Protein AF-0000000080759109 (afdb_homodimer)

Secondary structure (DSSP, 8-state):
--EEEEEE--SSTTSHHHHHHHHHHHHHHHTT-EEEEEEGGGSSP--S-----GGGSGGGTTS----STTHHHHHHHHH-SEEEEEEEEETTEE-HHHHHHHHHHHHTTB---SS-SB-------EEEEEE-SS-GGGTTTTTHHHHHHHHHHHHHHHT--EEEEEE-S----S-GGGS--TTS-HHHHHHHHHHHHHHHHHHHHHHHHTT-/--EEEEEE--SSTTSHHHHHHHHHHHHHHHTT-EEEEEEGGGSSP--S-----GGGSGGGTTS----STTHHHHHHHHH-SEEEEEEEEETTEE-HHHHHHHHHHHHTTB---SS-SB-------EEEEEE-SS-GGGTTTTTHHHHHHHHHHHHHHHT--EEEEEE-S----S-GGGS--TTS-HHHHHHHHHHHHHHHHHHHHHHHHTT-

pLDDT: mean 97.62, std 1.64, range [90.81, 99.0]

Organism: Acetivibrio thermocellus (strain ATCC 27405 / DSM 1237 / JCM 9322 / NBRC 103400 / NCIMB 10682 / NRRL B-4536 / VPI 7372) (NCBI:txid203119)

Nearest PDB structures (foldseek):
  4r81-assembly3_C-2  TM=7.697E-01  e=1.384E-09  Methanothermobacter marburgensis str. Marburg
  4r81-assembly3_B  TM=7.331E-01  e=8.398E-10  Methanothermobacter marburgensis str. Marburg
  4r81-assembly1_A  TM=6.938E-01  e=1.568E-09  Methanothermobacter marburgensis str. Marburg
  3eyw-assembly1_B  TM=6.352E-01  e=9.942E-05  Escherichia coli K-12
  3l9x-assembly1_B  TM=6.298E-01  e=1.977E-04  Escherichia coli K-12

Sequence (424 aa):
MKYIVAVNASPRSGWNTSQLVEAAAKGAKEAGATVDIIDLYKLEPFQGCISCFGCKLPRTFGRCVSKDGLSEVLDKIRKADGLILGSPNYLGNLTAGFRALYERLIFQSLTYNKERPNCNEHMIPVLLITTSNCDESIYDKIGYTSMLEGYKQMLERFVGPTKIMICGNTLQVDDYSKYNWTIFDPAQKKAHHEAVFPLKLKEAYELGARLVMKYIVAVNASPRSGWNTSQLVEAAAKGAKEAGATVDIIDLYKLEPFQGCISCFGCKLPRTFGRCVSKDGLSEVLDKIRKADGLILGSPNYLGNLTAGFRALYERLIFQSLTYNKERPNCNEHMIPVLLITTSNCDESIYDKIGYTSMLEGYKQMLERFVGPTKIMICGNTLQVDDYSKYNWTIFDPAQKKAHHEAVFPLKLKEAYELGARLV

Structure (mmCIF, N/CA/C/O backbone):
data_AF-0000000080759109-model_v1
#
loop_
_entity.id
_entity.type
_entity.pdbx_description
1 polymer 'NADPH-dependent FMN reductase'
#
loop_
_atom_site.group_PDB
_atom_site.id
_atom_site.type_symbol
_atom_site.label_atom_id
_atom_site.label_alt_id
_atom_site.label_comp_id
_atom_site.label_asym_id
_atom_site.label_entity_id
_atom_site.label_seq_id
_atom_site.pdbx_PDB_ins_code
_atom_site.Cartn_x
_atom_site.Cartn_y
_atom_site.Cartn_z
_atom_site.occupancy
_atom_site.B_iso_or_equiv
_atom_site.auth_seq_id
_atom_site.auth_comp_id
_atom_site.auth_asym_id
_atom_site.auth_atom_id
_atom_site.pdbx_PDB_model_num
ATOM 1 N N . MET A 1 1 ? 5.68 28.406 19.125 1 92.88 1 MET A N 1
ATOM 2 C CA . MET A 1 1 ? 6.637 27.594 18.359 1 92.88 1 MET A CA 1
ATOM 3 C C . MET A 1 1 ? 5.922 26.5 17.578 1 92.88 1 MET A C 1
ATOM 5 O O . MET A 1 1 ? 5.074 25.797 18.109 1 92.88 1 MET A O 1
ATOM 9 N N . LYS A 1 2 ? 6.211 26.391 16.281 1 97.81 2 LYS A N 1
ATOM 10 C CA . LYS A 1 2 ? 5.516 25.406 15.453 1 97.81 2 LYS A CA 1
ATOM 11 C C . LYS A 1 2 ? 5.973 23.984 15.789 1 97.81 2 LYS A C 1
ATOM 13 O O . LYS A 1 2 ? 7.129 23.781 16.156 1 97.81 2 LYS A O 1
ATOM 18 N N . TYR A 1 3 ? 5.094 23.062 15.719 1 98.81 3 TYR A N 1
ATOM 19 C CA . TYR A 1 3 ? 5.344 21.641 15.953 1 98.81 3 TYR A CA 1
ATOM 20 C C . TYR A 1 3 ? 5.23 20.844 14.656 1 98.81 3 TYR A C 1
ATOM 22 O O . TYR A 1 3 ? 4.16 20.797 14.039 1 98.81 3 TYR A O 1
ATOM 30 N N . ILE A 1 4 ? 6.359 20.25 14.258 1 98.88 4 ILE A N 1
ATOM 31 C CA . ILE A 1 4 ? 6.398 19.484 13.016 1 98.88 4 ILE A CA 1
ATOM 32 C C . ILE A 1 4 ? 6.586 18 13.336 1 98.88 4 ILE A C 1
ATOM 34 O O . ILE A 1 4 ? 7.391 17.641 14.195 1 98.88 4 ILE A O 1
ATOM 38 N N . VAL A 1 5 ? 5.84 17.172 12.703 1 98.94 5 VAL A N 1
ATOM 39 C CA . VAL A 1 5 ? 6.035 15.727 12.766 1 98.94 5 VAL A CA 1
ATOM 40 C C . VAL A 1 5 ? 6.652 15.227 11.461 1 98.94 5 VAL A C 1
ATOM 42 O O . VAL A 1 5 ? 6.168 15.555 10.375 1 98.94 5 VAL A O 1
ATOM 45 N N . ALA A 1 6 ? 7.766 14.562 11.539 1 98.94 6 ALA A N 1
ATOM 46 C CA . ALA A 1 6 ? 8.43 13.945 10.398 1 98.94 6 ALA A CA 1
ATOM 47 C C . ALA A 1 6 ? 8.398 12.422 10.508 1 98.94 6 ALA A C 1
ATOM 49 O O . ALA A 1 6 ? 8.906 11.852 11.477 1 98.94 6 ALA A O 1
ATOM 50 N N . VAL A 1 7 ? 7.801 11.812 9.531 1 98.94 7 VAL A N 1
ATOM 51 C CA . VAL A 1 7 ? 7.672 10.359 9.547 1 98.94 7 VAL A CA 1
ATOM 52 C C . VAL A 1 7 ? 8.516 9.75 8.43 1 98.94 7 VAL A C 1
ATOM 54 O O . VAL A 1 7 ? 8.281 10.023 7.25 1 98.94 7 VAL A O 1
ATOM 57 N N . ASN A 1 8 ? 9.469 8.977 8.773 1 98.88 8 ASN A N 1
ATOM 58 C CA . ASN A 1 8 ? 10.227 8.164 7.832 1 98.88 8 ASN A CA 1
ATOM 59 C C . ASN A 1 8 ? 9.602 6.781 7.645 1 98.88 8 ASN A C 1
ATOM 61 O O . ASN A 1 8 ? 9.641 5.949 8.547 1 98.88 8 ASN A O 1
ATOM 65 N N . ALA A 1 9 ? 9.062 6.578 6.461 1 98.69 9 ALA A N 1
ATOM 66 C CA . ALA A 1 9 ? 8.422 5.297 6.156 1 98.69 9 ALA A CA 1
ATOM 67 C C . ALA A 1 9 ? 9.336 4.43 5.293 1 98.69 9 ALA A C 1
ATOM 69 O O . ALA A 1 9 ? 8.859 3.643 4.473 1 98.69 9 ALA A O 1
ATOM 70 N N . SER A 1 10 ? 10.578 4.629 5.367 1 98.44 10 SER A N 1
ATOM 71 C CA . SER A 1 10 ? 11.586 3.729 4.824 1 98.44 10 SER A CA 1
ATOM 72 C C . SER A 1 10 ? 12.125 2.783 5.891 1 98.44 10 SER A C 1
ATOM 74 O O . SER A 1 10 ? 12.352 3.191 7.031 1 98.44 10 SER A O 1
ATOM 76 N N . PRO A 1 11 ? 12.344 1.535 5.496 1 97.69 11 PRO A N 1
ATOM 77 C CA . PRO A 1 11 ? 12.836 0.59 6.5 1 97.69 11 PRO A CA 1
ATOM 78 C C . PRO A 1 11 ? 14.336 0.736 6.758 1 97.69 11 PRO A C 1
ATOM 80 O O . PRO A 1 11 ? 14.844 0.229 7.762 1 97.69 11 PRO A O 1
ATOM 83 N N . ARG A 1 12 ? 15.086 1.319 5.848 1 96.56 12 ARG A N 1
ATOM 84 C CA . ARG A 1 12 ? 16.531 1.398 6 1 96.56 12 ARG A CA 1
ATOM 85 C C . ARG A 1 12 ? 16.953 2.719 6.641 1 96.56 12 ARG A C 1
ATOM 87 O O . ARG A 1 12 ? 16.922 3.766 5.988 1 96.56 12 ARG A O 1
ATOM 94 N N . SER A 1 13 ? 17.375 2.611 7.84 1 94.75 13 SER A N 1
ATOM 95 C CA . SER A 1 13 ? 17.828 3.791 8.562 1 94.75 13 SER A CA 1
ATOM 96 C C . SER A 1 13 ? 19.141 4.328 7.988 1 94.75 13 SER A C 1
ATOM 98 O O . SER A 1 13 ? 20.047 3.557 7.656 1 94.75 13 SER A O 1
ATOM 100 N N . GLY A 1 14 ? 19.141 5.609 7.789 1 96.88 14 GLY A N 1
ATOM 101 C CA . GLY A 1 14 ? 20.391 6.254 7.418 1 96.88 14 GLY A CA 1
ATOM 102 C C . GLY A 1 14 ? 20.641 6.258 5.922 1 96.88 14 GLY A C 1
ATOM 103 O O . GLY A 1 14 ? 21.656 6.781 5.457 1 96.88 14 GLY A O 1
ATOM 104 N N . TRP A 1 15 ? 19.766 5.723 5.203 1 97.62 15 TRP A N 1
ATOM 105 C CA . TRP A 1 15 ? 19.922 5.68 3.756 1 97.62 15 TRP A CA 1
ATOM 106 C C . TRP A 1 15 ? 19.125 6.797 3.088 1 97.62 15 TRP A C 1
ATOM 108 O O . TRP A 1 15 ? 18.828 7.816 3.715 1 97.62 15 TRP A O 1
ATOM 118 N N . ASN A 1 16 ? 18.828 6.715 1.821 1 98.62 16 ASN A N 1
ATOM 119 C CA . ASN A 1 16 ? 18.391 7.82 0.981 1 98.62 16 ASN A CA 1
ATOM 120 C C . ASN A 1 16 ? 17.188 8.547 1.593 1 98.62 16 ASN A C 1
ATOM 122 O O . ASN A 1 16 ? 17.281 9.734 1.918 1 98.62 16 ASN A O 1
ATOM 126 N N . THR A 1 17 ? 16.094 7.852 1.819 1 98.88 17 THR A N 1
ATOM 127 C CA . THR A 1 17 ? 14.859 8.461 2.301 1 98.88 17 THR A CA 1
ATOM 128 C C . THR A 1 17 ? 15.039 9.008 3.711 1 98.88 17 THR A C 1
ATOM 130 O O . THR A 1 17 ? 14.641 10.141 4 1 98.88 17 THR A O 1
ATOM 133 N N . SER A 1 18 ? 15.664 8.219 4.531 1 98.81 18 SER A N 1
ATOM 134 C CA . SER A 1 18 ? 15.93 8.625 5.906 1 98.81 18 SER A CA 1
ATOM 135 C C . SER A 1 18 ? 16.703 9.938 5.953 1 98.81 18 SER A C 1
ATOM 137 O O . SER A 1 18 ? 16.344 10.852 6.688 1 98.81 18 SER A O 1
ATOM 139 N N . GLN A 1 19 ? 17.719 10.047 5.16 1 98.94 19 GLN A N 1
ATOM 140 C CA . GLN A 1 19 ? 18.562 11.234 5.16 1 98.94 19 GLN A CA 1
ATOM 141 C C . GLN A 1 19 ? 17.781 12.453 4.668 1 98.94 19 GLN A C 1
ATOM 143 O O . GLN A 1 19 ? 17.953 13.562 5.191 1 98.94 19 GLN A O 1
ATOM 148 N N . LEU A 1 20 ? 16.969 12.242 3.697 1 98.94 20 LEU A N 1
ATOM 149 C CA . LEU A 1 20 ? 16.188 13.359 3.17 1 98.94 20 LEU A CA 1
ATOM 150 C C . LEU A 1 20 ? 15.156 13.836 4.191 1 98.94 20 LEU A C 1
ATOM 152 O O . LEU A 1 20 ? 14.961 15.039 4.367 1 98.94 20 LEU A O 1
ATOM 156 N N . VAL A 1 21 ? 14.492 12.914 4.875 1 98.94 21 VAL A N 1
ATOM 157 C CA . VAL A 1 21 ? 13.539 13.266 5.922 1 98.94 21 VAL A CA 1
ATOM 158 C C . VAL A 1 21 ? 14.25 14.008 7.047 1 98.94 21 VAL A C 1
ATOM 160 O O . VAL A 1 21 ? 13.758 15.031 7.539 1 98.94 21 VAL A O 1
ATOM 163 N N . GLU A 1 22 ? 15.406 13.531 7.391 1 98.94 22 GLU A N 1
ATOM 164 C CA . GLU A 1 22 ? 16.188 14.164 8.438 1 98.94 22 GLU A CA 1
ATOM 165 C C . GLU A 1 22 ? 16.625 15.57 8.023 1 98.94 22 GLU A C 1
ATOM 167 O O . GLU A 1 22 ? 16.625 16.5 8.844 1 98.94 22 GLU A O 1
ATOM 172 N N . ALA A 1 23 ? 17.031 15.727 6.766 1 98.94 23 ALA A N 1
ATOM 173 C CA . ALA A 1 23 ? 17.422 17.047 6.27 1 98.94 23 ALA A CA 1
ATOM 174 C C . ALA A 1 23 ? 16.25 18.031 6.34 1 98.94 23 ALA A C 1
ATOM 176 O O . ALA A 1 23 ? 16.422 19.172 6.773 1 98.94 23 ALA A O 1
ATOM 177 N N . ALA A 1 24 ? 15.086 17.578 5.922 1 99 24 ALA A N 1
ATOM 178 C CA . ALA A 1 24 ? 13.898 18.438 6.004 1 99 24 ALA A CA 1
ATOM 179 C C . ALA A 1 24 ? 13.578 18.797 7.453 1 99 24 ALA A C 1
ATOM 181 O O . ALA A 1 24 ? 13.273 19.953 7.758 1 99 24 ALA A O 1
ATOM 182 N N . ALA A 1 25 ? 13.664 17.75 8.32 1 98.94 25 ALA A N 1
ATOM 183 C CA . ALA A 1 25 ? 13.43 17.984 9.742 1 98.94 25 ALA A CA 1
ATOM 184 C C . ALA A 1 25 ? 14.414 19 10.305 1 98.94 25 ALA A C 1
ATOM 186 O O . ALA A 1 25 ? 14.031 19.875 11.086 1 98.94 25 ALA A O 1
ATOM 187 N N . LYS A 1 26 ? 15.648 18.859 9.93 1 98.94 26 LYS A N 1
ATOM 188 C CA . LYS A 1 26 ? 16.672 19.797 10.367 1 98.94 26 LYS A CA 1
ATOM 189 C C . LYS A 1 26 ? 16.359 21.219 9.906 1 98.94 26 LYS A C 1
ATOM 191 O O . LYS A 1 26 ? 16.5 22.172 10.672 1 98.94 26 LYS A O 1
ATOM 196 N N . GLY A 1 27 ? 15.984 21.359 8.633 1 98.94 27 GLY A N 1
ATOM 197 C CA . GLY A 1 27 ? 15.57 22.656 8.133 1 98.94 27 GLY A CA 1
ATOM 198 C C . GLY A 1 27 ? 14.453 23.281 8.953 1 98.94 27 GLY A C 1
ATOM 199 O O . GLY A 1 27 ? 14.523 24.453 9.305 1 98.94 27 GLY A O 1
ATOM 200 N N . ALA A 1 28 ? 13.453 22.5 9.297 1 98.94 28 ALA A N 1
ATOM 201 C CA . ALA A 1 28 ? 12.336 22.984 10.109 1 98.94 28 ALA A CA 1
ATOM 202 C C . ALA A 1 28 ? 12.812 23.391 11.5 1 98.94 28 ALA A C 1
ATOM 204 O O . ALA A 1 28 ? 12.414 24.438 12.023 1 98.94 28 ALA A O 1
ATOM 205 N N . LYS A 1 29 ? 13.656 22.547 12.062 1 98.75 29 LYS A N 1
ATOM 206 C CA . LYS A 1 29 ? 14.18 22.812 13.398 1 98.75 29 LYS A CA 1
ATOM 207 C C . LYS A 1 29 ? 14.945 24.141 13.422 1 98.75 29 LYS A C 1
ATOM 209 O O . LYS A 1 29 ? 14.734 24.969 14.312 1 98.75 29 LYS A O 1
ATOM 214 N N . GLU A 1 30 ? 15.766 24.297 12.531 1 98.69 30 GLU A N 1
ATOM 215 C CA . GLU A 1 30 ? 16.625 25.484 12.516 1 98.69 30 GLU A CA 1
ATOM 216 C C . GLU A 1 30 ? 15.82 26.734 12.141 1 98.69 30 GLU A C 1
ATOM 218 O O . GLU A 1 30 ? 16.266 27.859 12.383 1 98.69 30 GLU A O 1
ATOM 223 N N . ALA A 1 31 ? 14.719 26.531 11.547 1 98.69 31 ALA A N 1
ATOM 224 C CA . ALA A 1 31 ? 13.812 27.641 11.266 1 98.69 31 ALA A CA 1
ATOM 225 C C . ALA A 1 31 ? 12.977 27.984 12.492 1 98.69 31 ALA A C 1
ATOM 227 O O . ALA A 1 31 ? 12.18 28.938 12.461 1 98.69 31 ALA A O 1
ATOM 228 N N . GLY A 1 32 ? 13.055 27.156 13.57 1 98.5 32 GLY A N 1
ATOM 229 C CA . GLY A 1 32 ? 12.445 27.547 14.828 1 98.5 32 GLY A CA 1
ATOM 230 C C . GLY A 1 32 ? 11.383 26.578 15.312 1 98.5 32 GLY A C 1
ATOM 231 O O . GLY A 1 32 ? 10.711 26.844 16.312 1 98.5 32 GLY A O 1
ATOM 232 N N . ALA A 1 33 ? 11.18 25.453 14.656 1 98.81 33 ALA A N 1
ATOM 233 C CA . ALA A 1 33 ? 10.141 24.5 15.039 1 98.81 33 ALA A CA 1
ATOM 234 C C . ALA A 1 33 ? 10.703 23.438 15.977 1 98.81 33 ALA A C 1
ATOM 236 O O . ALA A 1 33 ? 11.914 23.188 15.992 1 98.81 33 ALA A O 1
ATOM 237 N N . THR A 1 34 ? 9.852 22.859 16.797 1 98.69 34 THR A N 1
ATOM 238 C CA . THR A 1 34 ? 10.125 21.547 17.375 1 98.69 34 THR A CA 1
ATOM 239 C C . THR A 1 34 ? 9.734 20.438 16.391 1 98.69 34 THR A C 1
ATOM 241 O O . THR A 1 34 ? 8.711 20.547 15.703 1 98.69 34 THR A O 1
ATOM 244 N N . VAL A 1 35 ? 10.57 19.469 16.344 1 98.81 35 VAL A N 1
ATOM 245 C CA . VAL A 1 35 ? 10.312 18.406 15.375 1 98.81 35 VAL A CA 1
ATOM 246 C C . VAL A 1 35 ? 10.367 17.047 16.062 1 98.81 35 VAL A C 1
ATOM 248 O O . VAL A 1 35 ? 11.32 16.75 16.781 1 98.81 35 VAL A O 1
ATOM 251 N N . ASP A 1 36 ? 9.367 16.234 15.938 1 98.75 36 ASP A N 1
ATOM 252 C CA . ASP A 1 36 ? 9.398 14.805 16.281 1 98.75 36 ASP A CA 1
ATOM 253 C C . ASP A 1 36 ? 9.648 13.953 15.031 1 98.75 36 ASP A C 1
ATOM 255 O O . ASP A 1 36 ? 8.859 13.984 14.086 1 98.75 36 ASP A O 1
ATOM 259 N N . ILE A 1 37 ? 10.742 13.305 15.039 1 98.69 37 ILE A N 1
ATOM 260 C CA . ILE A 1 37 ? 11.055 12.391 13.945 1 98.69 37 ILE A CA 1
ATOM 261 C C . ILE A 1 37 ? 10.664 10.969 14.328 1 98.69 37 ILE A C 1
ATOM 263 O O . ILE A 1 37 ? 11.086 10.461 15.367 1 98.69 37 ILE A O 1
ATOM 267 N N . ILE A 1 38 ? 9.898 10.359 13.547 1 98.69 38 ILE A N 1
ATOM 268 C CA . ILE A 1 38 ? 9.367 9.031 13.82 1 98.69 38 ILE A CA 1
ATOM 269 C C . ILE A 1 38 ? 9.805 8.062 12.719 1 98.69 38 ILE A C 1
ATOM 271 O O . ILE A 1 38 ? 9.609 8.344 11.531 1 98.69 38 ILE A O 1
ATOM 275 N N . ASP A 1 39 ? 10.406 7 13.094 1 98.12 39 ASP A N 1
ATOM 276 C CA . ASP A 1 39 ? 10.703 5.898 12.18 1 98.12 39 ASP A CA 1
ATOM 277 C C . ASP A 1 39 ? 9.609 4.832 12.242 1 98.12 39 ASP A C 1
ATOM 279 O O . ASP A 1 39 ? 9.539 4.066 13.203 1 98.12 39 ASP A O 1
ATOM 283 N N . LEU A 1 40 ? 8.883 4.719 11.211 1 97.44 40 LEU A N 1
ATOM 284 C CA . LEU A 1 40 ? 7.703 3.863 11.211 1 97.44 40 LEU A CA 1
ATOM 285 C C . LEU A 1 40 ? 8.086 2.412 11.484 1 97.44 40 LEU A C 1
ATOM 287 O O . LEU A 1 40 ? 7.387 1.71 12.219 1 97.44 40 LEU A O 1
ATOM 291 N N . TYR A 1 41 ? 9.18 1.997 10.906 1 95.69 41 TYR A N 1
ATOM 292 C CA . TYR A 1 41 ? 9.555 0.587 10.945 1 95.69 41 TYR A CA 1
ATOM 293 C C . TYR A 1 41 ? 10.211 0.233 12.273 1 95.69 41 TYR A C 1
ATOM 295 O O . TYR A 1 41 ? 10.555 -0.927 12.516 1 95.69 41 TYR A O 1
ATOM 303 N N . LYS A 1 42 ? 10.305 1.209 13.188 1 96.38 42 LYS A N 1
ATOM 304 C CA . LYS A 1 42 ? 10.828 0.952 14.523 1 96.38 42 LYS A CA 1
ATOM 305 C C . LYS A 1 42 ? 9.703 0.969 15.562 1 96.38 42 LYS A C 1
ATOM 307 O O . LYS A 1 42 ? 9.945 0.717 16.75 1 96.38 42 LYS A O 1
ATOM 312 N N . LEU A 1 43 ? 8.57 1.172 15.109 1 97.56 43 LEU A N 1
ATOM 313 C CA . LEU A 1 43 ? 7.418 1.213 16 1 97.56 43 LEU A CA 1
ATOM 314 C C . LEU A 1 43 ? 6.996 -0.194 16.406 1 97.56 43 LEU A C 1
ATOM 316 O O . LEU A 1 43 ? 7.391 -1.175 15.773 1 97.56 43 LEU A O 1
ATOM 320 N N . GLU A 1 44 ? 6.219 -0.194 17.469 1 96.94 44 GLU A N 1
ATOM 321 C CA . GLU A 1 44 ? 5.449 -1.406 17.719 1 96.94 44 GLU A CA 1
ATOM 322 C C . GLU A 1 44 ? 4.613 -1.796 16.5 1 96.94 44 GLU A C 1
ATOM 324 O O . GLU A 1 44 ? 4.312 -0.952 15.648 1 96.94 44 GLU A O 1
ATOM 329 N N . PRO A 1 45 ? 4.285 -3.033 16.406 1 97 45 PRO A N 1
ATOM 330 C CA . PRO A 1 45 ? 3.529 -3.514 15.25 1 97 45 PRO A CA 1
ATOM 331 C C . PRO A 1 45 ? 2.244 -2.725 15.016 1 97 45 PRO A C 1
ATOM 333 O O . PRO A 1 45 ? 1.567 -2.338 15.969 1 97 45 PRO A O 1
ATOM 336 N N . PHE A 1 46 ? 1.952 -2.518 13.773 1 97.88 46 PHE A N 1
ATOM 337 C CA . PHE A 1 46 ? 0.757 -1.783 13.383 1 97.88 46 PHE A CA 1
ATOM 338 C C . PHE A 1 46 ? 0.194 -2.324 12.07 1 97.88 46 PHE A C 1
ATOM 340 O O . PHE A 1 46 ? 0.877 -3.059 11.352 1 97.88 46 PHE A O 1
ATOM 347 N N . GLN A 1 47 ? -1.042 -2.01 11.766 1 96.94 47 GLN A N 1
ATOM 348 C CA . GLN A 1 47 ? -1.707 -2.342 10.516 1 96.94 47 GLN A CA 1
ATOM 349 C C . GLN A 1 47 ? -2.402 -1.121 9.914 1 96.94 47 GLN A C 1
ATOM 351 O O . GLN A 1 47 ? -2.527 -0.089 10.578 1 96.94 47 GLN A O 1
ATOM 356 N N . GLY A 1 48 ? -2.754 -1.204 8.633 1 98.19 48 GLY A N 1
ATOM 357 C CA . GLY A 1 48 ? -3.59 -0.171 8.039 1 98.19 48 GLY A CA 1
ATOM 358 C C . GLY A 1 48 ? -5 -0.153 8.602 1 98.19 48 GLY A C 1
ATOM 359 O O . GLY A 1 48 ? -5.27 -0.755 9.641 1 98.19 48 GLY A O 1
ATOM 360 N N . CYS A 1 49 ? -5.809 0.527 7.965 1 98.62 49 CYS A N 1
ATOM 361 C CA . CYS A 1 49 ? -7.203 0.625 8.375 1 98.62 49 CYS A CA 1
ATOM 362 C C . CYS A 1 49 ? -7.863 -0.75 8.406 1 98.62 49 CYS A C 1
ATOM 364 O O . CYS A 1 49 ? -7.66 -1.559 7.5 1 98.62 49 CYS A O 1
ATOM 366 N N . ILE A 1 50 ? -8.695 -0.946 9.43 1 98.06 50 ILE A N 1
ATOM 367 C CA . ILE A 1 50 ? -9.328 -2.254 9.562 1 98.06 50 ILE A CA 1
ATOM 368 C C . ILE A 1 50 ? -10.82 -2.137 9.266 1 98.06 50 ILE A C 1
ATOM 370 O O . ILE A 1 50 ? -11.594 -3.053 9.555 1 98.06 50 ILE A O 1
ATOM 374 N N . SER A 1 51 ? -11.211 -0.978 8.758 1 97.62 51 SER A N 1
ATOM 375 C CA . SER A 1 51 ? -12.578 -0.742 8.289 1 97.62 51 SER A CA 1
ATOM 376 C C . SER A 1 51 ? -13.594 -1.069 9.367 1 97.62 51 SER A C 1
ATOM 378 O O . SER A 1 51 ? -14.625 -1.684 9.094 1 97.62 51 SER A O 1
ATOM 380 N N . CYS A 1 52 ? -13.336 -0.665 10.648 1 96.88 52 CYS A N 1
ATOM 381 C CA . CYS A 1 52 ? -14.266 -0.895 11.742 1 96.88 52 CYS A CA 1
ATOM 382 C C . CYS A 1 52 ? -15.297 0.225 11.828 1 96.88 52 CYS A C 1
ATOM 384 O O . CYS A 1 52 ? -16.312 0.093 12.516 1 96.88 52 CYS A O 1
ATOM 386 N N . PHE A 1 53 ? -14.984 1.354 11.227 1 97.5 53 PHE A N 1
ATOM 387 C CA . PHE A 1 53 ? -15.836 2.531 11.102 1 97.5 53 PHE A CA 1
ATOM 388 C C . PHE A 1 53 ? -16.047 3.195 12.461 1 97.5 53 PHE A C 1
ATOM 390 O O . PHE A 1 53 ? -16.969 3.984 12.633 1 97.5 53 PHE A O 1
ATOM 397 N N . GLY A 1 54 ? -15.148 2.82 13.422 1 97.25 54 GLY A N 1
ATOM 398 C CA . GLY A 1 54 ? -15.195 3.506 14.703 1 97.25 54 GLY A CA 1
ATOM 399 C C . GLY A 1 54 ? -15.039 5.012 14.586 1 97.25 54 GLY A C 1
ATOM 400 O O . GLY A 1 54 ? -15.688 5.77 15.312 1 97.25 54 GLY A O 1
ATOM 401 N N . CYS A 1 55 ? -14.281 5.488 13.617 1 97.94 55 CYS A N 1
ATOM 402 C CA . CYS A 1 55 ? -13.977 6.902 13.43 1 97.94 55 CYS A CA 1
ATOM 403 C C . CYS A 1 55 ? -15.156 7.637 12.82 1 97.94 55 CYS A C 1
ATOM 405 O O . CYS A 1 55 ? -15.109 8.852 12.617 1 97.94 55 CYS A O 1
ATOM 407 N N . LYS A 1 56 ? -16.234 6.855 12.508 1 97.56 56 LYS A N 1
ATOM 408 C CA . LYS A 1 56 ? -17.422 7.438 11.898 1 97.56 56 LYS A CA 1
ATOM 409 C C . LYS A 1 56 ? -18.531 7.629 12.93 1 97.56 56 LYS A C 1
ATOM 411 O O . LYS A 1 56 ? -19.562 8.25 12.633 1 97.56 56 LYS A O 1
ATOM 416 N N . LEU A 1 57 ? -18.359 7.09 14.086 1 95.81 57 LEU A N 1
ATOM 417 C CA . LEU A 1 57 ? -19.375 7.156 15.125 1 95.81 57 LEU A CA 1
ATOM 418 C C . LEU A 1 57 ? -19.281 8.461 15.898 1 95.81 57 LEU A C 1
ATOM 420 O O . LEU A 1 57 ? -18.188 9.039 16.016 1 95.81 57 LEU A O 1
ATOM 424 N N . PRO A 1 58 ? -20.391 8.906 16.469 1 94.19 58 PRO A N 1
ATOM 425 C CA . PRO A 1 58 ? -20.438 10.219 17.125 1 94.19 58 PRO A CA 1
ATOM 426 C C . PRO A 1 58 ? -19.375 10.367 18.219 1 94.19 58 PRO A C 1
ATOM 428 O O . PRO A 1 58 ? -18.672 11.383 18.281 1 94.19 58 PRO A O 1
ATOM 431 N N . ARG A 1 59 ? -19.125 9.391 19.094 1 95.25 59 ARG A N 1
ATOM 432 C CA . ARG A 1 59 ? -18.266 9.492 20.25 1 95.25 59 ARG A CA 1
ATOM 433 C C . ARG A 1 59 ? -16.797 9.586 19.844 1 95.25 59 ARG A C 1
ATOM 435 O O . ARG A 1 59 ? -15.992 10.219 20.531 1 95.25 59 ARG A O 1
ATOM 442 N N . THR A 1 60 ? -16.406 9.039 18.672 1 96.75 60 THR A N 1
ATOM 443 C CA . THR A 1 60 ? -15.023 8.953 18.25 1 96.75 60 THR A CA 1
ATOM 444 C C . THR A 1 60 ? -14.852 9.547 16.844 1 96.75 60 THR A C 1
ATOM 446 O O . THR A 1 60 ? -13.906 9.211 16.141 1 96.75 60 THR A O 1
ATOM 449 N N . PHE A 1 61 ? -15.797 10.383 16.562 1 96.75 61 PHE A N 1
ATOM 450 C CA . PHE A 1 61 ? -15.875 10.938 15.211 1 96.75 61 PHE A CA 1
ATOM 451 C C . PHE A 1 61 ? -14.57 11.641 14.852 1 96.75 61 PHE A C 1
ATOM 453 O O . PHE A 1 61 ? -14.086 12.492 15.594 1 96.75 61 PHE A O 1
ATOM 460 N N . GLY A 1 62 ? -13.977 11.18 13.75 1 97.25 62 GLY A N 1
ATOM 461 C CA . GLY A 1 62 ? -12.773 11.812 13.227 1 97.25 62 GLY A CA 1
ATOM 462 C C . GLY A 1 62 ? -11.5 11.289 13.859 1 97.25 62 GLY A C 1
ATOM 463 O O . GLY A 1 62 ? -10.414 11.812 13.602 1 97.25 62 GLY A O 1
ATOM 464 N N . ARG A 1 63 ? -11.664 10.234 14.68 1 97.56 63 ARG A N 1
ATOM 465 C CA . ARG A 1 63 ? -10.492 9.672 15.352 1 97.56 63 ARG A CA 1
ATOM 466 C C . ARG A 1 63 ? -10.445 8.156 15.203 1 97.56 63 ARG A C 1
ATOM 468 O O . ARG A 1 63 ? -11.414 7.465 15.516 1 97.56 63 ARG A O 1
ATOM 475 N N . CYS A 1 64 ? -9.352 7.703 14.727 1 98.38 64 CYS A N 1
ATOM 476 C CA . CYS A 1 64 ? -9.18 6.258 14.641 1 98.38 64 CYS A CA 1
ATOM 477 C C . CYS A 1 64 ? -9.227 5.613 16.016 1 98.38 64 CYS A C 1
ATOM 479 O O . CYS A 1 64 ? -8.586 6.098 16.953 1 98.38 64 CYS A O 1
ATOM 481 N N . VAL A 1 65 ? -9.914 4.461 16.141 1 98.06 65 VAL A N 1
ATOM 482 C CA . VAL A 1 65 ? -10.117 3.855 17.453 1 98.06 65 VAL A CA 1
ATOM 483 C C . VAL A 1 65 ? -9.172 2.672 17.625 1 98.06 65 VAL A C 1
ATOM 485 O O . VAL A 1 65 ? -9.086 2.092 18.703 1 98.06 65 VAL A O 1
ATOM 488 N N . SER A 1 66 ? -8.516 2.299 16.516 1 97 66 SER A N 1
ATOM 489 C CA . SER A 1 66 ? -7.547 1.208 16.609 1 97 66 SER A CA 1
ATOM 490 C C . SER A 1 66 ? -6.355 1.602 17.469 1 97 66 SER A C 1
ATOM 492 O O . SE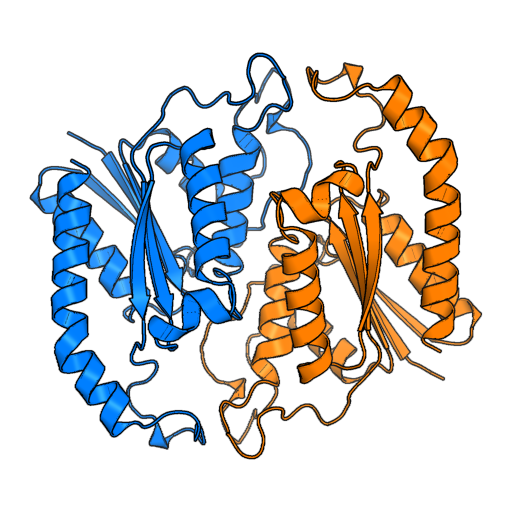R A 1 66 ? -5.855 2.723 17.375 1 97 66 SER A O 1
ATOM 494 N N . LYS A 1 67 ? -5.926 0.657 18.297 1 97.31 67 LYS A N 1
ATOM 495 C CA . LYS A 1 67 ? -4.77 0.905 19.156 1 97.31 67 LYS A CA 1
ATOM 496 C C . LYS A 1 67 ? -3.588 0.024 18.75 1 97.31 67 LYS A C 1
ATOM 498 O O . LYS A 1 67 ? -3.66 -1.202 18.844 1 97.31 67 LYS A O 1
ATOM 503 N N . ASP A 1 68 ? -2.531 0.593 18.328 1 97.69 68 ASP A N 1
ATOM 504 C CA . ASP A 1 68 ? -1.285 -0.084 17.984 1 97.69 68 ASP A CA 1
ATOM 505 C C . ASP A 1 68 ? -0.15 0.919 17.797 1 97.69 68 ASP A C 1
ATOM 507 O O . ASP A 1 68 ? -0.177 2.01 18.359 1 97.69 68 ASP A O 1
ATOM 511 N N . GLY A 1 69 ? 0.851 0.575 17.062 1 97.62 69 GLY A N 1
ATOM 512 C CA . GLY A 1 69 ? 2.047 1.394 16.938 1 97.62 69 GLY A CA 1
ATOM 513 C C . GLY A 1 69 ? 1.792 2.719 16.25 1 97.62 69 GLY A C 1
ATOM 514 O O . GLY A 1 69 ? 2.602 3.643 16.344 1 97.62 69 GLY A O 1
ATOM 515 N N . LEU A 1 70 ? 0.653 2.891 15.547 1 98.44 70 LEU A N 1
ATOM 516 C CA . LEU A 1 70 ? 0.376 4.109 14.789 1 98.44 70 LEU A CA 1
ATOM 517 C C . LEU A 1 70 ? -0.408 5.105 15.641 1 98.44 70 LEU A C 1
ATOM 519 O O . LEU A 1 70 ? -0.53 6.277 15.273 1 98.44 70 LEU A O 1
ATOM 523 N N . SER A 1 71 ? -0.975 4.629 16.781 1 98 71 SER A N 1
ATOM 524 C CA . SER A 1 71 ? -1.883 5.453 17.562 1 98 71 SER A CA 1
ATOM 525 C C . SER A 1 71 ? -1.211 6.754 18 1 98 71 SER A C 1
ATOM 527 O O . SER A 1 71 ? -1.749 7.84 17.766 1 98 71 SER A O 1
ATOM 529 N N . GLU A 1 72 ? -0.044 6.574 18.516 1 97.94 72 GLU A N 1
ATOM 530 C CA . GLU A 1 72 ? 0.666 7.762 18.984 1 97.94 72 GLU A CA 1
ATOM 531 C C . GLU A 1 72 ? 1.085 8.656 17.828 1 97.94 72 GLU A C 1
ATOM 533 O O . GLU A 1 72 ? 1.124 9.875 17.953 1 97.94 72 GLU A O 1
ATOM 538 N N . VAL A 1 73 ? 1.424 8.086 16.703 1 98.81 73 VAL A N 1
ATOM 539 C CA . VAL A 1 73 ? 1.822 8.844 15.523 1 98.81 73 VAL A CA 1
ATOM 540 C C . VAL A 1 73 ? 0.666 9.727 15.062 1 98.81 73 VAL A C 1
ATOM 542 O O . VAL A 1 73 ? 0.851 10.914 14.812 1 98.81 73 VAL A O 1
ATOM 545 N N . LEU A 1 74 ? -0.532 9.141 15.016 1 98.69 74 LEU A N 1
ATOM 546 C CA . LEU A 1 74 ? -1.717 9.883 14.594 1 98.69 74 LEU A CA 1
ATOM 547 C C . LEU A 1 74 ? -2.021 11.016 15.578 1 98.69 74 LEU A C 1
ATOM 549 O O . LEU A 1 74 ? -2.414 12.109 15.164 1 98.69 74 LEU A O 1
ATOM 553 N N . ASP A 1 75 ? -1.824 10.734 16.859 1 98.12 75 ASP A N 1
ATOM 554 C CA . ASP A 1 75 ? -2.033 11.758 17.875 1 98.12 75 ASP A CA 1
ATOM 555 C C . ASP A 1 75 ? -1.066 12.93 17.688 1 98.12 75 ASP A C 1
ATOM 557 O O . ASP A 1 75 ? -1.463 14.086 17.797 1 98.12 75 ASP A O 1
ATOM 561 N N . LYS A 1 76 ? 0.171 12.609 17.422 1 98.69 76 LYS A N 1
ATOM 562 C CA . LYS A 1 76 ? 1.173 13.648 17.188 1 98.69 76 LYS A CA 1
ATOM 563 C C . LYS A 1 76 ? 0.833 14.469 15.953 1 98.69 76 LYS A C 1
ATOM 565 O O . LYS A 1 76 ? 0.91 15.703 15.977 1 98.69 76 LYS A O 1
ATOM 570 N N . ILE A 1 77 ? 0.415 13.852 14.906 1 98.75 77 ILE A N 1
ATOM 571 C CA . ILE A 1 77 ? 0.08 14.547 13.664 1 98.75 77 ILE A CA 1
ATOM 572 C C . ILE A 1 77 ? -1.104 15.477 13.898 1 98.75 77 ILE A C 1
ATOM 574 O O . ILE A 1 77 ? -1.139 16.594 13.375 1 98.75 77 ILE A O 1
ATOM 578 N N . ARG A 1 78 ? -2.037 15 14.688 1 97.81 78 ARG A N 1
ATOM 579 C CA . ARG A 1 78 ? -3.23 15.789 14.961 1 97.81 78 ARG A CA 1
ATOM 580 C C . ARG A 1 78 ? -2.867 17.125 15.617 1 97.81 78 ARG A C 1
ATOM 582 O O . ARG A 1 78 ? -3.566 18.125 15.438 1 97.81 78 ARG A O 1
ATOM 589 N N . LYS A 1 79 ? -1.746 17.141 16.312 1 97.88 79 LYS A N 1
ATOM 590 C CA . LYS A 1 79 ? -1.339 18.328 17.047 1 97.88 79 LYS A CA 1
ATOM 591 C C . LYS A 1 79 ? -0.296 19.125 16.281 1 97.88 79 LYS A C 1
ATOM 593 O O . LYS A 1 79 ? 0.122 20.203 16.719 1 97.88 79 LYS A O 1
ATOM 598 N N . ALA A 1 80 ? 0.104 18.672 15.195 1 98.81 80 ALA A N 1
ATOM 599 C CA . ALA A 1 80 ? 1.24 19.25 14.484 1 98.81 80 ALA A CA 1
ATOM 600 C C . ALA A 1 80 ? 0.82 20.484 13.695 1 98.81 80 ALA A C 1
ATOM 602 O O . ALA A 1 80 ? -0.36 20.656 13.375 1 98.81 80 ALA A O 1
ATOM 603 N N . ASP A 1 81 ? 1.788 21.281 13.398 1 98.88 81 ASP A N 1
ATOM 604 C CA . ASP A 1 81 ? 1.602 22.453 12.531 1 98.88 81 ASP A CA 1
ATOM 605 C C . ASP A 1 81 ? 2.133 22.188 11.125 1 98.88 81 ASP A C 1
ATOM 607 O O . ASP A 1 81 ? 1.983 23.016 10.234 1 98.88 81 ASP A O 1
ATOM 611 N N . GLY A 1 82 ? 2.773 21.094 10.867 1 98.88 82 GLY A N 1
ATOM 612 C CA . GLY A 1 82 ? 3.299 20.609 9.594 1 98.88 82 GLY A CA 1
ATOM 613 C C . GLY A 1 82 ? 3.666 19.141 9.625 1 98.88 82 GLY A C 1
ATOM 614 O O . GLY A 1 82 ? 3.902 18.562 10.695 1 98.88 82 GLY A O 1
ATOM 615 N N . LEU A 1 83 ? 3.682 18.531 8.508 1 98.94 83 LEU A N 1
ATOM 616 C CA . LEU A 1 83 ? 3.902 17.094 8.398 1 98.94 83 LEU A CA 1
ATOM 617 C C . LEU A 1 83 ? 4.891 16.781 7.277 1 98.94 83 LEU A C 1
ATOM 619 O O . LEU A 1 83 ? 4.742 17.281 6.156 1 98.94 83 LEU A O 1
ATOM 623 N N . ILE A 1 84 ? 5.934 16.109 7.582 1 99 84 ILE A N 1
ATOM 624 C CA . ILE A 1 84 ? 6.871 15.555 6.613 1 99 84 ILE A CA 1
ATOM 625 C C . ILE A 1 84 ? 6.695 14.047 6.535 1 99 84 ILE A C 1
ATOM 627 O O . ILE A 1 84 ? 6.734 13.352 7.559 1 99 84 ILE A O 1
ATOM 631 N N . LEU A 1 85 ? 6.438 13.562 5.391 1 98.94 85 LEU A N 1
ATOM 632 C CA . LEU A 1 85 ? 6.324 12.133 5.121 1 98.94 85 LEU A CA 1
ATOM 633 C C . LEU A 1 85 ? 7.383 11.68 4.121 1 98.94 85 LEU A C 1
ATOM 635 O O . LEU A 1 85 ? 7.57 12.32 3.08 1 98.94 85 LEU A O 1
ATOM 639 N N . GLY A 1 86 ? 8.094 10.656 4.438 1 98.94 86 GLY A N 1
ATOM 640 C CA . GLY A 1 86 ? 9.086 10.109 3.525 1 98.94 86 GLY A CA 1
ATOM 641 C C . GLY A 1 86 ? 8.891 8.633 3.238 1 98.94 86 GLY A C 1
ATOM 642 O O . GLY A 1 86 ? 8.703 7.836 4.16 1 98.94 86 GLY A O 1
ATOM 643 N N . SER A 1 87 ? 8.93 8.266 2.014 1 98.94 87 SER A N 1
ATOM 644 C CA . SER A 1 87 ? 8.836 6.859 1.627 1 98.94 87 SER A CA 1
ATOM 645 C C . SER A 1 87 ? 9.617 6.582 0.347 1 98.94 87 SER A C 1
ATOM 647 O O . SER A 1 87 ? 9.586 7.383 -0.59 1 98.94 87 SER A O 1
ATOM 649 N N . PRO A 1 88 ? 10.312 5.445 0.29 1 98.69 88 PRO A N 1
ATOM 650 C CA . PRO A 1 88 ? 10.812 5.004 -1.016 1 98.69 88 PRO A CA 1
ATOM 651 C C . PRO A 1 88 ? 9.711 4.422 -1.898 1 98.69 88 PRO A C 1
ATOM 653 O O . PRO A 1 88 ? 8.594 4.176 -1.424 1 98.69 88 PRO A O 1
ATOM 656 N N . ASN A 1 89 ? 10.047 4.32 -3.148 1 98 89 ASN A N 1
ATOM 657 C CA . ASN A 1 89 ? 9.203 3.627 -4.117 1 98 89 ASN A CA 1
ATOM 658 C C . ASN A 1 89 ? 9.422 2.117 -4.066 1 98 89 ASN A C 1
ATOM 660 O O . ASN A 1 89 ? 10.547 1.642 -4.23 1 98 89 ASN A O 1
ATOM 664 N N . TYR A 1 90 ? 8.383 1.354 -3.791 1 98.25 90 TYR A N 1
ATOM 665 C CA . TYR A 1 90 ? 8.367 -0.102 -3.869 1 98.25 90 TYR A CA 1
ATOM 666 C C . TYR A 1 90 ? 7.371 -0.583 -4.918 1 98.25 90 TYR A C 1
ATOM 668 O O . TYR A 1 90 ? 6.16 -0.529 -4.699 1 98.25 90 TYR A O 1
ATOM 676 N N . LEU A 1 91 ? 7.949 -1.02 -6.078 1 97.56 91 LEU A N 1
ATOM 677 C CA . LEU A 1 91 ? 7.148 -1.584 -7.16 1 97.56 91 LEU A CA 1
ATOM 678 C C . LEU A 1 91 ? 6.113 -0.579 -7.652 1 97.56 91 LEU A C 1
ATOM 680 O O . LEU A 1 91 ? 4.93 -0.907 -7.766 1 97.56 91 LEU A O 1
ATOM 684 N N . GLY A 1 92 ? 6.543 0.631 -7.75 1 96.25 92 GLY A N 1
ATOM 685 C CA . GLY A 1 92 ? 5.719 1.654 -8.375 1 96.25 92 GLY A CA 1
ATOM 686 C C . GLY A 1 92 ? 4.789 2.352 -7.402 1 96.25 92 GLY A C 1
ATOM 687 O O . GLY A 1 92 ? 3.873 3.062 -7.812 1 96.25 92 GLY A O 1
ATOM 688 N N . ASN A 1 93 ? 4.977 2.113 -6.172 1 97.75 93 ASN A N 1
ATOM 689 C CA . ASN A 1 93 ? 4.16 2.734 -5.137 1 97.75 93 ASN A CA 1
ATOM 690 C C . ASN A 1 93 ? 4.973 3.006 -3.871 1 97.75 93 ASN A C 1
ATOM 692 O O . ASN A 1 93 ? 6.164 2.697 -3.816 1 97.75 93 ASN A O 1
ATOM 696 N N . LEU A 1 94 ? 4.387 3.678 -2.898 1 98.56 94 LEU A N 1
ATOM 697 C CA . LEU A 1 94 ? 5.031 3.889 -1.607 1 98.56 94 LEU A CA 1
ATOM 698 C C . LEU A 1 94 ? 4.922 2.645 -0.733 1 98.56 94 LEU A C 1
ATOM 700 O O . LEU A 1 94 ? 4.176 1.719 -1.057 1 98.56 94 LEU A O 1
ATOM 704 N N . THR A 1 95 ? 5.676 2.557 0.31 1 98.75 95 THR A N 1
ATOM 705 C CA . THR A 1 95 ? 5.84 1.318 1.062 1 98.75 95 THR A CA 1
ATOM 706 C C . THR A 1 95 ? 4.531 0.929 1.75 1 98.75 95 THR A C 1
ATOM 708 O O . THR A 1 95 ? 3.686 1.784 2.014 1 98.75 95 THR A O 1
ATOM 711 N N . ALA A 1 96 ? 4.445 -0.351 2.039 1 98.62 96 ALA A N 1
ATOM 712 C CA . ALA A 1 96 ? 3.285 -0.848 2.773 1 98.62 96 ALA A CA 1
ATOM 713 C C . ALA A 1 96 ? 3.129 -0.12 4.105 1 98.62 96 ALA A C 1
ATOM 715 O O . ALA A 1 96 ? 2.008 0.141 4.551 1 98.62 96 ALA A O 1
ATOM 716 N N . GLY A 1 97 ? 4.246 0.144 4.742 1 98.5 97 GLY A N 1
ATOM 717 C CA . GLY A 1 97 ? 4.184 0.89 5.992 1 98.5 97 GLY A CA 1
ATOM 718 C C . GLY A 1 97 ? 3.613 2.285 5.824 1 98.5 97 GLY A C 1
ATOM 719 O O . GLY A 1 97 ? 2.762 2.711 6.609 1 98.5 97 GLY A O 1
ATOM 720 N N . PHE A 1 98 ? 4.094 2.996 4.785 1 98.88 98 PHE A N 1
ATOM 721 C CA . PHE A 1 98 ? 3.516 4.297 4.465 1 98.88 98 PHE A CA 1
ATOM 722 C C . PHE A 1 98 ? 2.012 4.18 4.25 1 98.88 98 PHE A C 1
ATOM 724 O O . PHE A 1 98 ? 1.241 4.992 4.77 1 98.88 98 PHE A O 1
ATOM 731 N N . ARG A 1 99 ? 1.61 3.174 3.504 1 98.81 99 ARG A N 1
ATOM 732 C CA . ARG A 1 99 ? 0.202 3.01 3.156 1 98.81 99 ARG A CA 1
ATOM 733 C C . ARG A 1 99 ? -0.647 2.785 4.402 1 98.81 99 ARG A C 1
ATOM 735 O O . ARG A 1 99 ? -1.782 3.262 4.48 1 98.81 99 ARG A O 1
ATOM 742 N N . ALA A 1 100 ? -0.105 2.016 5.312 1 98.81 100 ALA A N 1
ATOM 743 C CA . ALA A 1 100 ? -0.84 1.777 6.555 1 98.81 100 ALA A CA 1
ATOM 744 C C . ALA A 1 100 ? -1.125 3.088 7.281 1 98.81 100 ALA A C 1
ATOM 746 O O . ALA A 1 100 ? -2.262 3.348 7.684 1 98.81 100 ALA A O 1
ATOM 747 N N . LEU A 1 101 ? -0.118 3.943 7.43 1 98.88 101 LEU A N 1
ATOM 748 C CA . LEU A 1 101 ? -0.286 5.25 8.055 1 98.88 101 LEU A CA 1
ATOM 749 C C . LEU A 1 101 ? -1.255 6.117 7.262 1 98.88 101 LEU A C 1
ATOM 751 O O . LEU A 1 101 ? -2.158 6.73 7.832 1 98.88 101 LEU A O 1
ATOM 755 N N . TYR A 1 102 ? -1.039 6.098 5.957 1 98.94 102 TYR A N 1
ATOM 756 C CA . TYR A 1 102 ? -1.816 6.902 5.02 1 98.94 102 TYR A CA 1
ATOM 757 C C . TYR A 1 102 ? -3.299 6.555 5.102 1 98.94 102 TYR A C 1
ATOM 759 O O . TYR A 1 102 ? -4.148 7.445 5.172 1 98.94 102 TYR A O 1
ATOM 767 N N . GLU A 1 103 ? -3.627 5.297 5.109 1 98.88 103 GLU A N 1
ATOM 768 C CA . GLU A 1 103 ? -5.012 4.852 5.223 1 98.88 103 GLU A CA 1
ATOM 769 C C . GLU A 1 103 ? -5.664 5.391 6.492 1 98.88 103 GLU A C 1
ATOM 771 O O . GLU A 1 103 ? -6.742 5.984 6.438 1 98.88 103 GLU A O 1
ATOM 776 N N . ARG A 1 104 ? -4.957 5.207 7.574 1 98.75 104 ARG A N 1
ATOM 777 C CA . ARG A 1 104 ? -5.539 5.594 8.852 1 98.75 104 ARG A CA 1
ATOM 778 C C . ARG A 1 104 ? -5.609 7.109 8.992 1 98.75 104 ARG A C 1
ATOM 780 O O . ARG A 1 104 ? -6.535 7.641 9.609 1 98.75 104 ARG A O 1
ATOM 787 N N . LEU A 1 105 ? -4.641 7.781 8.43 1 98.81 105 LEU A N 1
ATOM 788 C CA . LEU A 1 105 ? -4.598 9.242 8.453 1 98.81 105 LEU A CA 1
ATOM 789 C C . LEU A 1 105 ? -5.77 9.828 7.672 1 98.81 105 LEU A C 1
ATOM 791 O O . LEU A 1 105 ? -6.414 10.773 8.133 1 98.81 105 LEU A O 1
ATOM 795 N N . ILE A 1 106 ? -6.078 9.266 6.52 1 98.88 106 ILE A N 1
ATOM 796 C CA . ILE A 1 106 ? -7.082 9.836 5.629 1 98.88 106 ILE A CA 1
ATOM 797 C C . ILE A 1 106 ? -8.469 9.367 6.051 1 98.88 106 ILE A C 1
ATOM 799 O O . ILE A 1 106 ? -9.398 10.172 6.168 1 98.88 106 ILE A O 1
ATOM 803 N N . PHE A 1 107 ? -8.656 8.102 6.371 1 98.69 107 PHE A N 1
ATOM 804 C CA . PHE A 1 107 ? -9.977 7.555 6.633 1 98.69 107 PHE A CA 1
ATOM 805 C C . PHE A 1 107 ? -10.594 8.188 7.879 1 98.69 107 PHE A C 1
ATOM 807 O O . PHE A 1 107 ? -11.805 8.375 7.953 1 98.69 107 PHE A O 1
ATOM 814 N N . GLN A 1 108 ? -9.758 8.523 8.867 1 98.44 108 GLN A N 1
ATOM 815 C CA . GLN A 1 108 ? -10.359 9.062 10.086 1 98.44 108 GLN A CA 1
ATOM 816 C C . GLN A 1 108 ? -11.008 10.422 9.82 1 98.44 108 GLN A C 1
ATOM 818 O O . GLN A 1 108 ? -11.953 10.805 10.508 1 98.44 108 GLN A O 1
ATOM 823 N N . SER A 1 109 ? -10.531 11.109 8.742 1 98.44 109 SER A N 1
ATOM 824 C CA . SER A 1 109 ? -11.07 12.43 8.438 1 98.44 109 SER A CA 1
ATOM 825 C C . SER A 1 109 ? -12.125 12.359 7.34 1 98.44 109 SER A C 1
ATOM 827 O O . SER A 1 109 ? -12.953 13.266 7.207 1 98.44 109 SER A O 1
ATOM 829 N N . LEU A 1 110 ? -12.094 11.344 6.453 1 98.5 110 LEU A N 1
ATOM 830 C CA . LEU A 1 110 ? -13.062 11.133 5.387 1 98.5 110 LEU A CA 1
ATOM 831 C C . LEU A 1 110 ? -14.422 10.742 5.953 1 98.5 110 LEU A C 1
ATOM 833 O O . LEU A 1 110 ? -14.547 9.719 6.633 1 98.5 110 LEU A O 1
ATOM 837 N N . THR A 1 111 ? -15.586 11.438 5.777 1 97.69 111 THR A N 1
ATOM 838 C CA . THR A 1 111 ? -16.828 11.281 6.531 1 97.69 111 THR A CA 1
ATOM 839 C C . THR A 1 111 ? -17.875 10.562 5.688 1 97.69 111 THR A C 1
ATOM 841 O O . THR A 1 111 ? -18.891 10.109 6.215 1 97.69 111 THR A O 1
ATOM 844 N N . TYR A 1 112 ? -17.781 10.5 4.379 1 96.69 112 TYR A N 1
ATOM 845 C CA . TYR A 1 112 ? -18.781 10.023 3.428 1 96.69 112 TYR A CA 1
ATOM 846 C C . TYR A 1 112 ? -20.062 10.859 3.51 1 96.69 112 TYR A C 1
ATOM 848 O O . TYR A 1 112 ? -21.156 10.352 3.26 1 96.69 112 TYR A O 1
ATOM 856 N N . ASN A 1 113 ? -19.984 12.023 4.066 1 96.69 113 ASN A N 1
ATOM 857 C CA . ASN A 1 113 ? -21.016 13.039 4.086 1 96.69 113 ASN A CA 1
ATOM 858 C C . ASN A 1 113 ? -20.828 14.055 2.963 1 96.69 113 ASN A C 1
ATOM 860 O O . ASN A 1 113 ? -19.766 14.648 2.83 1 96.69 113 ASN A O 1
ATOM 864 N N . LYS A 1 114 ? -21.812 14.242 2.172 1 95.81 114 LYS A N 1
ATOM 865 C CA . LYS A 1 114 ? -21.719 15.102 0.998 1 95.81 114 LYS A CA 1
ATOM 866 C C . LYS A 1 114 ? -21.453 16.547 1.397 1 95.81 114 LYS A C 1
ATOM 868 O O . LYS A 1 114 ? -20.688 17.25 0.731 1 95.81 114 LYS A O 1
ATOM 873 N N . GLU A 1 115 ? -22.047 17 2.473 1 95.56 115 GLU A N 1
ATOM 874 C CA . GLU A 1 115 ? -21.953 18.391 2.904 1 95.56 115 GLU A CA 1
ATOM 875 C C . GLU A 1 115 ? -20.656 18.656 3.668 1 95.56 115 GLU A C 1
ATOM 877 O O . GLU A 1 115 ? -20.156 19.781 3.672 1 95.56 115 GLU A O 1
ATOM 882 N N . ARG A 1 116 ? -20.203 17.656 4.344 1 95.69 116 ARG A N 1
ATOM 883 C CA . ARG A 1 116 ? -18.969 17.75 5.125 1 95.69 116 ARG A CA 1
ATOM 884 C C . ARG A 1 116 ? -18.062 16.547 4.863 1 95.69 116 ARG A C 1
ATOM 886 O O . ARG A 1 116 ? -17.922 15.664 5.723 1 95.69 116 ARG A O 1
ATOM 893 N N . PRO A 1 117 ? -17.453 16.516 3.703 1 97.62 117 PRO A N 1
ATOM 894 C CA . PRO A 1 117 ? -16.688 15.336 3.303 1 97.62 117 PRO A CA 1
ATOM 895 C C . PRO A 1 117 ? -15.414 15.156 4.125 1 97.62 117 PRO A C 1
ATOM 897 O O . PRO A 1 117 ? -14.844 14.062 4.148 1 97.62 117 PRO A O 1
ATOM 900 N N . ASN A 1 118 ? -14.938 16.203 4.777 1 98.5 118 ASN A N 1
ATOM 901 C CA . ASN A 1 118 ? -13.734 16.219 5.602 1 98.5 118 ASN A CA 1
ATOM 902 C C . ASN A 1 118 ? -14.008 16.781 6.992 1 98.5 118 ASN A C 1
ATOM 904 O O . ASN A 1 118 ? -14.492 17.906 7.125 1 98.5 118 ASN A O 1
ATOM 908 N N . CYS A 1 119 ? -13.641 16.016 8 1 98 119 CYS A N 1
ATOM 909 C CA . CYS A 1 119 ? -13.922 16.516 9.344 1 98 119 CYS A CA 1
ATOM 910 C C . CYS A 1 119 ? -12.648 17.047 10 1 98 119 CYS A C 1
ATOM 912 O O . CYS A 1 119 ? -12.672 17.469 11.156 1 98 119 CYS A O 1
ATOM 914 N N . ASN A 1 120 ? -11.516 16.969 9.281 1 98 120 ASN A N 1
ATOM 915 C CA . ASN A 1 120 ? -10.281 17.578 9.773 1 98 120 ASN A CA 1
ATOM 916 C C . ASN A 1 120 ? -10.344 19.094 9.711 1 98 120 ASN A C 1
ATOM 918 O O . ASN A 1 120 ? -10.305 19.688 8.625 1 98 120 ASN A O 1
ATOM 922 N N . GLU A 1 121 ? -10.43 19.719 10.82 1 95.75 121 GLU A N 1
ATOM 923 C CA . GLU A 1 121 ? -10.523 21.172 10.867 1 95.75 121 GLU A CA 1
ATOM 924 C C . GLU A 1 121 ? -9.141 21.812 11.008 1 95.75 121 GLU A C 1
ATOM 926 O O . GLU A 1 121 ? -9 23.031 10.938 1 95.75 121 GLU A O 1
ATOM 931 N N . HIS A 1 122 ? -8.18 21.047 11.25 1 96.88 122 HIS A N 1
ATOM 932 C CA . HIS A 1 122 ? -6.797 21.469 11.414 1 96.88 122 HIS A CA 1
ATOM 933 C C . HIS A 1 122 ? -5.941 21.031 10.234 1 96.88 122 HIS A C 1
ATOM 935 O O . HIS A 1 122 ? -5.195 20.062 10.328 1 96.88 122 HIS A O 1
ATOM 941 N N . MET A 1 123 ? -6.078 21.891 9.109 1 98.25 123 MET A N 1
ATOM 942 C CA . MET A 1 123 ? -5.34 21.562 7.895 1 98.25 123 MET A CA 1
ATOM 943 C C . MET A 1 123 ? -3.926 22.125 7.945 1 98.25 123 MET A C 1
ATOM 945 O O . MET A 1 123 ? -3.734 23.312 8.211 1 98.25 123 MET A O 1
ATOM 949 N N . ILE A 1 124 ? -2.932 21.266 7.746 1 98.81 124 ILE A N 1
ATOM 950 C CA . ILE A 1 124 ? -1.54 21.672 7.926 1 98.81 124 ILE A CA 1
ATOM 951 C C . ILE A 1 124 ? -0.75 21.375 6.652 1 98.81 124 ILE A C 1
ATOM 953 O O . ILE A 1 124 ? -1.113 20.484 5.883 1 98.81 124 ILE A O 1
ATOM 957 N N . PRO A 1 125 ? 0.371 22.125 6.367 1 98.88 125 PRO A N 1
ATOM 958 C CA . PRO A 1 125 ? 1.207 21.812 5.203 1 98.88 125 PRO A CA 1
ATOM 959 C C . PRO A 1 125 ? 1.876 20.438 5.309 1 98.88 125 PRO A C 1
ATOM 961 O O . PRO A 1 125 ? 2.27 20.016 6.402 1 98.88 125 PRO A O 1
ATOM 964 N N . VAL A 1 126 ? 1.972 19.797 4.184 1 98.94 126 VAL A N 1
ATOM 965 C CA . VAL A 1 126 ? 2.57 18.469 4.098 1 98.94 126 VAL A CA 1
ATOM 966 C C . VAL A 1 126 ? 3.701 18.484 3.07 1 98.94 126 VAL A C 1
ATOM 968 O O . VAL A 1 126 ? 3.551 19.031 1.978 1 98.94 126 VAL A O 1
ATOM 971 N N . LEU A 1 127 ? 4.816 18 3.432 1 98.94 127 LEU A N 1
ATOM 972 C CA . LEU A 1 127 ? 5.902 17.672 2.51 1 98.94 127 LEU A CA 1
ATOM 973 C C . LEU A 1 127 ? 6.043 16.156 2.344 1 98.94 127 LEU A C 1
ATOM 975 O O . LEU A 1 127 ? 6.336 15.453 3.307 1 98.94 127 LEU A O 1
ATOM 979 N N . LEU A 1 128 ? 5.738 15.672 1.18 1 98.94 128 LEU A N 1
ATOM 980 C CA . LEU A 1 128 ? 5.91 14.266 0.843 1 98.94 128 LEU A CA 1
ATOM 981 C C . LEU A 1 128 ? 7.207 14.039 0.072 1 98.94 128 LEU A C 1
ATOM 983 O O . LEU A 1 128 ? 7.363 14.539 -1.046 1 98.94 128 LEU A O 1
ATOM 987 N N . ILE A 1 129 ? 8.109 13.305 0.66 1 98.94 129 ILE A N 1
ATOM 988 C CA . ILE A 1 129 ? 9.414 13.008 0.083 1 98.94 129 ILE A CA 1
ATOM 989 C C . ILE A 1 129 ? 9.445 11.562 -0.402 1 98.94 129 ILE A C 1
ATOM 991 O O . ILE A 1 129 ? 9.148 10.633 0.36 1 98.94 129 ILE A O 1
ATOM 995 N N . THR A 1 130 ? 9.805 11.367 -1.653 1 98.75 130 THR A N 1
ATOM 996 C CA . THR A 1 130 ? 9.906 10 -2.164 1 98.75 130 THR A CA 1
ATOM 997 C C . THR A 1 130 ? 11.242 9.789 -2.865 1 98.75 130 THR A C 1
ATOM 999 O O . THR A 1 130 ? 11.789 10.711 -3.479 1 98.75 130 THR A O 1
ATOM 1002 N N . THR A 1 131 ? 11.805 8.594 -2.715 1 98.62 131 THR A N 1
ATOM 1003 C CA . THR A 1 131 ? 13.047 8.195 -3.361 1 98.62 131 THR A CA 1
ATOM 1004 C C . THR A 1 131 ? 12.828 6.977 -4.254 1 98.62 131 THR A C 1
ATOM 1006 O O . THR A 1 131 ? 11.906 6.191 -4.023 1 98.62 131 THR A O 1
ATOM 1009 N N . SER A 1 132 ? 13.633 6.867 -5.246 1 97.81 132 SER A N 1
ATOM 1010 C CA . SER A 1 132 ? 13.547 5.754 -6.188 1 97.81 132 SER A CA 1
ATOM 1011 C C . SER A 1 132 ? 14.898 5.492 -6.852 1 97.81 132 SER A C 1
ATOM 1013 O O . SER A 1 132 ? 15.656 6.43 -7.117 1 97.81 132 SER A O 1
ATOM 1015 N N . ASN A 1 133 ? 15.172 4.219 -7.16 1 96.25 133 ASN A N 1
ATOM 1016 C CA . ASN A 1 133 ? 16.375 3.902 -7.918 1 96.25 133 ASN A CA 1
ATOM 1017 C C . ASN A 1 133 ? 16.219 4.227 -9.398 1 96.25 133 ASN A C 1
ATOM 1019 O O . ASN A 1 133 ? 17.188 4.258 -10.148 1 96.25 133 ASN A O 1
ATOM 1023 N N . CYS A 1 134 ? 15.016 4.418 -9.812 1 94.56 134 CYS A N 1
ATOM 1024 C CA . CYS A 1 134 ? 14.711 4.688 -11.211 1 94.56 134 CYS A CA 1
ATOM 1025 C C . CYS A 1 134 ? 14.938 6.156 -11.547 1 94.56 134 CYS A C 1
ATOM 1027 O O . CYS A 1 134 ? 14.719 7.031 -10.703 1 94.56 134 CYS A O 1
ATOM 1029 N N . ASP A 1 135 ? 15.297 6.391 -12.727 1 93.81 135 ASP A N 1
ATOM 1030 C CA . ASP A 1 135 ? 15.445 7.754 -13.227 1 93.81 135 ASP A CA 1
ATOM 1031 C C . ASP A 1 135 ? 14.094 8.445 -13.367 1 93.81 135 ASP A C 1
ATOM 1033 O O . ASP A 1 135 ? 13.125 7.84 -13.836 1 93.81 135 ASP A O 1
ATOM 10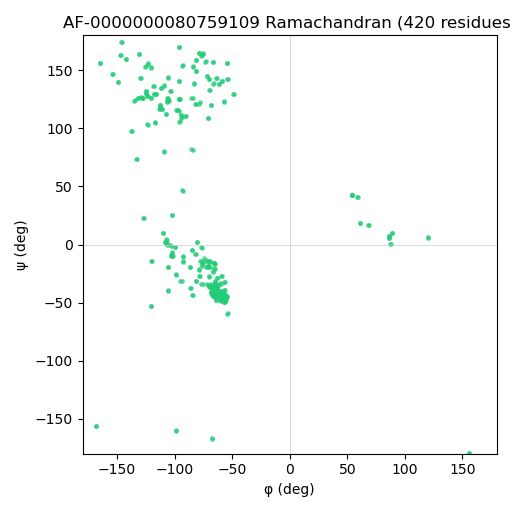37 N N . GLU A 1 136 ? 14.055 9.703 -13.055 1 93 136 GLU A N 1
ATOM 1038 C CA . GLU A 1 136 ? 12.805 10.453 -13.055 1 93 136 GLU A CA 1
ATOM 1039 C C . GLU A 1 136 ? 12.227 10.57 -14.461 1 93 136 GLU A C 1
ATOM 1041 O O . GLU A 1 136 ? 11.023 10.789 -14.633 1 93 136 GLU A O 1
ATOM 1046 N N . SER A 1 137 ? 13.047 10.391 -15.477 1 93 137 SER A N 1
ATOM 1047 C CA . SER A 1 137 ? 12.641 10.562 -16.875 1 93 137 SER A CA 1
ATOM 1048 C C . SER A 1 137 ? 11.594 9.531 -17.266 1 93 137 SER A C 1
ATOM 1050 O O . SER A 1 137 ? 10.867 9.727 -18.25 1 93 137 SER A O 1
ATOM 1052 N N . ILE A 1 138 ? 11.43 8.422 -16.484 1 93.94 138 ILE A N 1
ATOM 1053 C CA . ILE A 1 138 ? 10.516 7.375 -16.906 1 93.94 138 ILE A CA 1
ATOM 1054 C C . ILE A 1 138 ? 9.273 7.375 -16.016 1 93.94 138 ILE A C 1
ATOM 1056 O O . ILE A 1 138 ? 8.375 6.547 -16.188 1 93.94 138 ILE A O 1
ATOM 1060 N N . TYR A 1 139 ? 9.164 8.266 -15.094 1 95.44 139 TYR A N 1
ATOM 1061 C CA . TYR A 1 139 ? 8.109 8.273 -14.078 1 95.44 139 TYR A CA 1
ATOM 1062 C C . TYR A 1 139 ? 6.734 8.344 -14.727 1 95.44 139 TYR A C 1
ATOM 1064 O O . TYR A 1 139 ? 5.809 7.637 -14.32 1 95.44 139 TYR A O 1
ATOM 1072 N N . ASP A 1 140 ? 6.664 9.266 -15.781 1 93.94 140 ASP A N 1
ATOM 1073 C CA . ASP A 1 140 ? 5.379 9.414 -16.453 1 93.94 140 ASP A CA 1
ATOM 1074 C C . ASP A 1 140 ? 4.996 8.141 -17.203 1 93.94 140 ASP A C 1
ATOM 1076 O O . ASP A 1 140 ? 3.854 7.684 -17.125 1 93.94 140 ASP A O 1
ATOM 1080 N N . LYS A 1 141 ? 6.055 7.551 -17.859 1 91.75 141 LYS A N 1
ATOM 1081 C CA . LYS A 1 141 ? 5.828 6.371 -18.688 1 91.75 141 LYS A CA 1
ATOM 1082 C C . LYS A 1 141 ? 5.332 5.199 -17.844 1 91.75 141 LYS A C 1
ATOM 1084 O O . LYS A 1 141 ? 4.496 4.41 -18.297 1 91.75 141 LYS A O 1
ATOM 1089 N N . ILE A 1 142 ? 5.711 5.168 -16.609 1 91.06 142 ILE A N 1
ATOM 1090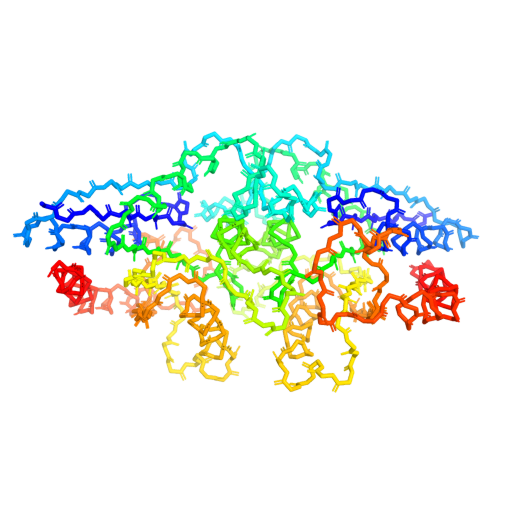 C CA . ILE A 1 142 ? 5.391 3.982 -15.812 1 91.06 142 ILE A CA 1
ATOM 1091 C C . ILE A 1 142 ? 4.27 4.305 -14.828 1 91.06 142 ILE A C 1
ATOM 1093 O O . ILE A 1 142 ? 3.951 3.496 -13.961 1 91.06 142 ILE A O 1
ATOM 1097 N N . GLY A 1 143 ? 3.725 5.5 -14.891 1 91.94 143 GLY A N 1
ATOM 1098 C CA . GLY A 1 143 ? 2.551 5.852 -14.102 1 91.94 143 GLY A CA 1
ATOM 1099 C C . GLY A 1 143 ? 2.891 6.348 -12.711 1 91.94 143 GLY A C 1
ATOM 1100 O O . GLY A 1 143 ? 1.996 6.594 -11.898 1 91.94 143 GLY A O 1
ATOM 1101 N N . TYR A 1 144 ? 4.145 6.508 -12.438 1 93.88 144 TYR A N 1
ATOM 1102 C CA . TYR A 1 144 ? 4.574 6.895 -11.094 1 93.88 144 TYR A CA 1
ATOM 1103 C C . TYR A 1 144 ? 4.156 8.32 -10.781 1 93.88 144 TYR A C 1
ATOM 1105 O O . TYR A 1 144 ? 3.713 8.609 -9.664 1 93.88 144 TYR A O 1
ATOM 1113 N N . THR A 1 145 ? 4.262 9.234 -11.742 1 94.75 145 THR A N 1
ATOM 1114 C CA . THR A 1 145 ? 3.857 10.625 -11.539 1 94.75 145 THR A CA 1
ATOM 1115 C C . THR A 1 145 ? 2.379 10.703 -11.18 1 94.75 145 THR A C 1
ATOM 1117 O O . THR A 1 145 ? 2.004 11.414 -10.242 1 94.75 145 THR A O 1
ATOM 1120 N N . SER A 1 146 ? 1.579 9.961 -11.891 1 94.44 146 SER A N 1
ATOM 1121 C CA . SER A 1 146 ? 0.145 9.945 -11.625 1 94.44 146 SER A CA 1
ATOM 1122 C C . SER A 1 146 ? -0.156 9.391 -10.234 1 94.44 146 SER A C 1
ATOM 1124 O O . SER A 1 146 ? -1.031 9.906 -9.531 1 94.44 146 SER A O 1
ATOM 1126 N N . MET A 1 147 ? 0.546 8.375 -9.898 1 95.25 147 MET A N 1
ATOM 1127 C CA . MET A 1 147 ? 0.384 7.785 -8.578 1 95.25 147 MET A CA 1
ATOM 1128 C C . MET A 1 147 ? 0.687 8.812 -7.484 1 95.25 147 MET A C 1
ATOM 1130 O O . MET A 1 147 ? -0.11 8.992 -6.562 1 95.25 147 MET A O 1
ATOM 1134 N N . LEU A 1 148 ? 1.766 9.562 -7.617 1 97.25 148 LEU A N 1
ATOM 1135 C CA . LEU A 1 148 ? 2.152 10.562 -6.633 1 97.25 148 LEU A CA 1
ATOM 1136 C C . LEU A 1 148 ? 1.144 11.703 -6.598 1 97.25 148 LEU A C 1
ATOM 1138 O O . LEU A 1 148 ? 0.832 12.234 -5.527 1 97.25 148 LEU A O 1
ATOM 1142 N N . GLU A 1 149 ? 0.653 12.016 -7.758 1 96.75 149 GLU A N 1
ATOM 1143 C CA . GLU A 1 149 ? -0.375 13.055 -7.812 1 96.75 149 GLU A CA 1
ATOM 1144 C C . GLU A 1 149 ? -1.636 12.617 -7.07 1 96.75 149 GLU A C 1
ATOM 1146 O O . GLU A 1 149 ? -2.301 13.438 -6.434 1 96.75 149 GLU A O 1
ATOM 1151 N N . GLY A 1 150 ? -1.996 11.375 -7.168 1 96.94 150 GLY A N 1
ATOM 1152 C CA . GLY A 1 150 ? -3.113 10.852 -6.398 1 96.94 150 GLY A CA 1
ATOM 1153 C C . GLY A 1 150 ? -2.932 11 -4.902 1 96.94 150 GLY A C 1
ATOM 1154 O O . GLY A 1 150 ? -3.855 11.422 -4.199 1 96.94 150 GLY A O 1
ATOM 1155 N N . TYR A 1 151 ? -1.73 10.648 -4.461 1 98.31 151 TYR A N 1
ATOM 1156 C CA . TYR A 1 151 ? -1.425 10.852 -3.049 1 98.31 151 TYR A CA 1
ATOM 1157 C C . TYR A 1 151 ? -1.544 12.328 -2.67 1 98.31 151 TYR A C 1
ATOM 1159 O O . TYR A 1 151 ? -2.125 12.664 -1.637 1 98.31 151 TYR A O 1
ATOM 1167 N N . LYS A 1 152 ? -0.968 13.188 -3.52 1 98.69 152 LYS A N 1
ATOM 1168 C CA . LYS A 1 152 ? -1.014 14.625 -3.256 1 98.69 152 LYS A CA 1
ATOM 1169 C C . LYS A 1 152 ? -2.453 15.117 -3.148 1 98.69 152 LYS A C 1
ATOM 1171 O O . LYS A 1 152 ? -2.793 15.859 -2.223 1 98.69 152 LYS A O 1
ATOM 1176 N N . GLN A 1 153 ? -3.27 14.711 -4.031 1 98.06 153 GLN A N 1
ATOM 1177 C CA . GLN A 1 153 ? -4.656 15.164 -4.047 1 98.06 153 GLN A CA 1
ATOM 1178 C C . GLN A 1 153 ? -5.383 14.742 -2.773 1 98.06 153 GLN A C 1
ATOM 1180 O O . GLN A 1 153 ? -6.105 15.539 -2.168 1 98.06 153 GLN A O 1
ATOM 1185 N N . MET A 1 154 ? -5.219 13.547 -2.371 1 98.25 154 MET A N 1
ATOM 1186 C CA . MET A 1 154 ? -5.883 13.047 -1.169 1 98.25 154 MET A CA 1
ATOM 1187 C C . MET A 1 154 ? -5.352 13.75 0.076 1 98.25 154 MET A C 1
ATOM 1189 O O . MET A 1 154 ? -6.129 14.172 0.932 1 98.25 154 MET A O 1
ATOM 1193 N N . LEU A 1 155 ? -4.023 13.906 0.127 1 98.88 155 LEU A N 1
ATOM 1194 C CA . LEU A 1 155 ? -3.43 14.602 1.264 1 98.88 155 LEU A CA 1
ATOM 1195 C C . LEU A 1 155 ? -3.896 16.047 1.321 1 98.88 155 LEU A C 1
ATOM 1197 O O . LEU A 1 155 ? -4.191 16.578 2.4 1 98.88 155 LEU A O 1
ATOM 1201 N N . GLU A 1 156 ? -3.992 16.688 0.155 1 98.81 156 GLU A N 1
ATOM 1202 C CA . GLU A 1 156 ? -4.457 18.062 0.106 1 98.81 156 GLU A CA 1
ATOM 1203 C C . GLU A 1 156 ? -5.902 18.188 0.583 1 98.81 156 GLU A C 1
ATOM 1205 O O . GLU A 1 156 ? -6.273 19.156 1.238 1 98.81 156 GLU A O 1
ATOM 1210 N N . ARG A 1 157 ? -6.648 17.234 0.313 1 98.31 157 ARG A N 1
ATOM 1211 C CA . ARG A 1 157 ? -8.07 17.25 0.636 1 98.31 157 ARG A CA 1
ATOM 1212 C C . ARG A 1 157 ? -8.305 16.984 2.121 1 98.31 157 ARG A C 1
ATOM 1214 O O . ARG A 1 157 ? -9.195 17.578 2.729 1 98.31 157 ARG A O 1
ATOM 1221 N N . PHE A 1 158 ? -7.441 16.141 2.729 1 98.75 158 PHE A N 1
ATOM 1222 C CA . PHE A 1 158 ? -7.836 15.656 4.043 1 98.75 158 PHE A CA 1
ATOM 1223 C C . PHE A 1 158 ? -6.816 16.062 5.102 1 98.75 158 PHE A C 1
ATOM 1225 O O . PHE A 1 158 ? -7.098 15.977 6.301 1 98.75 158 PHE A O 1
ATOM 1232 N N . VAL A 1 159 ? -5.617 16.516 4.715 1 98.75 159 VAL A N 1
ATOM 1233 C CA . VAL A 1 159 ? -4.586 16.891 5.676 1 98.75 159 VAL A CA 1
ATOM 1234 C C . VAL A 1 159 ? -4.215 18.359 5.488 1 98.75 159 VAL A C 1
ATOM 1236 O O . VAL A 1 159 ? -4.184 19.125 6.453 1 98.75 159 VAL A O 1
ATOM 1239 N N . GLY A 1 160 ? -3.869 18.75 4.254 1 98.69 160 GLY A N 1
ATOM 1240 C CA . GLY A 1 160 ? -3.588 20.141 3.936 1 98.69 160 GLY A CA 1
ATOM 1241 C C . GLY A 1 160 ? -2.684 20.312 2.729 1 98.69 160 GLY A C 1
ATOM 1242 O O . GLY A 1 160 ? -2.348 19.328 2.061 1 98.69 160 GLY A O 1
ATOM 1243 N N . PRO A 1 161 ? -2.332 21.578 2.336 1 98.75 161 PRO A N 1
ATOM 1244 C CA . PRO A 1 161 ? -1.51 21.812 1.148 1 98.75 161 PRO A CA 1
ATOM 1245 C C . PRO A 1 161 ? -0.26 20.938 1.104 1 98.75 161 PRO A C 1
ATOM 1247 O O . PRO A 1 161 ? 0.482 20.875 2.086 1 98.75 161 PRO A O 1
ATOM 1250 N N . THR A 1 162 ? -0.04 20.266 -0.005 1 98.88 162 THR A N 1
ATOM 1251 C CA . THR A 1 162 ? 0.971 19.219 -0.077 1 98.88 162 THR A CA 1
ATOM 1252 C C . THR A 1 162 ? 1.974 19.516 -1.19 1 98.88 162 THR A C 1
ATOM 1254 O O . THR A 1 162 ? 1.584 19.828 -2.316 1 98.88 162 THR A O 1
ATOM 1257 N N . LYS A 1 163 ? 3.195 19.484 -0.838 1 98.81 163 LYS A N 1
ATOM 1258 C CA . LYS A 1 163 ? 4.297 19.531 -1.794 1 98.81 163 LYS A CA 1
ATOM 1259 C C . LYS A 1 163 ? 5.008 18.188 -1.89 1 98.81 163 LYS A C 1
ATOM 1261 O O . LYS A 1 163 ? 5.242 17.531 -0.873 1 98.81 163 LYS A O 1
ATOM 1266 N N . ILE A 1 164 ? 5.312 17.766 -3.107 1 98.75 164 ILE A N 1
ATOM 1267 C CA . ILE A 1 164 ? 6.039 16.531 -3.336 1 98.75 164 ILE A CA 1
ATOM 1268 C C . ILE A 1 164 ? 7.496 16.844 -3.676 1 98.75 164 ILE A C 1
ATOM 1270 O O . ILE A 1 164 ? 7.777 17.75 -4.457 1 98.75 164 ILE A O 1
ATOM 1274 N N . MET A 1 165 ? 8.359 16.188 -3.053 1 98.62 165 MET A N 1
ATOM 1275 C CA . MET A 1 165 ? 9.781 16.188 -3.404 1 98.62 165 MET A CA 1
ATOM 1276 C C . MET A 1 165 ? 10.234 14.797 -3.834 1 98.62 165 MET A C 1
ATOM 1278 O O . MET A 1 165 ? 10.016 13.82 -3.113 1 98.62 165 MET A O 1
ATOM 1282 N N . ILE A 1 166 ? 10.875 14.734 -4.953 1 98.06 166 ILE A N 1
ATOM 1283 C CA . ILE A 1 166 ? 11.297 13.453 -5.504 1 98.06 166 ILE A CA 1
ATOM 1284 C C . ILE A 1 166 ? 12.82 13.422 -5.609 1 98.06 166 ILE A C 1
ATOM 1286 O O . ILE A 1 166 ? 13.453 14.414 -5.984 1 98.06 166 ILE A O 1
ATOM 1290 N N . CYS A 1 167 ? 13.391 12.352 -5.227 1 98.25 167 CYS A N 1
ATOM 1291 C CA . CYS A 1 167 ? 14.789 12.031 -5.48 1 98.25 167 CYS A CA 1
ATOM 1292 C C . CYS A 1 167 ? 14.922 10.711 -6.219 1 98.25 167 CYS A C 1
ATOM 1294 O O . CYS A 1 167 ? 14.789 9.641 -5.613 1 98.25 167 CYS A O 1
ATOM 1296 N N . GLY A 1 168 ? 15.18 10.766 -7.52 1 97.94 168 GLY A N 1
ATOM 1297 C CA . GLY A 1 168 ? 15.328 9.586 -8.352 1 97.94 168 GLY A CA 1
ATOM 1298 C C . GLY A 1 168 ? 16.766 9.164 -8.539 1 97.94 168 GLY A C 1
ATOM 1299 O O . GLY A 1 168 ? 17.688 9.852 -8.102 1 97.94 168 GLY A O 1
ATOM 1300 N N . ASN A 1 169 ? 16.938 7.969 -9.117 1 97.88 169 ASN A N 1
ATOM 1301 C CA . ASN A 1 169 ? 18.234 7.395 -9.469 1 97.88 169 ASN A CA 1
ATOM 1302 C C . ASN A 1 169 ? 19.172 7.352 -8.266 1 97.88 169 ASN A C 1
ATOM 1304 O O . ASN A 1 169 ? 20.328 7.73 -8.375 1 97.88 169 ASN A O 1
ATOM 1308 N N . THR A 1 170 ? 18.625 6.961 -7.164 1 98.19 170 THR A N 1
ATOM 1309 C CA . THR A 1 170 ? 19.375 6.941 -5.914 1 98.19 170 THR A CA 1
ATOM 1310 C C . THR A 1 170 ? 20.375 5.785 -5.906 1 98.19 170 THR A C 1
ATOM 1312 O O . THR A 1 170 ? 20.266 4.852 -6.703 1 98.19 170 THR A O 1
ATOM 1315 N N . LEU A 1 171 ? 21.391 5.934 -5.102 1 97.75 171 LEU A N 1
ATOM 1316 C CA . LEU A 1 171 ? 22.312 4.855 -4.785 1 97.75 171 LEU A CA 1
ATOM 1317 C C . LEU A 1 171 ? 21.703 3.896 -3.768 1 97.75 171 LEU A C 1
ATOM 1319 O O . LEU A 1 171 ? 21.375 4.301 -2.65 1 97.75 171 LEU A O 1
ATOM 1323 N N . GLN A 1 172 ? 21.594 2.617 -4.102 1 96 172 GLN A N 1
ATOM 1324 C CA . GLN A 1 172 ? 20.828 1.688 -3.285 1 96 172 GLN A CA 1
ATOM 1325 C C . GLN A 1 172 ? 21.719 0.946 -2.297 1 96 172 GLN A C 1
ATOM 1327 O O . GLN A 1 172 ? 21.266 0.521 -1.233 1 96 172 GLN A O 1
ATOM 1332 N N . VAL A 1 173 ? 22.938 0.728 -2.693 1 96.62 173 VAL A N 1
ATOM 1333 C CA . VAL A 1 173 ? 23.875 -0 -1.856 1 96.62 173 VAL A CA 1
ATOM 1334 C C . VAL A 1 173 ? 25.266 0.621 -1.99 1 96.62 173 VAL A C 1
ATOM 1336 O O . VAL A 1 173 ? 25.547 1.343 -2.951 1 96.62 173 VAL A O 1
ATOM 1339 N N . ASP A 1 174 ? 26.078 0.362 -1.026 1 94.56 174 ASP A N 1
ATOM 1340 C CA . ASP A 1 174 ? 27.438 0.907 -1.041 1 94.56 174 ASP A CA 1
ATOM 1341 C C . ASP A 1 174 ? 28.344 0.112 -1.981 1 94.56 174 ASP A C 1
ATOM 1343 O O . ASP A 1 174 ? 29.328 0.64 -2.496 1 94.56 174 ASP A O 1
ATOM 1347 N N . ASP A 1 175 ? 28 -1.179 -2.166 1 95.75 175 ASP A N 1
ATOM 1348 C CA . ASP A 1 175 ? 28.812 -2.08 -2.975 1 95.75 175 ASP A CA 1
ATOM 1349 C C . ASP A 1 175 ? 27.938 -2.959 -3.867 1 95.75 175 ASP A C 1
ATOM 1351 O O . ASP A 1 175 ? 27.469 -4.02 -3.441 1 95.75 175 ASP A O 1
ATOM 1355 N N . TYR A 1 176 ? 27.797 -2.547 -5.121 1 96.19 176 TYR A N 1
ATOM 1356 C CA . TYR A 1 176 ? 26.953 -3.258 -6.074 1 96.19 176 TYR A CA 1
ATOM 1357 C C . TYR A 1 176 ? 27.578 -4.594 -6.465 1 96.19 176 TYR A C 1
ATOM 1359 O O . TYR A 1 176 ? 26.906 -5.477 -6.988 1 96.19 176 TYR A O 1
ATOM 1367 N N . SER A 1 177 ? 28.891 -4.727 -6.223 1 94.44 177 SER A N 1
ATOM 1368 C CA . SER A 1 177 ? 29.594 -5.93 -6.656 1 94.44 177 SER A CA 1
ATOM 1369 C C . SER A 1 177 ? 29.156 -7.148 -5.852 1 94.44 177 SER A C 1
ATOM 1371 O O . SER A 1 177 ? 29.406 -8.289 -6.258 1 94.44 177 SER A O 1
ATOM 1373 N N . LYS A 1 178 ? 28.5 -6.926 -4.766 1 93.88 178 LYS A N 1
ATOM 1374 C CA . LYS A 1 178 ? 28.016 -8.016 -3.918 1 93.88 178 LYS A CA 1
ATOM 1375 C C . LYS A 1 178 ? 26.812 -8.711 -4.535 1 93.88 178 LYS A C 1
ATOM 1377 O O . LYS A 1 178 ? 26.406 -9.789 -4.09 1 93.88 178 LYS A O 1
ATOM 1382 N N . TYR A 1 179 ? 26.266 -7.973 -5.547 1 94.88 179 TYR A N 1
ATOM 1383 C CA . TYR A 1 179 ? 25.016 -8.438 -6.156 1 94.88 179 TYR A CA 1
ATOM 1384 C C . TYR A 1 179 ? 25.188 -8.617 -7.66 1 94.88 179 TYR A C 1
ATOM 1386 O O . TYR A 1 179 ? 26.125 -8.086 -8.258 1 94.88 179 TYR A O 1
ATOM 1394 N N . ASN A 1 180 ? 24.438 -9.398 -8.305 1 93.25 180 ASN A N 1
ATOM 1395 C CA . ASN A 1 180 ? 24.422 -9.539 -9.758 1 93.25 180 ASN A CA 1
ATOM 1396 C C . ASN A 1 180 ? 23.359 -8.641 -10.391 1 93.25 180 ASN A C 1
ATOM 1398 O O . ASN A 1 180 ? 22.562 -9.109 -11.203 1 93.25 180 ASN A O 1
ATOM 1402 N N . TRP A 1 181 ? 23.297 -7.379 -9.992 1 96.94 181 TRP A N 1
ATOM 1403 C CA . TRP A 1 181 ? 22.312 -6.406 -10.461 1 96.94 181 TRP A CA 1
ATOM 1404 C C . TRP A 1 181 ? 22.781 -5.746 -11.758 1 96.94 181 TRP A C 1
ATOM 1406 O O . TRP A 1 181 ? 23.156 -4.574 -11.758 1 96.94 181 TRP A O 1
ATOM 1416 N N . THR A 1 182 ? 22.594 -6.359 -12.883 1 96.88 182 THR A N 1
ATOM 1417 C CA . THR A 1 182 ? 23.203 -5.926 -14.133 1 96.88 182 THR A CA 1
ATOM 1418 C C . THR A 1 182 ? 22.359 -4.844 -14.797 1 96.88 182 THR A C 1
ATOM 1420 O O . THR A 1 182 ? 22.781 -4.25 -15.797 1 96.88 182 THR A O 1
ATOM 1423 N N . ILE A 1 183 ? 21.219 -4.504 -14.281 1 96 183 ILE A N 1
ATOM 1424 C CA . ILE A 1 183 ? 20.422 -3.428 -14.844 1 96 183 ILE A CA 1
ATOM 1425 C C . ILE A 1 183 ? 21.016 -2.078 -14.461 1 96 183 ILE A C 1
ATOM 1427 O O . ILE A 1 183 ? 20.672 -1.048 -15.047 1 96 183 ILE A O 1
ATOM 1431 N N . PHE A 1 184 ? 21.859 -2.117 -1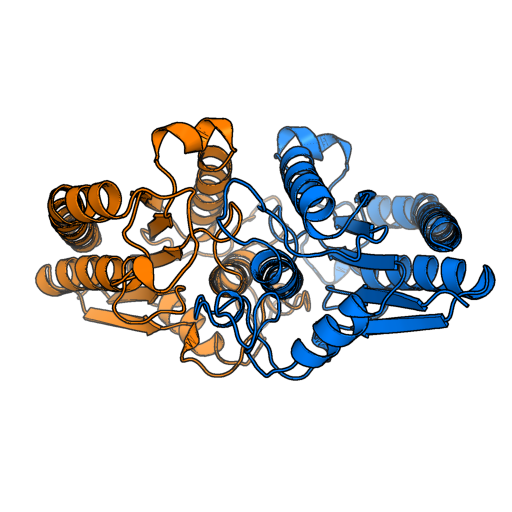3.445 1 96.25 184 PHE A N 1
ATOM 1432 C CA . PHE A 1 184 ? 22.453 -0.877 -12.969 1 96.25 184 PHE A CA 1
ATOM 1433 C C . PHE A 1 184 ? 23.922 -0.777 -13.398 1 96.25 184 PHE A C 1
ATOM 1435 O O . PHE A 1 184 ? 24.609 -1.793 -13.523 1 96.25 184 PHE A O 1
ATOM 1442 N N . ASP A 1 185 ? 24.328 0.379 -13.688 1 96.62 185 ASP A N 1
ATOM 1443 C CA . ASP A 1 185 ? 25.734 0.724 -13.805 1 96.62 185 ASP A CA 1
ATOM 1444 C C . ASP A 1 185 ? 26.266 1.333 -12.5 1 96.62 185 ASP A C 1
ATOM 1446 O O . ASP A 1 185 ? 25.984 2.496 -12.203 1 96.62 185 ASP A O 1
ATOM 1450 N N . PRO A 1 186 ? 27.078 0.536 -11.727 1 97.19 186 PRO A N 1
ATOM 1451 C CA . PRO A 1 186 ? 27.5 0.995 -10.398 1 97.19 186 PRO A CA 1
ATOM 1452 C C . PRO A 1 186 ? 28.266 2.314 -10.445 1 97.19 186 PRO A C 1
ATOM 1454 O O . PRO A 1 186 ? 28.078 3.172 -9.57 1 97.19 186 PRO A O 1
ATOM 1457 N N . ALA A 1 187 ? 29.125 2.457 -11.438 1 97.5 187 ALA A N 1
ATOM 1458 C CA . ALA A 1 187 ? 29.906 3.689 -11.562 1 97.5 187 ALA A CA 1
ATOM 1459 C C . ALA A 1 187 ? 29 4.887 -11.812 1 97.5 187 ALA A C 1
ATOM 1461 O O . ALA A 1 187 ? 29.172 5.949 -11.211 1 97.5 187 ALA A O 1
ATOM 1462 N N . GLN A 1 188 ? 28.016 4.738 -12.633 1 97.31 188 GLN A N 1
ATOM 1463 C CA . GLN A 1 188 ? 27.062 5.812 -12.922 1 97.31 188 GLN A CA 1
ATOM 1464 C C . GLN A 1 188 ? 26.203 6.133 -11.703 1 97.31 188 GLN A C 1
ATOM 1466 O O . GLN A 1 188 ? 25.922 7.301 -11.422 1 97.31 188 GLN A O 1
ATOM 1471 N N . LYS A 1 189 ? 25.719 5.082 -11 1 97.69 189 LYS A N 1
ATOM 1472 C CA . LYS A 1 189 ? 24.938 5.289 -9.789 1 97.69 189 LYS A CA 1
ATOM 1473 C C . LYS A 1 189 ? 25.719 6.105 -8.758 1 97.69 189 LYS A C 1
ATOM 1475 O O . LYS A 1 189 ? 25.172 7.047 -8.172 1 97.69 189 LYS A O 1
ATOM 1480 N N . LYS A 1 190 ? 26.953 5.73 -8.562 1 97.62 190 LYS A N 1
ATOM 1481 C CA . LYS A 1 190 ? 27.797 6.422 -7.594 1 97.62 190 LYS A CA 1
ATOM 1482 C C . LYS A 1 190 ? 28.031 7.867 -8.008 1 97.62 190 LYS A C 1
ATOM 1484 O O . LYS A 1 190 ? 27.922 8.781 -7.191 1 97.62 190 LYS A O 1
ATOM 1489 N N . ALA A 1 191 ? 28.391 8.078 -9.258 1 98.06 191 ALA A N 1
ATOM 1490 C CA . ALA A 1 191 ? 28.656 9.422 -9.766 1 98.06 191 ALA A CA 1
ATOM 1491 C C . ALA A 1 191 ? 27.422 10.312 -9.609 1 98.06 191 ALA A C 1
ATOM 1493 O O . ALA A 1 191 ? 27.531 11.461 -9.188 1 98.06 191 ALA A O 1
ATOM 1494 N N . HIS A 1 192 ? 26.297 9.75 -9.984 1 97.94 192 HIS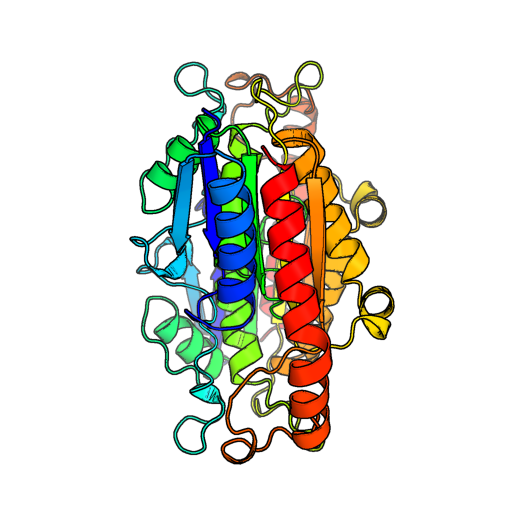 A N 1
ATOM 1495 C CA . HIS A 1 192 ? 25.047 10.492 -9.844 1 97.94 192 HIS A CA 1
ATOM 1496 C C . HIS A 1 192 ? 24.781 10.859 -8.383 1 97.94 192 HIS A C 1
ATOM 1498 O O . HIS A 1 192 ? 24.406 11.992 -8.078 1 97.94 192 HIS A O 1
ATOM 1504 N N . HIS A 1 193 ? 24.922 9.906 -7.527 1 98.25 193 HIS A N 1
ATOM 1505 C CA . HIS A 1 193 ? 24.703 10.141 -6.105 1 98.25 193 HIS A CA 1
ATOM 1506 C C . HIS A 1 193 ? 25.594 11.273 -5.59 1 98.25 193 HIS A C 1
ATOM 1508 O O . HIS A 1 193 ? 25.109 12.18 -4.91 1 98.25 193 HIS A O 1
ATOM 1514 N N . GLU A 1 194 ? 26.828 11.266 -5.887 1 98.31 194 GLU A N 1
ATOM 1515 C CA . GLU A 1 194 ? 27.781 12.258 -5.414 1 98.31 194 GLU A CA 1
ATOM 1516 C C . GLU A 1 194 ? 27.453 13.641 -5.961 1 98.31 194 GLU A C 1
ATOM 1518 O O . GLU A 1 194 ? 27.672 14.648 -5.281 1 98.31 194 GLU A O 1
ATOM 1523 N N . ALA A 1 195 ? 26.922 13.695 -7.129 1 98.38 195 ALA A N 1
ATOM 1524 C CA . ALA A 1 195 ? 26.641 14.969 -7.789 1 98.38 195 ALA A CA 1
ATOM 1525 C C . ALA A 1 195 ? 25.281 15.523 -7.363 1 98.38 195 ALA A C 1
ATOM 1527 O O . ALA A 1 195 ? 25.125 16.734 -7.199 1 98.38 195 ALA A O 1
ATOM 1528 N N . VAL A 1 196 ? 24.328 14.656 -7.188 1 98.44 196 VAL A N 1
ATOM 1529 C CA . VAL A 1 196 ? 22.938 15.094 -7.125 1 98.44 196 VAL A CA 1
ATOM 1530 C C . VAL A 1 196 ? 22.438 15.031 -5.684 1 98.44 196 VAL A C 1
ATOM 1532 O O . VAL A 1 196 ? 21.703 15.914 -5.23 1 98.44 196 VAL A O 1
ATOM 1535 N N . PHE A 1 197 ? 22.797 14.023 -4.922 1 98.62 197 PHE A N 1
ATOM 1536 C CA . PHE A 1 197 ? 22.188 13.758 -3.623 1 98.62 197 PHE A CA 1
ATOM 1537 C C . PHE A 1 197 ? 22.438 14.914 -2.662 1 98.62 197 PHE A C 1
ATOM 1539 O O . PHE A 1 197 ? 21.547 15.312 -1.92 1 98.62 197 PHE A O 1
ATOM 1546 N N . PRO A 1 198 ? 23.688 15.547 -2.637 1 98.75 198 PRO A N 1
ATOM 1547 C CA . PRO A 1 198 ? 23.875 16.703 -1.768 1 98.75 198 PRO A CA 1
ATOM 1548 C C . PRO A 1 198 ? 22.938 17.859 -2.105 1 98.75 198 PRO A C 1
ATOM 1550 O O . PRO A 1 198 ? 22.484 18.578 -1.209 1 98.75 198 PRO A O 1
ATOM 1553 N N . LEU A 1 199 ? 22.609 18.031 -3.365 1 98.81 199 LEU A N 1
ATOM 1554 C CA . LEU A 1 199 ? 21.656 19.062 -3.781 1 98.81 199 LEU A CA 1
ATOM 1555 C C . LEU A 1 199 ? 20.25 18.734 -3.295 1 98.81 199 LEU A C 1
ATOM 1557 O O . LEU A 1 199 ? 19.5 19.625 -2.891 1 98.81 199 LEU A O 1
ATOM 1561 N N . LYS A 1 200 ? 19.953 17.469 -3.332 1 98.88 200 LYS A N 1
ATOM 1562 C CA . LYS A 1 200 ? 18.641 17.031 -2.871 1 98.88 200 LYS A CA 1
ATOM 1563 C C . LYS A 1 200 ? 18.516 17.172 -1.356 1 98.88 200 LYS A C 1
ATOM 1565 O O . LYS A 1 200 ? 17.438 17.516 -0.847 1 98.88 200 LYS A O 1
ATOM 1570 N N . LEU A 1 201 ? 19.594 16.922 -0.686 1 98.94 201 LEU A N 1
ATOM 1571 C CA . LEU A 1 201 ? 19.594 17.156 0.754 1 98.94 201 LEU A CA 1
ATOM 1572 C C . LEU A 1 201 ? 19.328 18.625 1.068 1 98.94 201 LEU A C 1
ATOM 1574 O O . LEU A 1 201 ? 18.562 18.953 1.979 1 98.94 201 LEU A O 1
ATOM 1578 N N . LYS A 1 202 ? 20 19.469 0.324 1 98.88 202 LYS A N 1
ATOM 1579 C CA . LYS A 1 202 ? 19.781 20.906 0.498 1 98.88 202 LYS A CA 1
ATOM 1580 C C . LYS A 1 202 ? 18.344 21.297 0.189 1 98.88 202 LYS A C 1
ATOM 1582 O O . LYS A 1 202 ? 17.734 22.078 0.918 1 98.88 202 LYS A O 1
ATOM 1587 N N . GLU A 1 203 ? 17.828 20.766 -0.87 1 98.94 203 GLU A N 1
ATOM 1588 C CA . GLU A 1 203 ? 16.438 21.016 -1.229 1 98.94 203 GLU A CA 1
ATOM 1589 C C . GLU A 1 203 ? 15.492 20.578 -0.11 1 98.94 203 GLU A C 1
ATOM 1591 O O . GLU A 1 203 ? 14.578 21.328 0.262 1 98.94 203 GLU A O 1
ATOM 1596 N N . ALA A 1 204 ? 15.703 19.391 0.444 1 98.94 204 ALA A N 1
ATOM 1597 C CA . ALA A 1 204 ? 14.883 18.891 1.543 1 98.94 204 ALA A CA 1
ATOM 1598 C C . ALA A 1 204 ? 14.953 19.812 2.752 1 98.94 204 ALA A C 1
ATOM 1600 O O . ALA A 1 204 ? 13.93 20.141 3.357 1 98.94 204 ALA A O 1
ATOM 1601 N N . TYR A 1 205 ? 16.156 20.188 3.035 1 98.94 205 TYR A N 1
ATOM 1602 C CA . TYR A 1 205 ? 16.391 21.109 4.133 1 98.94 205 TYR A CA 1
ATOM 1603 C C . TYR A 1 205 ? 15.578 22.391 3.945 1 98.94 205 TYR A C 1
ATOM 1605 O O . TYR A 1 205 ? 14.875 22.828 4.859 1 98.94 205 TYR A O 1
ATOM 1613 N N . GLU A 1 206 ? 15.648 22.984 2.791 1 98.94 206 GLU A N 1
ATOM 1614 C CA . GLU A 1 206 ? 14.961 24.234 2.492 1 98.94 206 GLU A CA 1
ATOM 1615 C C . GLU A 1 206 ? 13.445 24.047 2.547 1 98.94 206 GLU A C 1
ATOM 1617 O O . GLU A 1 206 ? 12.727 24.906 3.061 1 98.94 206 GLU A O 1
ATOM 1622 N N . LEU A 1 207 ? 12.969 22.969 2.012 1 98.94 207 LEU A N 1
ATOM 1623 C CA . LEU A 1 207 ? 11.531 22.688 2.031 1 98.94 207 LEU A CA 1
ATOM 1624 C C . LEU A 1 207 ? 11.039 22.5 3.461 1 98.94 207 LEU A C 1
ATOM 1626 O O . LEU A 1 207 ? 9.938 22.938 3.809 1 98.94 207 LEU A O 1
ATOM 1630 N N . GLY A 1 208 ? 11.867 21.781 4.246 1 98.88 208 GLY A N 1
ATOM 1631 C CA . GLY A 1 208 ? 11.531 21.656 5.656 1 98.88 208 GLY A CA 1
ATOM 1632 C C . GLY A 1 208 ? 11.422 22.984 6.367 1 98.88 208 GLY A C 1
ATOM 1633 O O . GLY A 1 208 ? 10.5 23.203 7.152 1 98.88 208 GLY A O 1
ATOM 1634 N N . ALA A 1 209 ? 12.359 23.891 6.066 1 98.81 209 ALA A N 1
ATOM 1635 C CA . ALA A 1 209 ? 12.359 25.234 6.668 1 98.81 209 ALA A CA 1
ATOM 1636 C C . ALA A 1 209 ? 11.109 26 6.289 1 98.81 209 ALA A C 1
ATOM 1638 O O . ALA A 1 209 ? 10.57 26.766 7.098 1 98.81 209 ALA A O 1
ATOM 1639 N N . ARG A 1 210 ? 10.633 25.828 5.152 1 98.38 210 ARG A N 1
ATOM 1640 C CA . ARG A 1 210 ? 9.492 26.562 4.625 1 98.38 210 ARG A CA 1
ATOM 1641 C C . ARG A 1 210 ? 8.195 26.141 5.312 1 98.38 210 ARG A C 1
ATOM 1643 O O . ARG A 1 210 ? 7.172 26.812 5.191 1 98.38 210 ARG A O 1
ATOM 1650 N N . LEU A 1 211 ? 8.211 25.031 6 1 97.94 211 LEU A N 1
ATOM 1651 C CA . LEU A 1 211 ? 7.031 24.578 6.723 1 97.94 211 LEU A CA 1
ATOM 1652 C C . LEU A 1 211 ? 6.797 25.438 7.965 1 97.94 211 LEU A C 1
ATOM 1654 O O . LEU A 1 211 ? 5.727 25.359 8.578 1 97.94 211 LEU A O 1
ATOM 1658 N N . VAL A 1 212 ? 7.742 26.234 8.367 1 96.88 212 VAL A N 1
ATOM 1659 C CA . VAL A 1 212 ? 7.711 26.969 9.625 1 96.88 212 VAL A CA 1
ATOM 1660 C C . VAL A 1 212 ? 7.297 28.422 9.367 1 96.88 212 VAL A C 1
ATOM 1662 O O . VAL A 1 212 ? 7.801 29.062 8.438 1 96.88 212 VAL A O 1
ATOM 1665 N N . MET B 1 1 ? -2.93 -33.969 -6.812 1 92.81 1 MET B N 1
ATOM 1666 C CA . MET B 1 1 ? -3.949 -33 -6.402 1 92.81 1 MET B CA 1
ATOM 1667 C C . MET B 1 1 ? -3.375 -31.594 -6.332 1 92.81 1 MET B C 1
ATOM 1669 O O . MET B 1 1 ? -2.309 -31.375 -5.75 1 92.81 1 MET B O 1
ATOM 1673 N N . LYS B 1 2 ? -4.039 -30.641 -6.961 1 97.81 2 LYS B N 1
ATOM 1674 C CA . LYS B 1 2 ? -3.51 -29.281 -6.992 1 97.81 2 LYS B CA 1
ATOM 1675 C C . LYS B 1 2 ? -3.637 -28.609 -5.625 1 97.81 2 LYS B C 1
ATOM 1677 O O . LYS B 1 2 ? -4.574 -28.891 -4.875 1 97.81 2 LYS B O 1
ATOM 1682 N N . TYR B 1 3 ? -2.697 -27.797 -5.289 1 98.81 3 TYR B N 1
ATOM 1683 C CA . TYR B 1 3 ? -2.658 -27.031 -4.047 1 98.81 3 TYR B CA 1
ATOM 1684 C C . TYR B 1 3 ? -2.848 -25.547 -4.316 1 98.81 3 TYR B C 1
ATOM 1686 O O . TYR B 1 3 ? -2.039 -24.922 -5.016 1 98.81 3 TYR B O 1
ATOM 1694 N N . ILE B 1 4 ? -3.949 -25 -3.781 1 98.88 4 ILE B N 1
ATOM 1695 C CA . ILE B 1 4 ? -4.27 -23.594 -3.992 1 98.88 4 ILE B CA 1
ATOM 1696 C C . ILE B 1 4 ? -4.137 -22.844 -2.674 1 98.88 4 ILE B C 1
ATOM 1698 O O . ILE B 1 4 ? -4.57 -23.312 -1.625 1 98.88 4 ILE B O 1
ATOM 1702 N N . VAL B 1 5 ? -3.52 -21.719 -2.703 1 98.94 5 VAL B N 1
ATOM 1703 C CA . VAL B 1 5 ? -3.482 -20.797 -1.567 1 98.94 5 VAL B CA 1
ATOM 1704 C C . VAL B 1 5 ? -4.406 -19.609 -1.827 1 98.94 5 VAL B C 1
ATOM 1706 O O . VAL B 1 5 ? -4.344 -18.984 -2.889 1 98.94 5 VAL B O 1
ATOM 1709 N N . ALA B 1 6 ? -5.332 -19.375 -0.949 1 98.94 6 ALA B N 1
ATOM 1710 C CA . ALA B 1 6 ? -6.23 -18.234 -1.004 1 98.94 6 ALA B CA 1
ATOM 1711 C C . ALA B 1 6 ? -5.957 -17.266 0.147 1 98.94 6 ALA B C 1
ATOM 1713 O O . ALA B 1 6 ? -6.059 -17.641 1.317 1 98.94 6 ALA B O 1
ATOM 1714 N N . VAL B 1 7 ? -5.617 -16.062 -0.212 1 98.94 7 VAL B N 1
ATOM 1715 C CA . VAL B 1 7 ? -5.285 -15.062 0.799 1 98.94 7 VAL B CA 1
ATOM 1716 C C . VAL B 1 7 ? -6.344 -13.969 0.807 1 98.94 7 VAL B C 1
ATOM 1718 O O . VAL B 1 7 ? -6.547 -13.281 -0.2 1 98.94 7 VAL B O 1
ATOM 1721 N N . ASN B 1 8 ? -7.012 -13.805 1.872 1 98.88 8 ASN B N 1
ATOM 1722 C CA . ASN B 1 8 ? -7.91 -12.68 2.117 1 98.88 8 ASN B CA 1
ATOM 1723 C C . ASN B 1 8 ? -7.18 -11.523 2.789 1 98.88 8 ASN B C 1
ATOM 1725 O O . ASN B 1 8 ? -6.816 -11.609 3.963 1 98.88 8 ASN B O 1
ATOM 1729 N N . ALA B 1 9 ? -7.012 -10.461 2.035 1 98.69 9 ALA B N 1
ATOM 1730 C CA . ALA B 1 9 ? -6.332 -9.281 2.564 1 98.69 9 ALA B CA 1
ATOM 1731 C C . ALA B 1 9 ? -7.332 -8.195 2.947 1 98.69 9 ALA B C 1
ATOM 1733 O O . ALA B 1 9 ? -7.031 -7.004 2.854 1 98.69 9 ALA B O 1
ATOM 1734 N N . SER B 1 10 ? -8.508 -8.555 3.244 1 98.38 10 SER B N 1
ATOM 1735 C CA . SER B 1 10 ? -9.5 -7.688 3.871 1 98.38 10 SER B CA 1
ATOM 1736 C C . SER B 1 10 ? -9.531 -7.883 5.383 1 98.38 10 SER B C 1
ATOM 1738 O O . SER B 1 10 ? -9.445 -9.016 5.867 1 98.38 10 SER B O 1
ATOM 1740 N N . PRO B 1 11 ? -9.695 -6.785 6.105 1 97.69 11 PRO B N 1
ATOM 1741 C CA . PRO B 1 11 ? -9.711 -6.93 7.562 1 97.69 11 PRO B CA 1
ATOM 1742 C C . PRO B 1 11 ? -11.047 -7.434 8.094 1 97.69 11 PRO B C 1
ATOM 1744 O O . PRO B 1 11 ? -11.125 -7.887 9.242 1 97.69 11 PRO B O 1
ATOM 1747 N N . ARG B 1 12 ? -12.125 -7.277 7.359 1 96.56 12 ARG B N 1
ATOM 1748 C CA . ARG B 1 12 ? -13.445 -7.648 7.855 1 96.56 12 ARG B CA 1
ATOM 1749 C C . ARG B 1 12 ? -13.812 -9.07 7.434 1 96.56 12 ARG B C 1
ATOM 1751 O O . ARG B 1 12 ? -14.117 -9.312 6.266 1 96.56 12 ARG B O 1
ATOM 1758 N N . SER B 1 13 ? -13.836 -9.914 8.398 1 94.81 13 SER B N 1
ATOM 1759 C CA . SER B 1 13 ? -14.203 -11.305 8.141 1 94.81 13 SER B CA 1
ATOM 1760 C C . SER B 1 13 ? -15.68 -11.438 7.809 1 94.81 13 SER B C 1
ATOM 1762 O O . SER B 1 13 ? -16.531 -10.797 8.438 1 94.81 13 SER B O 1
ATOM 1764 N N . GLY B 1 14 ? -15.938 -12.18 6.762 1 96.88 14 GLY B N 1
ATOM 1765 C CA . GLY B 1 14 ? -17.312 -12.523 6.457 1 96.88 14 GLY B CA 1
ATOM 1766 C C . GLY B 1 14 ? -18.016 -11.484 5.609 1 96.88 14 GLY B C 1
ATOM 1767 O O . GLY B 1 14 ? -19.188 -11.641 5.27 1 96.88 14 GLY B O 1
ATOM 1768 N N . TRP B 1 15 ? -17.344 -10.484 5.266 1 97.69 15 TRP B N 1
ATOM 1769 C CA . TRP B 1 15 ? -17.953 -9.438 4.449 1 97.69 15 TRP B CA 1
ATOM 1770 C C . TRP B 1 15 ? -17.578 -9.609 2.98 1 97.69 15 TRP B C 1
ATOM 1772 O O . TRP B 1 15 ? -17.234 -10.711 2.545 1 97.69 15 TRP B O 1
ATOM 1782 N N . ASN B 1 16 ? -17.672 -8.594 2.168 1 98.62 16 ASN B N 1
ATOM 1783 C CA . ASN B 1 16 ? -17.688 -8.68 0.711 1 98.62 16 ASN B CA 1
ATOM 1784 C C . ASN B 1 16 ? -16.469 -9.453 0.191 1 98.62 16 ASN B C 1
ATOM 1786 O O . ASN B 1 16 ? -16.625 -10.508 -0.427 1 98.62 16 ASN B O 1
ATOM 1790 N N . THR B 1 17 ? -15.266 -8.984 0.477 1 98.88 17 THR B N 1
ATOM 1791 C CA . THR B 1 17 ? -14.039 -9.57 -0.054 1 98.88 17 THR B CA 1
ATOM 1792 C C . THR B 1 17 ? -13.844 -10.984 0.484 1 98.88 17 THR B C 1
ATOM 1794 O O . THR B 1 17 ? -13.531 -11.906 -0.275 1 98.88 17 THR B O 1
ATOM 1797 N N . SER B 1 18 ? -14.055 -11.125 1.765 1 98.81 18 SER B N 1
ATOM 1798 C CA . SER B 1 18 ? -13.93 -12.422 2.412 1 98.81 18 SER B CA 1
ATOM 1799 C C . SER B 1 18 ? -14.828 -13.461 1.747 1 98.81 18 SER B C 1
ATOM 1801 O O . SER B 1 18 ? -14.383 -14.562 1.421 1 98.81 18 SER B O 1
ATOM 1803 N N . GLN B 1 19 ? -16.047 -13.102 1.497 1 98.94 19 GLN B N 1
ATOM 1804 C CA . GLN B 1 19 ? -17 -14.031 0.908 1 98.94 19 GLN B CA 1
ATOM 1805 C C . GLN B 1 19 ? -16.594 -14.406 -0.517 1 98.94 19 GLN B C 1
ATOM 1807 O O . GLN B 1 19 ? -16.75 -15.555 -0.93 1 98.94 19 GLN B O 1
ATOM 1812 N N . LEU B 1 20 ? -16.109 -13.453 -1.232 1 98.94 20 LEU B N 1
ATOM 1813 C CA . LEU B 1 20 ? -15.711 -13.727 -2.607 1 98.94 20 LEU B CA 1
ATOM 1814 C C . LEU B 1 20 ? -14.484 -14.641 -2.641 1 98.94 20 LEU B C 1
ATOM 1816 O O . LEU B 1 20 ? -14.414 -15.562 -3.457 1 98.94 20 LEU B O 1
ATOM 1820 N N . VAL B 1 21 ? -13.508 -14.414 -1.765 1 98.94 21 VAL B N 1
ATOM 1821 C CA . VAL B 1 21 ? -12.336 -15.273 -1.672 1 98.94 21 VAL B CA 1
ATOM 1822 C C . VAL B 1 21 ? -12.758 -16.688 -1.282 1 98.94 21 VAL B C 1
ATOM 1824 O O . VAL B 1 21 ? -12.281 -17.656 -1.862 1 98.94 21 VAL B O 1
ATOM 1827 N N . GLU B 1 22 ? -13.656 -16.75 -0.355 1 98.94 22 GLU B N 1
ATOM 1828 C CA . GLU B 1 22 ? -14.156 -18.062 0.085 1 98.94 22 GLU B CA 1
ATOM 1829 C C . GLU B 1 22 ? -14.891 -18.781 -1.044 1 98.94 22 GLU B C 1
ATOM 1831 O O . GLU B 1 22 ? -14.766 -20 -1.194 1 98.94 22 GLU B O 1
ATOM 1836 N N . ALA B 1 23 ? -15.695 -18.031 -1.807 1 98.94 23 ALA B N 1
ATOM 1837 C CA . ALA B 1 23 ? -16.406 -18.625 -2.938 1 98.94 23 ALA B CA 1
ATOM 1838 C C . ALA B 1 23 ? -15.422 -19.188 -3.965 1 98.94 23 ALA B C 1
ATOM 1840 O O . ALA B 1 23 ? -15.602 -20.297 -4.465 1 98.94 23 ALA B O 1
ATOM 1841 N N . ALA B 1 24 ? -14.398 -18.422 -4.281 1 99 24 ALA B N 1
ATOM 1842 C CA . ALA B 1 24 ? -13.375 -18.891 -5.211 1 99 24 ALA B CA 1
ATOM 1843 C C . ALA B 1 24 ? -12.672 -20.141 -4.672 1 99 24 ALA B C 1
ATOM 1845 O O . ALA B 1 24 ? -12.453 -21.109 -5.406 1 99 24 ALA B O 1
ATOM 1846 N N . ALA B 1 25 ? -12.328 -20.062 -3.359 1 98.94 25 ALA B N 1
ATOM 1847 C CA . ALA B 1 25 ? -11.688 -21.219 -2.717 1 98.94 25 ALA B CA 1
ATOM 1848 C C . ALA B 1 25 ? -12.578 -22.453 -2.789 1 98.94 25 ALA B C 1
ATOM 1850 O O . ALA B 1 25 ? -12.102 -23.547 -3.059 1 98.94 25 ALA B O 1
ATOM 1851 N N . LYS B 1 26 ? -13.844 -22.25 -2.518 1 98.94 26 LYS B N 1
ATOM 1852 C CA . LYS B 1 26 ? -14.797 -23.344 -2.592 1 98.94 26 LYS B CA 1
ATOM 1853 C C . LYS B 1 26 ? -14.844 -23.938 -3.996 1 98.94 26 LYS B C 1
ATOM 1855 O O . LYS B 1 26 ? -14.875 -25.156 -4.156 1 98.94 26 LYS B O 1
ATOM 1860 N N . GLY B 1 27 ? -14.922 -23.062 -5 1 98.94 27 GLY B N 1
ATOM 1861 C CA . GLY B 1 27 ? -14.875 -23.547 -6.375 1 98.94 27 GLY B CA 1
ATOM 1862 C C . GLY B 1 27 ? -13.656 -24.406 -6.664 1 98.94 27 GLY B C 1
ATOM 1863 O O . GLY B 1 27 ? -13.773 -25.469 -7.277 1 98.94 27 GLY B O 1
ATOM 1864 N N . ALA B 1 28 ? -12.492 -23.984 -6.223 1 98.94 28 ALA B N 1
ATOM 1865 C CA . ALA B 1 28 ? -11.258 -24.734 -6.418 1 98.94 28 ALA B CA 1
ATOM 1866 C C . ALA B 1 28 ? -11.32 -26.078 -5.695 1 98.94 28 ALA B C 1
ATOM 1868 O O . ALA B 1 28 ? -10.93 -27.109 -6.254 1 98.94 28 ALA B O 1
ATOM 1869 N N . LYS B 1 29 ? -11.812 -26.016 -4.465 1 98.75 29 LYS B N 1
ATOM 1870 C CA . LYS B 1 29 ? -11.922 -27.234 -3.67 1 98.75 29 LYS B CA 1
ATOM 1871 C C . LYS B 1 29 ? -12.82 -28.266 -4.352 1 98.75 29 LYS B C 1
ATOM 1873 O O . LYS B 1 29 ? -12.453 -29.438 -4.469 1 98.75 29 LYS B O 1
ATOM 1878 N N . GLU B 1 30 ? -13.883 -27.844 -4.766 1 98.69 30 GLU B N 1
ATOM 1879 C CA . GLU B 1 30 ? -14.859 -28.75 -5.355 1 98.69 30 GLU B CA 1
ATOM 1880 C C . GLU B 1 30 ? -14.406 -29.219 -6.734 1 98.69 30 GLU B C 1
ATOM 1882 O O . GLU B 1 30 ? -14.906 -30.234 -7.246 1 98.69 30 GLU B O 1
ATOM 1887 N N . ALA B 1 31 ? -13.523 -28.516 -7.312 1 98.69 31 ALA B N 1
ATOM 1888 C CA . ALA B 1 31 ? -12.922 -28.953 -8.57 1 98.69 31 ALA B CA 1
ATOM 1889 C C . ALA B 1 31 ? -11.797 -29.953 -8.328 1 98.69 31 ALA B C 1
ATOM 1891 O O . ALA B 1 31 ? -11.195 -30.469 -9.273 1 98.69 31 ALA B O 1
ATOM 1892 N N . GLY B 1 32 ? -11.414 -30.156 -7.027 1 98.5 32 GLY B N 1
ATOM 1893 C CA . GLY B 1 32 ? -10.5 -31.25 -6.719 1 98.5 32 GLY B CA 1
ATOM 1894 C C . GLY B 1 32 ? -9.211 -30.781 -6.07 1 98.5 32 GLY B C 1
ATOM 1895 O O . GLY B 1 32 ? -8.297 -31.578 -5.848 1 98.5 32 GLY B O 1
ATOM 1896 N N . ALA B 1 33 ? -9.078 -29.516 -5.738 1 98.81 33 ALA B N 1
ATOM 1897 C CA . ALA B 1 33 ? -7.848 -29 -5.145 1 98.81 33 ALA B CA 1
ATOM 1898 C C . ALA B 1 33 ? -7.926 -29.016 -3.619 1 98.81 33 ALA B C 1
ATOM 1900 O O . ALA B 1 33 ? -9.016 -29.031 -3.049 1 98.81 33 ALA B O 1
ATOM 1901 N N . THR B 1 34 ? -6.789 -29.094 -2.967 1 98.69 34 THR B N 1
ATOM 1902 C CA . THR B 1 34 ? -6.672 -28.656 -1.581 1 98.69 34 THR B CA 1
ATOM 1903 C C . THR B 1 34 ? -6.457 -27.141 -1.512 1 98.69 34 THR B C 1
ATOM 1905 O O . THR B 1 34 ? -5.73 -26.578 -2.33 1 98.69 34 THR B O 1
ATOM 1908 N N . VAL B 1 35 ? -7.133 -26.562 -0.585 1 98.81 35 VAL B N 1
ATOM 1909 C CA . VAL B 1 35 ? -7.043 -25.109 -0.514 1 98.81 35 VAL B CA 1
ATOM 1910 C C . VAL B 1 35 ? -6.688 -24.672 0.908 1 98.81 35 VAL B C 1
ATOM 1912 O O . VAL B 1 35 ? -7.316 -25.125 1.872 1 98.81 35 VAL B O 1
ATOM 1915 N N . ASP B 1 36 ? -5.668 -23.891 1.106 1 98.75 36 ASP B N 1
ATOM 1916 C CA . ASP B 1 36 ? -5.395 -23.156 2.344 1 98.75 36 ASP B CA 1
ATOM 1917 C C . ASP B 1 36 ? -5.906 -21.719 2.262 1 98.75 36 ASP B C 1
ATOM 1919 O O . ASP B 1 36 ? -5.473 -20.953 1.401 1 98.75 36 ASP B O 1
ATOM 1923 N N . ILE B 1 37 ? -6.836 -21.438 3.07 1 98.69 37 ILE B N 1
ATOM 1924 C CA . ILE B 1 37 ? -7.352 -20.078 3.145 1 98.69 37 ILE B CA 1
ATOM 1925 C C . ILE B 1 37 ? -6.664 -19.328 4.281 1 98.69 37 ILE B C 1
ATOM 1927 O O . ILE B 1 37 ? -6.652 -19.781 5.426 1 98.69 37 ILE B O 1
ATOM 1931 N N . ILE B 1 38 ? -6.102 -18.234 3.988 1 98.69 38 ILE B N 1
ATOM 1932 C CA . ILE B 1 38 ? -5.328 -17.453 4.949 1 98.69 38 ILE B CA 1
ATOM 1933 C C . ILE B 1 38 ? -5.945 -16.062 5.09 1 98.69 38 ILE B C 1
ATOM 1935 O O . ILE B 1 38 ? -6.176 -15.375 4.094 1 98.69 38 ILE B O 1
ATOM 1939 N N . ASP B 1 39 ? -6.25 -15.68 6.281 1 98.12 39 ASP B N 1
ATOM 1940 C CA . ASP B 1 39 ? -6.656 -14.32 6.594 1 98.12 39 ASP B CA 1
ATOM 1941 C C . ASP B 1 39 ? -5.465 -13.484 7.059 1 98.12 39 ASP B C 1
ATOM 1943 O O . ASP B 1 39 ? -4.988 -13.641 8.18 1 98.12 39 ASP B O 1
ATOM 1947 N N . LEU B 1 40 ? -5.082 -12.555 6.273 1 97.44 40 LEU B N 1
ATOM 1948 C CA . LEU B 1 40 ? -3.857 -11.805 6.523 1 97.44 40 LEU B CA 1
ATOM 1949 C C . LEU B 1 40 ? -3.932 -11.062 7.855 1 97.44 40 LEU B C 1
ATOM 1951 O O . LEU B 1 40 ? -2.951 -11.023 8.602 1 97.44 40 LEU B O 1
ATOM 1955 N N . TYR B 1 41 ? -5.082 -10.523 8.125 1 95.75 41 TYR B N 1
ATOM 1956 C CA . TYR B 1 41 ? -5.227 -9.641 9.281 1 95.75 41 TYR B CA 1
ATOM 1957 C C . TYR B 1 41 ? -5.379 -10.445 10.562 1 95.75 41 TYR B C 1
ATOM 1959 O O . TYR B 1 41 ? -5.461 -9.883 11.656 1 95.75 41 TYR B O 1
ATOM 1967 N N . LYS B 1 42 ? -5.316 -11.781 10.461 1 96.44 42 LYS B N 1
ATOM 1968 C CA . LYS B 1 42 ? -5.352 -12.641 11.641 1 96.44 42 LYS B CA 1
ATOM 1969 C C . LYS B 1 42 ? -3.975 -13.234 11.93 1 96.44 42 LYS B C 1
ATOM 1971 O O . LYS B 1 42 ? -3.789 -13.938 12.922 1 96.44 42 LYS B O 1
ATOM 1976 N N . LEU B 1 43 ? -3.09 -12.906 11.141 1 97.62 43 LEU B N 1
ATOM 1977 C CA . LEU B 1 43 ? -1.731 -13.414 11.305 1 97.62 43 LEU B CA 1
ATOM 1978 C C . LEU B 1 43 ? -1.011 -12.688 12.43 1 97.62 43 LEU B C 1
ATOM 1980 O O . LEU B 1 43 ? -1.441 -11.609 12.859 1 97.62 43 LEU B O 1
ATOM 1984 N N . GLU B 1 44 ? 0.054 -13.336 12.844 1 97.12 44 GLU B N 1
ATOM 1985 C CA . GLU B 1 44 ? 1.027 -12.578 13.625 1 97.12 44 GLU B CA 1
ATOM 1986 C C . GLU B 1 44 ? 1.481 -11.328 12.883 1 97.12 44 GLU B C 1
ATOM 1988 O O . GLU B 1 44 ? 1.393 -11.258 11.656 1 97.12 44 GLU B O 1
ATOM 1993 N N . PRO B 1 45 ? 1.934 -10.367 13.609 1 97 45 PRO B N 1
ATOM 1994 C CA . PRO B 1 45 ? 2.34 -9.102 12.992 1 97 45 PRO B CA 1
ATOM 1995 C C . PRO B 1 45 ? 3.365 -9.289 11.875 1 97 45 PRO B C 1
ATOM 1997 O O . PRO B 1 45 ? 4.254 -10.141 11.984 1 97 45 PRO B O 1
ATOM 2000 N N . PHE B 1 46 ? 3.225 -8.5 10.867 1 97.88 46 PHE B N 1
ATOM 2001 C CA . PHE B 1 46 ? 4.129 -8.555 9.727 1 97.88 46 PHE B CA 1
ATOM 2002 C C . PHE B 1 46 ? 4.309 -7.168 9.117 1 97.88 46 PHE B C 1
ATOM 2004 O O . PHE B 1 46 ? 3.537 -6.25 9.406 1 97.88 46 PHE B O 1
ATOM 2011 N N . GLN B 1 47 ? 5.332 -6.988 8.312 1 96.81 47 GLN B N 1
ATOM 2012 C CA . GLN B 1 47 ? 5.605 -5.77 7.551 1 96.81 47 GLN B CA 1
ATOM 2013 C C . GLN B 1 47 ? 5.891 -6.086 6.086 1 96.81 47 GLN B C 1
ATOM 2015 O O . GLN B 1 47 ? 6.059 -7.25 5.719 1 96.81 47 GLN B O 1
ATOM 2020 N N . GLY B 1 48 ? 5.832 -5.066 5.238 1 98.19 48 GLY B N 1
ATOM 2021 C CA . GLY B 1 48 ? 6.289 -5.234 3.865 1 98.19 48 GLY B CA 1
ATOM 2022 C C . GLY B 1 48 ? 7.785 -5.445 3.758 1 98.19 48 GLY B C 1
ATOM 2023 O O . GLY B 1 48 ? 8.453 -5.746 4.75 1 98.19 48 GLY B O 1
ATOM 2024 N N . CYS B 1 49 ? 8.258 -5.34 2.621 1 98.62 49 CYS B N 1
ATOM 2025 C CA . CYS B 1 49 ? 9.688 -5.508 2.371 1 98.62 49 CYS B CA 1
ATOM 2026 C C . CYS B 1 49 ? 10.5 -4.5 3.174 1 98.62 49 CYS B C 1
ATOM 2028 O O . CYS B 1 49 ? 10.133 -3.326 3.262 1 98.62 49 CYS B O 1
ATOM 2030 N N . ILE B 1 50 ? 11.625 -4.984 3.686 1 98 50 ILE B N 1
ATOM 2031 C CA . ILE B 1 50 ? 12.445 -4.098 4.512 1 98 50 ILE B CA 1
ATOM 2032 C C . ILE B 1 50 ? 13.734 -3.752 3.773 1 98 50 ILE B C 1
ATOM 2034 O O . ILE B 1 50 ? 14.68 -3.236 4.375 1 98 50 ILE B O 1
ATOM 2038 N N . SER B 1 51 ? 13.781 -4.117 2.508 1 97.56 51 SER B N 1
ATOM 2039 C CA . SER B 1 51 ? 14.883 -3.75 1.621 1 97.56 51 SER B CA 1
ATOM 2040 C C . SER B 1 51 ? 16.234 -4.168 2.203 1 97.56 51 SER B C 1
ATOM 2042 O O . SER B 1 51 ? 17.203 -3.41 2.15 1 97.56 51 SER B O 1
ATOM 2044 N N . CYS B 1 52 ? 16.312 -5.395 2.77 1 96.88 52 CYS B N 1
ATOM 2045 C CA . CYS B 1 52 ? 17.562 -5.898 3.322 1 96.88 52 CYS B CA 1
ATOM 2046 C C . CYS B 1 52 ? 18.406 -6.574 2.244 1 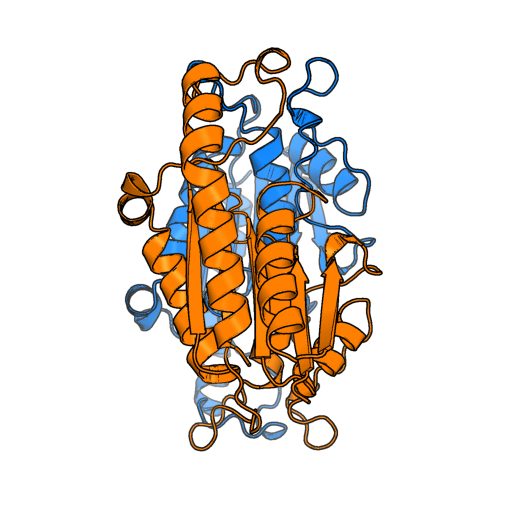96.88 52 CYS B C 1
ATOM 2048 O O . CYS B 1 52 ? 19.594 -6.844 2.449 1 96.88 52 CYS B O 1
ATOM 2050 N N . PHE B 1 53 ? 17.766 -6.953 1.151 1 97.5 53 PHE B N 1
ATOM 2051 C CA . PHE B 1 53 ? 18.359 -7.555 -0.037 1 97.5 53 PHE B CA 1
ATOM 2052 C C . PHE B 1 53 ? 18.875 -8.953 0.267 1 97.5 53 PHE B C 1
ATOM 2054 O O . PHE B 1 53 ? 19.688 -9.5 -0.481 1 97.5 53 PHE B O 1
ATOM 2061 N N . GLY B 1 54 ? 18.391 -9.508 1.413 1 97.31 54 GLY B N 1
ATOM 2062 C CA . GLY B 1 54 ? 18.734 -10.891 1.704 1 97.31 54 GLY B CA 1
ATOM 2063 C C . GLY B 1 54 ? 18.344 -11.852 0.597 1 97.31 54 GLY B C 1
ATOM 2064 O O . GLY B 1 54 ? 19.078 -12.797 0.304 1 97.31 54 GLY B O 1
ATOM 2065 N N . CYS B 1 55 ? 17.266 -11.586 -0.115 1 98 55 CYS B N 1
ATOM 2066 C CA . CYS B 1 55 ? 16.734 -12.453 -1.152 1 98 55 CYS B CA 1
ATOM 2067 C C . CYS B 1 55 ? 17.547 -12.352 -2.434 1 98 55 CYS B C 1
ATOM 2069 O O . CYS B 1 55 ? 17.266 -13.039 -3.416 1 98 55 CYS B O 1
ATOM 2071 N N . LYS B 1 56 ? 18.578 -11.453 -2.396 1 97.62 56 LYS B N 1
ATOM 2072 C CA . LYS B 1 56 ? 19.422 -11.242 -3.568 1 97.62 56 LYS B CA 1
ATOM 2073 C C . LYS B 1 56 ? 20.766 -11.953 -3.416 1 97.62 56 LYS B C 1
ATOM 2075 O O . LYS B 1 56 ? 21.547 -12.016 -4.363 1 97.62 56 LYS B O 1
ATOM 2080 N N . LEU B 1 57 ? 21.031 -12.445 -2.256 1 95.94 57 LEU B N 1
ATOM 2081 C CA . LEU B 1 57 ? 22.297 -13.102 -1.979 1 95.94 57 LEU B CA 1
ATOM 2082 C C . LEU B 1 57 ? 22.266 -14.562 -2.406 1 95.94 57 LEU B C 1
ATOM 2084 O O . LEU B 1 57 ? 21.203 -15.188 -2.412 1 95.94 57 LEU B O 1
ATOM 2088 N N . PRO B 1 58 ? 23.438 -15.109 -2.729 1 94.31 58 PRO B N 1
ATOM 2089 C CA . PRO B 1 58 ? 23.5 -16.469 -3.283 1 94.31 58 PRO B CA 1
ATOM 2090 C C . PRO B 1 58 ? 22.844 -17.5 -2.381 1 94.31 58 PRO B C 1
ATOM 2092 O O . PRO B 1 58 ? 22.062 -18.328 -2.857 1 94.31 58 PRO B O 1
ATOM 2095 N N . ARG B 1 59 ? 23.016 -17.5 -1.061 1 95.31 59 ARG B N 1
ATOM 2096 C CA . ARG B 1 59 ? 22.547 -18.531 -0.139 1 95.31 59 ARG B CA 1
ATOM 2097 C C . ARG B 1 59 ? 21.031 -18.5 -0.006 1 95.31 59 ARG B C 1
ATOM 2099 O O . ARG B 1 59 ? 20.391 -19.547 0.218 1 95.31 59 ARG B O 1
ATOM 2106 N N . THR B 1 60 ? 20.375 -17.344 -0.202 1 96.81 60 THR B N 1
ATOM 2107 C CA . THR B 1 60 ? 18.953 -17.172 0.03 1 96.81 60 THR B CA 1
ATOM 2108 C C . THR B 1 60 ? 18.266 -16.594 -1.21 1 96.81 60 THR B C 1
ATOM 2110 O O . THR B 1 60 ? 17.203 -15.992 -1.113 1 96.81 60 THR B O 1
ATOM 2113 N N . PHE B 1 61 ? 18.953 -16.828 -2.281 1 96.75 61 PHE B N 1
ATOM 2114 C CA . PHE B 1 61 ? 18.516 -16.219 -3.537 1 96.75 61 PHE B CA 1
ATOM 2115 C C . PHE B 1 61 ? 17.078 -16.625 -3.857 1 96.75 61 PHE B C 1
ATOM 2117 O O . PHE B 1 61 ? 16.75 -17.812 -3.844 1 96.75 61 PHE B O 1
ATOM 2124 N N . GLY B 1 62 ? 16.234 -15.594 -4.023 1 97.31 62 GLY B N 1
ATOM 2125 C CA . GLY B 1 62 ? 14.859 -15.82 -4.426 1 97.31 62 GLY B CA 1
ATOM 2126 C C . GLY B 1 62 ? 13.938 -16.094 -3.256 1 97.31 62 GLY B C 1
ATOM 2127 O O . GLY B 1 62 ? 12.766 -16.438 -3.447 1 97.31 62 GLY B O 1
ATOM 2128 N N . ARG B 1 63 ? 14.484 -15.938 -2.027 1 97.62 63 ARG B N 1
ATOM 2129 C CA . ARG B 1 63 ? 13.68 -16.203 -0.841 1 97.62 63 ARG B CA 1
ATOM 2130 C C . ARG B 1 63 ? 13.797 -15.07 0.171 1 97.62 63 ARG B C 1
ATOM 2132 O O . ARG B 1 63 ? 14.906 -14.688 0.56 1 97.62 63 ARG B O 1
ATOM 2139 N N . CYS B 1 64 ? 12.68 -14.57 0.545 1 98.38 64 CYS B N 1
ATOM 2140 C CA . CYS B 1 64 ? 12.688 -13.547 1.583 1 98.38 64 CYS B CA 1
ATOM 2141 C C . CYS B 1 64 ? 13.258 -14.102 2.885 1 98.38 64 CYS B C 1
ATOM 2143 O O . CYS B 1 64 ? 12.891 -15.188 3.316 1 98.38 64 CYS B O 1
ATOM 2145 N N . VAL B 1 65 ? 14.102 -13.289 3.57 1 98.06 65 VAL B N 1
ATOM 2146 C CA . VAL B 1 65 ? 14.797 -13.789 4.754 1 98.06 65 VAL B CA 1
ATOM 2147 C C . VAL B 1 65 ? 14.133 -13.25 6.012 1 98.06 65 VAL B C 1
ATOM 2149 O O . VAL B 1 65 ? 14.484 -13.641 7.129 1 98.06 65 VAL B O 1
ATOM 2152 N N . SER B 1 66 ? 13.203 -12.297 5.797 1 96.94 66 SER B N 1
ATOM 2153 C CA . SER B 1 66 ? 12.484 -11.766 6.949 1 96.94 66 SER B CA 1
ATOM 2154 C C . SER B 1 66 ? 11.602 -12.82 7.59 1 96.94 66 SER B C 1
ATOM 2156 O O . SER B 1 66 ? 10.945 -13.602 6.887 1 96.94 66 SER B O 1
ATOM 2158 N N . LYS B 1 67 ? 11.594 -12.828 8.906 1 97.25 67 LYS B N 1
ATOM 2159 C CA . LYS B 1 67 ? 10.75 -13.773 9.625 1 97.25 67 LYS B CA 1
ATOM 2160 C C . LYS B 1 67 ? 9.641 -13.055 10.383 1 97.25 67 LYS B C 1
ATOM 2162 O O . LYS B 1 67 ? 9.906 -12.273 11.305 1 97.25 67 LYS B O 1
ATOM 2167 N N . ASP B 1 68 ? 8.43 -13.281 10.055 1 97.62 68 ASP B N 1
ATOM 2168 C CA . ASP B 1 68 ? 7.246 -12.75 10.719 1 97.62 68 ASP B CA 1
ATOM 2169 C C . ASP B 1 68 ? 5.98 -13.453 10.234 1 97.62 68 ASP B C 1
ATOM 2171 O O . ASP B 1 68 ? 6.035 -14.602 9.797 1 97.62 68 ASP B O 1
ATOM 2175 N N . GLY B 1 69 ? 4.859 -12.836 10.344 1 97.56 69 GLY B N 1
ATOM 2176 C CA . GLY B 1 69 ? 3.586 -13.477 10.055 1 97.56 69 GLY B CA 1
ATOM 2177 C C . GLY B 1 69 ? 3.42 -13.844 8.594 1 97.56 69 GLY B C 1
ATOM 2178 O O . GLY B 1 69 ? 2.564 -14.664 8.25 1 97.56 69 GLY B O 1
ATOM 2179 N N . LEU B 1 70 ? 4.238 -13.297 7.672 1 98.38 70 LEU B N 1
ATOM 2180 C CA . LEU B 1 70 ? 4.09 -13.547 6.242 1 98.38 70 LEU B CA 1
ATOM 2181 C C . LEU B 1 70 ? 4.953 -14.727 5.801 1 98.38 70 LEU B C 1
ATOM 2183 O O . LEU B 1 70 ? 4.785 -15.242 4.695 1 98.38 70 LEU B O 1
ATOM 2187 N N . SER B 1 71 ? 5.922 -15.125 6.668 1 98 71 SER B N 1
ATOM 2188 C CA . SER B 1 71 ? 6.906 -16.125 6.273 1 98 71 SER B CA 1
ATOM 2189 C C . SER B 1 71 ? 6.234 -17.422 5.82 1 98 71 SER B C 1
ATOM 2191 O O . SER B 1 71 ? 6.512 -17.922 4.73 1 98 71 SER B O 1
ATOM 2193 N N . GLU B 1 72 ? 5.328 -17.828 6.641 1 97.88 72 GLU B N 1
ATOM 2194 C CA . GLU B 1 72 ? 4.648 -19.078 6.309 1 97.88 72 GLU B CA 1
ATOM 2195 C C . GLU B 1 72 ? 3.758 -18.906 5.078 1 97.88 72 GLU B C 1
ATOM 2197 O O . GLU B 1 72 ? 3.59 -19.844 4.297 1 97.88 72 GLU B O 1
ATOM 2202 N N . VAL B 1 73 ? 3.16 -17.781 4.902 1 98.81 73 VAL B N 1
ATOM 2203 C CA . VAL B 1 73 ? 2.305 -17.5 3.754 1 98.81 73 VAL B CA 1
ATOM 2204 C C . VAL B 1 73 ? 3.117 -17.609 2.465 1 98.81 73 VAL B C 1
ATOM 2206 O O . VAL B 1 73 ? 2.697 -18.266 1.511 1 98.81 73 VAL B O 1
ATOM 2209 N N . LEU B 1 74 ? 4.305 -17 2.461 1 98.69 74 LEU B N 1
ATOM 2210 C CA . LEU B 1 74 ? 5.18 -17.047 1.295 1 98.69 74 LEU B CA 1
ATOM 2211 C C . LEU B 1 74 ? 5.617 -18.469 0.995 1 98.69 74 LEU B C 1
ATOM 2213 O O . LEU B 1 74 ? 5.703 -18.875 -0.17 1 98.69 74 LEU B O 1
ATOM 2217 N N . ASP B 1 75 ? 5.875 -19.234 2.061 1 98.19 75 ASP B N 1
ATOM 2218 C CA . ASP B 1 75 ? 6.254 -20.641 1.894 1 98.19 75 ASP B CA 1
ATOM 2219 C C . ASP B 1 75 ? 5.125 -21.438 1.245 1 98.19 75 ASP B C 1
ATOM 2221 O O . ASP B 1 75 ? 5.367 -22.234 0.347 1 98.19 75 ASP B O 1
ATOM 2225 N N . LYS B 1 76 ? 3.926 -21.203 1.701 1 98.69 76 LYS B N 1
ATOM 2226 C CA . LYS B 1 76 ? 2.766 -21.875 1.129 1 98.69 76 LYS B CA 1
ATOM 2227 C C . LYS B 1 76 ? 2.578 -21.5 -0.338 1 98.69 76 LYS B C 1
ATOM 2229 O O . LYS B 1 76 ? 2.34 -22.359 -1.182 1 98.69 76 LYS B O 1
ATOM 2234 N N . ILE B 1 77 ? 2.721 -20.266 -0.674 1 98.75 77 ILE B N 1
ATOM 2235 C CA . ILE B 1 77 ? 2.547 -19.812 -2.047 1 98.75 77 ILE B CA 1
ATOM 2236 C C . ILE B 1 77 ? 3.602 -20.453 -2.945 1 98.75 77 ILE B C 1
ATOM 2238 O O . ILE B 1 77 ? 3.309 -20.828 -4.082 1 98.75 77 ILE B O 1
ATOM 2242 N N . ARG B 1 78 ? 4.793 -20.547 -2.416 1 97.81 78 ARG B N 1
ATOM 2243 C CA . ARG B 1 78 ? 5.891 -21.125 -3.188 1 97.81 78 ARG B CA 1
ATOM 2244 C C . ARG B 1 78 ? 5.566 -22.547 -3.619 1 97.81 78 ARG B C 1
ATOM 2246 O O . ARG B 1 78 ? 6.027 -23.016 -4.668 1 97.81 78 ARG B O 1
ATOM 2253 N N . LYS B 1 79 ? 4.73 -23.203 -2.838 1 97.94 79 LYS B N 1
ATOM 2254 C CA . LYS B 1 79 ? 4.418 -24.609 -3.1 1 97.94 79 LYS B CA 1
ATOM 2255 C C . LYS B 1 79 ? 3.082 -24.75 -3.826 1 97.94 79 LYS B C 1
ATOM 2257 O O . LYS B 1 79 ? 2.68 -25.859 -4.191 1 97.94 79 LYS B O 1
ATOM 2262 N N . ALA B 1 80 ? 2.438 -23.719 -4.047 1 98.81 80 ALA B N 1
ATOM 2263 C CA . ALA B 1 80 ? 1.066 -23.766 -4.547 1 98.81 80 ALA B CA 1
ATOM 2264 C C . ALA B 1 80 ? 1.038 -23.984 -6.055 1 98.81 80 ALA B C 1
ATOM 2266 O O . ALA B 1 80 ? 2.023 -23.719 -6.746 1 98.81 80 ALA B O 1
ATOM 2267 N N . ASP B 1 81 ? -0.079 -24.453 -6.512 1 98.88 81 ASP B N 1
ATOM 2268 C CA . ASP B 1 81 ? -0.337 -24.609 -7.941 1 98.88 81 ASP B CA 1
ATOM 2269 C C . ASP B 1 81 ? -1.24 -23.484 -8.461 1 98.88 81 ASP B C 1
ATOM 2271 O O . ASP B 1 81 ? -1.497 -23.391 -9.656 1 98.88 81 ASP B O 1
ATOM 2275 N N . GLY B 1 82 ? -1.775 -22.641 -7.641 1 98.88 82 GLY B N 1
ATOM 2276 C CA . GLY B 1 82 ? -2.604 -21.484 -7.914 1 98.88 82 GLY B CA 1
ATOM 2277 C C . GLY B 1 82 ? -2.732 -20.547 -6.727 1 98.88 82 GLY B C 1
ATOM 2278 O O . GLY B 1 82 ? -2.535 -20.969 -5.582 1 98.88 82 GLY B O 1
ATOM 2279 N N . LEU B 1 83 ? -3.01 -19.344 -6.984 1 98.94 83 LEU B N 1
ATOM 2280 C CA . LEU B 1 83 ? -3.051 -18.312 -5.953 1 98.94 83 LEU B CA 1
ATOM 2281 C C . LEU B 1 83 ? -4.289 -17.438 -6.109 1 98.94 83 LEU B C 1
ATOM 2283 O O . LEU B 1 83 ? -4.574 -16.938 -7.203 1 98.94 83 LEU B O 1
ATOM 2287 N N . ILE B 1 84 ? -5.082 -17.328 -5.105 1 99 84 ILE B N 1
ATOM 2288 C CA . ILE B 1 84 ? -6.191 -16.391 -5.004 1 99 84 ILE B CA 1
ATOM 2289 C C . ILE B 1 84 ? -5.836 -15.273 -4.023 1 99 84 ILE B C 1
ATOM 2291 O O . ILE B 1 84 ? -5.449 -15.547 -2.883 1 99 84 ILE B O 1
ATOM 2295 N N . LEU B 1 85 ? -5.887 -14.094 -4.469 1 98.94 85 LEU B N 1
ATOM 2296 C CA . LEU B 1 85 ? -5.664 -12.914 -3.645 1 98.94 85 LEU B CA 1
ATOM 2297 C C . LEU B 1 85 ? -6.914 -12.031 -3.607 1 98.94 85 LEU B C 1
ATOM 2299 O O . LEU B 1 85 ? -7.508 -11.75 -4.648 1 98.94 85 LEU B O 1
ATOM 2303 N N . GLY B 1 86 ? -7.332 -11.656 -2.451 1 98.94 86 GLY B N 1
ATOM 2304 C CA . GLY B 1 86 ? -8.477 -10.766 -2.309 1 98.94 86 GLY B CA 1
ATOM 2305 C C . GLY B 1 86 ? -8.164 -9.523 -1.492 1 98.94 86 GLY B C 1
ATOM 2306 O O . GLY B 1 86 ? -7.582 -9.617 -0.41 1 98.94 86 GLY B O 1
ATOM 2307 N N . SER B 1 87 ? -8.539 -8.398 -1.971 1 98.94 87 SER B N 1
ATOM 2308 C CA . SER B 1 87 ? -8.375 -7.152 -1.234 1 98.94 87 SER B CA 1
ATOM 2309 C C . SER B 1 87 ? -9.477 -6.152 -1.582 1 98.94 87 SER B C 1
ATOM 2311 O O . SER B 1 87 ? -9.852 -6.02 -2.748 1 98.94 87 SER B O 1
ATOM 2313 N N . PRO B 1 88 ? -9.992 -5.434 -0.583 1 98.69 88 PRO B N 1
ATOM 2314 C CA . PRO B 1 88 ? -10.805 -4.266 -0.922 1 98.69 88 PRO B CA 1
ATOM 2315 C C . PRO B 1 88 ? -9.977 -3.078 -1.399 1 98.69 88 PRO B C 1
ATOM 2317 O O . PRO B 1 88 ? -8.742 -3.094 -1.279 1 98.69 88 PRO B O 1
ATOM 2320 N N . ASN B 1 89 ? -10.672 -2.168 -1.997 1 98 89 ASN B N 1
ATOM 2321 C CA . ASN B 1 89 ? -10.094 -0.879 -2.363 1 98 89 ASN B CA 1
ATOM 2322 C C . ASN B 1 89 ? -10.078 0.086 -1.182 1 98 89 ASN B C 1
ATOM 2324 O O . ASN B 1 89 ? -11.125 0.364 -0.59 1 98 89 ASN B O 1
ATOM 2328 N N . TYR B 1 90 ? -8.906 0.56 -0.791 1 98.19 90 TYR B N 1
ATOM 2329 C CA . TYR B 1 90 ? -8.727 1.613 0.201 1 98.19 90 TYR B CA 1
ATOM 2330 C C . TYR B 1 90 ? -8.055 2.834 -0.42 1 98.19 90 TYR B C 1
ATOM 2332 O O . TYR B 1 90 ? -6.859 2.812 -0.715 1 98.19 90 TYR B O 1
ATOM 2340 N N . LEU B 1 91 ? -8.898 3.885 -0.632 1 97.5 91 LEU B N 1
ATOM 2341 C CA . LEU B 1 91 ? -8.406 5.16 -1.149 1 97.5 91 LEU B CA 1
ATOM 2342 C C . LEU B 1 91 ? -7.734 4.973 -2.504 1 97.5 91 LEU B C 1
ATOM 2344 O O . LEU B 1 91 ? -6.617 5.449 -2.717 1 97.5 91 LEU B O 1
ATOM 2348 N N . GLY B 1 92 ? -8.344 4.145 -3.301 1 96.12 92 GLY B N 1
ATOM 2349 C CA . GLY B 1 92 ? -7.914 4.012 -4.684 1 96.12 92 GLY B CA 1
ATOM 2350 C C . GLY B 1 92 ? -6.824 2.973 -4.875 1 96.12 92 GLY B C 1
ATOM 2351 O O . GLY B 1 92 ? -6.199 2.91 -5.934 1 96.12 92 GLY B O 1
ATOM 2352 N N . ASN B 1 93 ? -6.574 2.23 -3.879 1 97.75 93 ASN B N 1
ATOM 2353 C CA . ASN B 1 93 ? -5.566 1.178 -3.943 1 97.75 93 ASN B CA 1
ATOM 2354 C C . ASN B 1 93 ? -5.957 -0.024 -3.088 1 97.75 93 ASN B C 1
ATOM 2356 O O . ASN B 1 93 ? -7.004 -0.016 -2.439 1 97.75 93 ASN B O 1
ATOM 2360 N N . LEU B 1 94 ? -5.188 -1.092 -3.156 1 98.5 94 LEU B N 1
ATOM 2361 C CA . LEU B 1 94 ? -5.41 -2.254 -2.303 1 98.5 94 LEU B CA 1
ATOM 2362 C C . LEU B 1 94 ? -4.855 -2.016 -0.903 1 98.5 94 LEU B C 1
ATOM 2364 O O . LEU B 1 94 ? -4.129 -1.046 -0.675 1 98.5 94 LEU B O 1
ATOM 2368 N N . THR B 1 95 ? -5.223 -2.814 0.044 1 98.75 95 THR B N 1
ATOM 2369 C CA . THR B 1 95 ? -4.965 -2.537 1.453 1 98.75 95 THR B CA 1
ATOM 2370 C C . THR B 1 95 ? -3.469 -2.584 1.749 1 98.75 95 THR B C 1
ATOM 2372 O O . THR B 1 95 ? -2.707 -3.234 1.03 1 98.75 95 THR B O 1
ATOM 2375 N N . ALA B 1 96 ? -3.121 -1.911 2.816 1 98.62 96 ALA B N 1
ATOM 2376 C CA . ALA B 1 96 ? -1.731 -1.942 3.268 1 98.62 96 ALA B CA 1
ATOM 2377 C C . ALA B 1 96 ? -1.269 -3.375 3.518 1 98.62 96 ALA B C 1
ATOM 2379 O O . ALA B 1 96 ? -0.114 -3.717 3.25 1 98.62 96 ALA B O 1
ATOM 2380 N N . GLY B 1 97 ? -2.143 -4.168 4.07 1 98.5 97 GLY B N 1
ATOM 2381 C CA . GLY B 1 97 ? -1.799 -5.566 4.285 1 98.5 97 GLY B CA 1
ATOM 2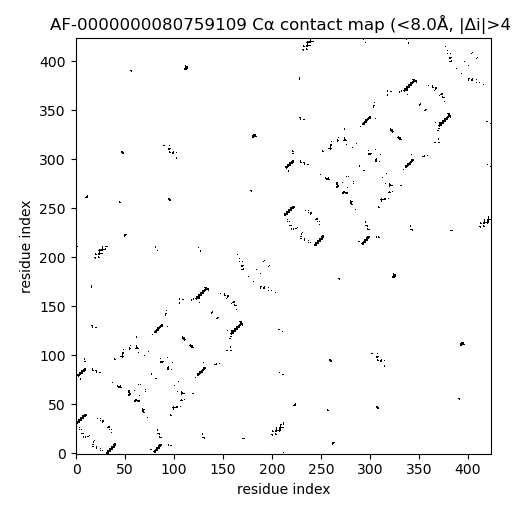382 C C . GLY B 1 97 ? -1.509 -6.312 2.998 1 98.5 97 GLY B C 1
ATOM 2383 O O . GLY B 1 97 ? -0.523 -7.051 2.91 1 98.5 97 GLY B O 1
ATOM 2384 N N . PHE B 1 98 ? -2.389 -6.105 1.993 1 98.88 98 PHE B N 1
ATOM 2385 C CA . PHE B 1 98 ? -2.129 -6.68 0.678 1 98.88 98 PHE B CA 1
ATOM 2386 C C . PHE B 1 98 ? -0.77 -6.234 0.152 1 98.88 98 PHE B C 1
ATOM 2388 O O . PHE B 1 98 ? 0.005 -7.055 -0.35 1 98.88 98 PHE B O 1
ATOM 2395 N N . ARG B 1 99 ? -0.492 -4.969 0.288 1 98.81 99 ARG B N 1
ATOM 2396 C CA . ARG B 1 99 ? 0.743 -4.402 -0.248 1 98.81 99 ARG B CA 1
ATOM 2397 C C . ARG B 1 99 ? 1.964 -5.027 0.417 1 98.81 99 ARG B C 1
ATOM 2399 O O . ARG B 1 99 ? 2.988 -5.246 -0.233 1 98.81 99 ARG B O 1
ATOM 2406 N N . ALA B 1 100 ? 1.847 -5.238 1.705 1 98.81 100 ALA B N 1
ATOM 2407 C CA . ALA B 1 100 ? 2.961 -5.863 2.41 1 98.81 100 ALA B CA 1
ATOM 2408 C C . ALA B 1 100 ? 3.273 -7.242 1.829 1 98.81 100 ALA B C 1
ATOM 2410 O O . ALA B 1 100 ? 4.43 -7.547 1.532 1 98.81 100 ALA B O 1
ATOM 2411 N N . LEU B 1 101 ? 2.26 -8.07 1.621 1 98.88 101 LEU B N 1
ATOM 2412 C CA . LEU B 1 101 ? 2.434 -9.383 1.02 1 98.88 101 LEU B CA 1
ATOM 2413 C C . LEU B 1 101 ? 2.973 -9.266 -0.403 1 98.88 101 LEU B C 1
ATOM 2415 O O . LEU B 1 101 ? 3.914 -9.969 -0.775 1 98.88 101 LEU B O 1
ATOM 2419 N N . TYR B 1 102 ? 2.359 -8.352 -1.134 1 98.94 102 TYR B N 1
ATOM 2420 C CA . TYR B 1 102 ? 2.684 -8.117 -2.537 1 98.94 102 TYR B CA 1
ATOM 2421 C C . TYR B 1 102 ? 4.148 -7.727 -2.701 1 98.94 102 TYR B C 1
ATOM 2423 O O . TYR B 1 102 ? 4.844 -8.266 -3.562 1 98.94 102 TYR B O 1
ATOM 2431 N N . GLU B 1 103 ? 4.629 -6.832 -1.895 1 98.88 103 GLU B N 1
ATOM 2432 C CA . GLU B 1 103 ? 6.027 -6.418 -1.939 1 98.88 103 GLU B CA 1
ATOM 2433 C C . GLU B 1 103 ? 6.965 -7.609 -1.745 1 98.88 103 GLU B C 1
ATOM 2435 O O . GLU B 1 103 ? 7.879 -7.824 -2.543 1 98.88 103 GLU B O 1
ATOM 2440 N N . ARG B 1 104 ? 6.664 -8.359 -0.72 1 98.75 104 ARG B N 1
ATOM 2441 C CA . ARG B 1 104 ? 7.562 -9.461 -0.385 1 98.75 104 ARG B CA 1
ATOM 2442 C C . ARG B 1 104 ? 7.461 -10.578 -1.413 1 98.75 104 ARG B C 1
ATOM 2444 O O . ARG B 1 104 ? 8.453 -11.25 -1.707 1 98.75 104 ARG B O 1
ATOM 2451 N N . LEU B 1 105 ? 6.281 -10.773 -1.932 1 98.81 105 LEU B N 1
ATOM 2452 C CA . LEU B 1 105 ? 6.047 -11.789 -2.949 1 98.81 105 LEU B CA 1
ATOM 2453 C C . LEU B 1 105 ? 6.816 -11.469 -4.227 1 98.81 105 LEU B C 1
ATOM 2455 O O . LEU B 1 105 ? 7.434 -12.359 -4.82 1 98.81 105 LEU B O 1
ATOM 2459 N N . ILE B 1 106 ? 6.82 -10.211 -4.637 1 98.88 106 ILE B N 1
ATOM 2460 C CA . ILE B 1 106 ? 7.402 -9.82 -5.914 1 98.88 106 ILE B CA 1
ATOM 2461 C C . ILE B 1 106 ? 8.906 -9.609 -5.754 1 98.88 106 ILE B C 1
ATOM 2463 O O . ILE B 1 106 ? 9.703 -10.117 -6.551 1 98.88 106 ILE B O 1
ATOM 2467 N N . PHE B 1 107 ? 9.352 -8.953 -4.707 1 98.69 107 PHE B N 1
ATOM 2468 C CA . PHE B 1 107 ? 10.758 -8.586 -4.566 1 98.69 107 PHE B CA 1
ATOM 2469 C C . PHE B 1 107 ? 11.633 -9.82 -4.441 1 98.69 107 PHE B C 1
ATOM 2471 O O . PHE B 1 107 ? 12.773 -9.836 -4.914 1 98.69 107 PHE B O 1
ATOM 2478 N N . GLN B 1 108 ? 11.117 -10.875 -3.811 1 98.44 108 GLN B N 1
ATOM 2479 C CA . GLN B 1 108 ? 11.992 -12.031 -3.635 1 98.44 108 GLN B CA 1
ATOM 2480 C C . GLN B 1 108 ? 12.328 -12.672 -4.977 1 98.44 108 GLN B C 1
ATOM 2482 O O . GLN B 1 108 ? 13.375 -13.297 -5.125 1 98.44 108 GLN B O 1
ATOM 2487 N N . SER B 1 109 ? 11.445 -12.438 -5.984 1 98.44 109 SER B N 1
ATOM 2488 C CA . SER B 1 109 ? 11.664 -13.039 -7.293 1 98.44 109 SER B CA 1
ATOM 2489 C C . SER B 1 109 ? 12.32 -12.055 -8.258 1 98.44 109 SER B C 1
ATOM 2491 O O . SER B 1 109 ? 12.922 -12.461 -9.25 1 98.44 109 SER B O 1
ATOM 2493 N N . LEU B 1 110 ? 12.148 -10.727 -8.078 1 98.5 110 LEU B N 1
ATOM 2494 C CA . LEU B 1 110 ? 12.75 -9.68 -8.891 1 98.5 110 LEU B CA 1
ATOM 2495 C C . LEU B 1 110 ? 14.258 -9.633 -8.688 1 98.5 110 LEU B C 1
ATOM 2497 O O . LEU B 1 110 ? 14.727 -9.391 -7.57 1 98.5 110 LEU B O 1
ATOM 2501 N N . THR B 1 111 ? 15.18 -9.82 -9.664 1 97.81 111 THR B N 1
ATOM 2502 C CA . THR B 1 111 ? 16.594 -10.094 -9.469 1 97.81 111 THR B CA 1
ATOM 2503 C C . THR B 1 111 ? 17.438 -8.859 -9.797 1 97.81 111 THR B C 1
ATOM 2505 O O . THR B 1 111 ? 18.609 -8.797 -9.453 1 97.81 111 THR B O 1
ATOM 2508 N N . TYR B 1 112 ? 16.938 -7.887 -10.547 1 96.88 112 TYR B N 1
ATOM 2509 C CA . TYR B 1 112 ? 17.656 -6.742 -11.094 1 96.88 112 TYR B CA 1
ATOM 2510 C C . TYR B 1 112 ? 18.766 -7.195 -12.039 1 96.88 112 TYR B C 1
ATOM 2512 O O . TYR B 1 112 ? 19.797 -6.527 -12.172 1 96.88 112 TYR B O 1
ATOM 2520 N N . ASN B 1 113 ? 18.688 -8.383 -12.508 1 96.81 113 ASN B N 1
ATOM 2521 C CA . ASN B 1 113 ? 19.531 -8.945 -13.555 1 96.81 113 ASN B CA 1
ATOM 2522 C C . ASN B 1 113 ? 18.875 -8.859 -14.922 1 96.81 113 ASN B C 1
ATOM 2524 O O . ASN B 1 113 ? 17.734 -9.32 -15.102 1 96.81 113 ASN B O 1
ATOM 2528 N N . LYS B 1 114 ? 19.531 -8.289 -15.852 1 95.5 114 LYS B N 1
ATOM 2529 C CA . LYS B 1 114 ? 18.953 -8.047 -17.172 1 95.5 114 LYS B CA 1
ATOM 2530 C C . LYS B 1 114 ? 18.625 -9.352 -17.875 1 95.5 114 LYS B C 1
ATOM 2532 O O . LYS B 1 114 ? 17.594 -9.461 -18.562 1 95.5 114 LYS B O 1
ATOM 2537 N N . GLU B 1 115 ? 19.453 -10.336 -17.719 1 95.5 115 GLU B N 1
ATOM 2538 C CA . GLU B 1 115 ? 19.312 -11.609 -18.422 1 95.5 115 GLU B CA 1
ATOM 2539 C C . GLU B 1 115 ? 18.297 -12.516 -17.734 1 95.5 115 GLU B C 1
ATOM 2541 O O . GLU B 1 115 ? 17.672 -13.352 -18.391 1 95.5 115 GLU B O 1
ATOM 2546 N N . ARG B 1 116 ? 18.203 -12.391 -16.453 1 95.69 116 ARG B N 1
ATOM 2547 C CA . ARG B 1 116 ? 17.281 -13.188 -15.648 1 95.69 116 ARG B CA 1
ATOM 2548 C C . ARG B 1 116 ? 16.531 -12.305 -14.664 1 95.69 116 ARG B C 1
ATOM 2550 O O . ARG B 1 116 ? 16.781 -12.344 -13.461 1 95.69 116 ARG B O 1
ATOM 2557 N N . PRO B 1 117 ? 15.594 -11.547 -15.172 1 97.69 117 PRO B N 1
ATOM 2558 C CA . PRO B 1 117 ? 14.914 -10.562 -14.336 1 97.69 117 PRO B CA 1
ATOM 2559 C C . PRO B 1 117 ? 14 -11.203 -13.297 1 97.69 117 PRO B C 1
ATOM 2561 O O . PRO B 1 117 ? 13.625 -10.555 -12.312 1 97.69 117 PRO B O 1
ATOM 2564 N N . ASN B 1 118 ? 13.609 -12.453 -13.492 1 98.56 118 ASN B N 1
ATOM 2565 C CA . ASN B 1 118 ? 12.734 -13.211 -12.609 1 98.56 118 ASN B CA 1
ATOM 2566 C C . ASN B 1 118 ? 13.344 -14.562 -12.234 1 98.56 118 ASN B C 1
ATOM 2568 O O . ASN B 1 118 ? 13.695 -15.352 -13.117 1 98.56 118 ASN B O 1
ATOM 2572 N N . CYS B 1 119 ? 13.43 -14.82 -10.953 1 98.06 119 CYS B N 1
ATOM 2573 C CA . CYS B 1 119 ? 14.039 -16.078 -10.555 1 98.06 119 CYS B CA 1
ATOM 2574 C C . CYS B 1 119 ? 12.977 -17.094 -10.133 1 98.06 119 CYS B C 1
ATOM 2576 O O . CYS B 1 119 ? 13.305 -18.203 -9.703 1 98.06 119 CYS B O 1
ATOM 2578 N N . ASN B 1 120 ? 11.695 -16.688 -10.172 1 98.06 120 ASN B N 1
ATOM 2579 C CA . ASN B 1 120 ? 10.609 -17.609 -9.906 1 98.06 120 ASN B CA 1
ATOM 2580 C C . ASN B 1 120 ? 10.438 -18.609 -11.047 1 98.06 120 ASN B C 1
ATOM 2582 O O . ASN B 1 120 ? 9.992 -18.25 -12.133 1 98.06 120 ASN B O 1
ATOM 2586 N N . GLU B 1 121 ? 10.773 -19.812 -10.828 1 95.75 121 GLU B N 1
ATOM 2587 C CA . GLU B 1 121 ? 10.68 -20.844 -11.859 1 95.75 121 GLU B CA 1
ATOM 2588 C C . GLU B 1 121 ? 9.336 -21.562 -11.789 1 95.75 121 GLU B C 1
ATOM 2590 O O . GLU B 1 121 ? 9.023 -22.375 -12.664 1 95.75 121 GLU B O 1
ATOM 2595 N N . HIS B 1 122 ? 8.617 -21.344 -10.797 1 96.94 122 HIS B N 1
ATOM 2596 C CA . HIS B 1 122 ? 7.309 -21.953 -10.57 1 96.94 122 HIS B CA 1
ATOM 2597 C C . HIS B 1 122 ? 6.191 -20.938 -10.727 1 96.94 122 HIS B C 1
ATOM 2599 O O . HIS B 1 122 ? 5.648 -20.438 -9.734 1 96.94 122 HIS B O 1
ATOM 2605 N N . MET B 1 123 ? 5.871 -20.688 -12.078 1 98.25 123 MET B N 1
ATOM 2606 C CA . MET B 1 123 ? 4.836 -19.688 -12.375 1 98.25 123 MET B CA 1
ATOM 2607 C C . MET B 1 123 ? 3.447 -20.312 -12.297 1 98.25 123 MET B C 1
ATOM 2609 O O . MET B 1 123 ? 3.195 -21.359 -12.914 1 98.25 123 MET B O 1
ATOM 2613 N N . ILE B 1 124 ? 2.568 -19.719 -11.5 1 98.81 124 ILE B N 1
ATOM 2614 C CA . ILE B 1 124 ? 1.263 -20.312 -11.242 1 98.81 124 ILE B CA 1
ATOM 2615 C C . ILE B 1 124 ? 0.16 -19.312 -11.562 1 98.81 124 ILE B C 1
ATOM 2617 O O . ILE B 1 124 ? 0.382 -18.109 -11.516 1 98.81 124 ILE B O 1
ATOM 2621 N N . PRO B 1 125 ? -1.088 -19.766 -11.93 1 98.88 125 PRO B N 1
ATOM 2622 C CA . PRO B 1 125 ? -2.195 -18.844 -12.156 1 98.88 125 PRO B CA 1
ATOM 2623 C C . PRO B 1 125 ? -2.596 -18.078 -10.898 1 98.88 125 PRO B C 1
ATOM 2625 O O . PRO B 1 125 ? -2.553 -18.625 -9.797 1 98.88 125 PRO B O 1
ATOM 2628 N N . VAL B 1 126 ? -2.949 -16.859 -11.109 1 98.94 126 VAL B N 1
ATOM 2629 C CA . VAL B 1 126 ? -3.352 -15.969 -10.023 1 98.94 126 VAL B CA 1
ATOM 2630 C C . VAL B 1 126 ? -4.738 -15.398 -10.312 1 98.94 126 VAL B C 1
ATOM 2632 O O . VAL B 1 126 ? -5.023 -14.969 -11.43 1 98.94 126 VAL B O 1
ATOM 2635 N N . LEU B 1 127 ? -5.605 -15.477 -9.383 1 98.94 127 LEU B N 1
ATOM 2636 C CA . LEU B 1 127 ? -6.871 -14.75 -9.375 1 98.94 127 LEU B CA 1
ATOM 2637 C C . LEU B 1 127 ? -6.84 -13.617 -8.352 1 98.94 127 LEU B C 1
ATOM 2639 O O . LEU B 1 127 ? -6.711 -13.867 -7.152 1 98.94 127 LEU B O 1
ATOM 2643 N N . LEU B 1 128 ? -6.859 -12.414 -8.82 1 98.94 128 LEU B N 1
ATOM 2644 C CA . LEU B 1 128 ? -6.93 -11.234 -7.961 1 98.94 128 LEU B CA 1
ATOM 2645 C C . LEU B 1 128 ? -8.359 -10.711 -7.867 1 98.94 128 LEU B C 1
ATOM 2647 O O . LEU B 1 128 ? -8.93 -10.273 -8.867 1 98.94 128 LEU B O 1
ATOM 2651 N N . ILE B 1 129 ? -8.914 -10.75 -6.691 1 98.94 129 ILE B N 1
ATOM 2652 C CA . ILE B 1 129 ? -10.273 -10.32 -6.418 1 98.94 129 ILE B CA 1
ATOM 2653 C C . ILE B 1 129 ? -10.258 -8.984 -5.672 1 98.94 129 ILE B C 1
ATOM 2655 O O . ILE B 1 129 ? -9.609 -8.867 -4.625 1 98.94 129 ILE B O 1
ATOM 2659 N N . THR B 1 130 ? -10.961 -8.008 -6.199 1 98.75 130 THR B N 1
ATOM 2660 C CA . THR B 1 130 ? -11.023 -6.723 -5.512 1 98.75 130 THR B CA 1
ATOM 2661 C C . THR B 1 130 ? -12.477 -6.262 -5.363 1 98.75 130 THR B C 1
ATOM 2663 O O . THR B 1 130 ? -13.305 -6.523 -6.234 1 98.75 130 THR B O 1
ATOM 2666 N N . THR B 1 131 ? -12.781 -5.637 -4.23 1 98.62 131 THR B N 1
ATOM 2667 C CA . THR B 1 131 ? -14.102 -5.078 -3.953 1 98.62 131 THR B CA 1
ATOM 2668 C C . THR B 1 131 ? -14.008 -3.574 -3.699 1 98.62 131 THR B C 1
ATOM 2670 O O . THR B 1 131 ? -12.961 -3.072 -3.287 1 98.62 131 THR B O 1
ATOM 2673 N N . SER B 1 132 ? -15.055 -2.902 -3.988 1 97.81 132 SER B N 1
ATOM 2674 C CA . SER B 1 132 ? -15.125 -1.458 -3.797 1 97.81 132 SER B CA 1
ATOM 2675 C C . SER B 1 132 ? -16.562 -0.997 -3.59 1 97.81 132 SER B C 1
ATOM 2677 O O . SER B 1 132 ? -17.484 -1.552 -4.184 1 97.81 132 SER B O 1
ATOM 2679 N N . ASN B 1 133 ? -16.734 0.057 -2.773 1 96.19 133 ASN B N 1
ATOM 2680 C CA . ASN B 1 133 ? -18.078 0.639 -2.629 1 96.19 133 ASN B CA 1
ATOM 2681 C C . ASN B 1 133 ? -18.438 1.517 -3.824 1 96.19 133 ASN B C 1
ATOM 2683 O O . ASN B 1 133 ? -19.594 1.899 -3.99 1 96.19 133 ASN B O 1
ATOM 2687 N N . CYS B 1 134 ? -17.469 1.848 -4.602 1 94.44 134 CYS B N 1
ATOM 2688 C CA . CYS B 1 134 ? -17.656 2.715 -5.758 1 94.44 134 CYS B CA 1
ATOM 2689 C C . CYS B 1 134 ? -18.188 1.924 -6.949 1 94.44 134 CYS B C 1
ATOM 2691 O O . CYS B 1 134 ? -17.844 0.753 -7.121 1 94.44 134 CYS B O 1
ATOM 2693 N N . ASP B 1 135 ? -18.922 2.568 -7.738 1 93.56 135 ASP B N 1
ATOM 2694 C CA . ASP B 1 135 ? -19.422 1.975 -8.977 1 93.56 135 ASP B CA 1
ATOM 2695 C C . ASP B 1 135 ? -18.281 1.785 -9.984 1 93.56 135 ASP B C 1
ATOM 2697 O O . ASP B 1 135 ? -17.438 2.666 -10.148 1 93.56 135 ASP B O 1
ATOM 2701 N N . GLU B 1 136 ? -18.344 0.696 -10.703 1 92.75 136 GLU B N 1
ATOM 2702 C CA . GLU B 1 136 ? -17.281 0.354 -11.641 1 92.75 136 GLU B CA 1
ATOM 2703 C C . GLU B 1 136 ? -17.188 1.368 -12.773 1 92.75 136 GLU B C 1
ATOM 2705 O O . GLU B 1 136 ? -16.141 1.506 -13.414 1 92.75 136 GLU B O 1
ATOM 2710 N N . SER B 1 137 ? -18.25 2.111 -13.023 1 92.75 137 SER B N 1
ATOM 2711 C CA . SER B 1 137 ? -18.328 3.051 -14.141 1 92.75 137 SER B CA 1
ATOM 2712 C C . SER B 1 137 ? -17.344 4.191 -13.969 1 92.75 137 SER B C 1
ATOM 2714 O O . SER B 1 137 ? -16.984 4.863 -14.945 1 92.75 137 SER B O 1
ATOM 2716 N N . ILE B 1 138 ? -16.797 4.398 -12.734 1 93.75 138 ILE B N 1
ATOM 2717 C CA . ILE B 1 138 ? -15.93 5.555 -12.531 1 93.75 138 ILE B CA 1
ATOM 2718 C C . ILE B 1 138 ? -14.484 5.09 -12.383 1 93.75 138 ILE B C 1
ATOM 2720 O O . ILE B 1 138 ? -13.578 5.91 -12.188 1 93.75 138 ILE B O 1
ATOM 2724 N N . TYR B 1 139 ? -14.203 3.838 -12.484 1 95.38 139 TYR B N 1
ATOM 2725 C CA . TYR B 1 139 ? -12.898 3.26 -12.203 1 95.38 139 TYR B CA 1
ATOM 2726 C C . TYR B 1 139 ? -11.828 3.873 -13.102 1 95.38 139 TYR B C 1
ATOM 2728 O O . TYR B 1 139 ? -10.727 4.199 -12.633 1 95.38 139 TYR B O 1
ATOM 2736 N N . ASP B 1 140 ? -12.227 4.004 -14.438 1 93.69 140 ASP B N 1
ATOM 2737 C CA . ASP B 1 140 ? -11.258 4.57 -15.375 1 93.69 140 ASP B CA 1
ATOM 2738 C C . ASP B 1 140 ? -10.953 6.027 -15.039 1 93.69 140 ASP B C 1
ATOM 2740 O O . ASP B 1 140 ? -9.797 6.445 -15.031 1 93.69 140 ASP B O 1
ATOM 2744 N N . LYS B 1 141 ? -12.078 6.754 -14.672 1 91.5 141 LYS B N 1
ATOM 2745 C CA . LYS B 1 141 ? -11.969 8.188 -14.406 1 91.5 141 LYS B CA 1
ATOM 2746 C C . LYS B 1 141 ? -11.055 8.453 -13.211 1 91.5 141 LYS B C 1
ATOM 2748 O O . LYS B 1 141 ? -10.32 9.438 -13.188 1 91.5 141 LYS B O 1
ATOM 2753 N N . ILE B 1 142 ? -10.992 7.523 -12.305 1 90.81 142 ILE B N 1
ATOM 2754 C CA . ILE B 1 142 ? -10.266 7.809 -11.07 1 90.81 142 ILE B CA 1
ATOM 2755 C C . ILE B 1 142 ? -8.945 7.039 -11.062 1 90.81 142 ILE B C 1
ATOM 2757 O O . ILE B 1 142 ? -8.258 6.996 -10.039 1 90.81 142 ILE B O 1
ATOM 2761 N N . GLY B 1 143 ? -8.633 6.355 -12.141 1 91.62 143 GLY B N 1
ATOM 2762 C CA . GLY B 1 143 ? -7.332 5.715 -12.289 1 91.62 143 GLY B CA 1
ATOM 2763 C C . GLY B 1 143 ? -7.277 4.328 -11.672 1 91.62 143 GLY B C 1
ATOM 2764 O O . GLY B 1 143 ? -6.215 3.705 -11.633 1 91.62 143 GLY B O 1
ATOM 2765 N N . TYR B 1 144 ? -8.383 3.846 -11.203 1 93.75 144 TYR B N 1
ATOM 2766 C CA . TYR B 1 144 ? -8.422 2.564 -10.516 1 93.75 144 TYR B CA 1
ATOM 2767 C C . TYR B 1 144 ? -8.125 1.417 -11.477 1 93.75 144 TYR B C 1
ATOM 2769 O O . TYR B 1 144 ? -7.402 0.481 -11.133 1 93.75 144 TYR B O 1
ATOM 2777 N N . THR B 1 145 ? -8.656 1.477 -12.688 1 94.62 145 THR B N 1
ATOM 2778 C CA . THR B 1 145 ? -8.414 0.442 -13.688 1 94.62 145 THR B CA 1
ATOM 2779 C C . THR B 1 145 ? -6.922 0.327 -13.992 1 94.62 145 THR B C 1
ATOM 2781 O O . THR B 1 145 ? -6.379 -0.777 -14.039 1 94.62 145 THR B O 1
ATOM 2784 N N . SER B 1 146 ? -6.297 1.458 -14.156 1 94.38 146 SER B N 1
ATOM 2785 C CA . SER B 1 146 ? -4.867 1.474 -14.438 1 94.38 146 SER B CA 1
ATOM 2786 C C . SER B 1 146 ? -4.066 0.896 -13.273 1 94.38 146 SER B C 1
ATOM 2788 O O . SER B 1 146 ? -3.096 0.165 -13.484 1 94.38 146 SER B O 1
ATOM 2790 N N . MET B 1 147 ? -4.477 1.262 -12.117 1 95.19 147 MET B N 1
ATOM 2791 C CA . MET B 1 147 ? -3.82 0.733 -10.922 1 95.19 147 MET B CA 1
ATOM 2792 C C . MET B 1 147 ? -3.904 -0.789 -10.883 1 95.19 147 MET B C 1
ATOM 2794 O O . MET B 1 147 ? -2.893 -1.466 -10.695 1 95.19 147 MET B O 1
ATOM 2798 N N . LEU B 1 148 ? -5.059 -1.358 -11.164 1 97.19 148 LEU B N 1
ATOM 2799 C CA . LEU B 1 148 ? -5.25 -2.805 -11.141 1 97.19 148 LEU B CA 1
ATOM 2800 C C . LEU B 1 148 ? -4.457 -3.473 -12.266 1 97.19 148 LEU B C 1
ATOM 2802 O O . LEU B 1 148 ? -3.902 -4.555 -12.078 1 97.19 148 LEU B O 1
ATOM 2806 N N . GLU B 1 149 ? -4.41 -2.783 -13.367 1 96.75 149 GLU B N 1
ATOM 2807 C CA . GLU B 1 149 ? -3.609 -3.307 -14.469 1 96.75 149 GLU B CA 1
ATOM 2808 C C . GLU B 1 149 ? -2.131 -3.369 -14.094 1 96.75 149 GLU B C 1
ATOM 2810 O O . GLU B 1 149 ? -1.423 -4.293 -14.5 1 96.75 149 GLU B O 1
ATOM 2815 N N . GLY B 1 150 ? -1.644 -2.396 -13.375 1 96.94 150 GLY B N 1
ATOM 2816 C CA . GLY B 1 150 ? -0.278 -2.436 -12.875 1 96.94 150 GLY B CA 1
ATOM 2817 C C . GLY B 1 150 ? 0.003 -3.641 -12 1 96.94 150 GLY B C 1
ATOM 2818 O O . GLY B 1 150 ? 1.031 -4.301 -12.156 1 96.94 150 GLY B O 1
ATOM 2819 N N . TYR B 1 151 ? -0.938 -3.893 -11.094 1 98.38 151 TYR B N 1
ATOM 2820 C CA . TYR B 1 151 ? -0.808 -5.086 -10.273 1 98.38 151 TYR B CA 1
ATOM 2821 C C . TYR B 1 151 ? -0.782 -6.344 -11.133 1 98.38 151 TYR B C 1
ATOM 2823 O O . TYR B 1 151 ? 0.042 -7.238 -10.914 1 98.38 151 TYR B O 1
ATOM 2831 N N . LYS B 1 152 ? -1.707 -6.398 -12.078 1 98.69 152 LYS B N 1
ATOM 2832 C CA . LYS B 1 152 ? -1.782 -7.559 -12.961 1 98.69 152 LYS B CA 1
ATOM 2833 C C . LYS B 1 152 ? -0.466 -7.773 -13.703 1 98.69 152 LYS B C 1
ATOM 2835 O O . LYS B 1 152 ? 0.042 -8.898 -13.766 1 98.69 152 LYS B O 1
ATOM 2840 N N . GLN B 1 153 ? 0.074 -6.754 -14.227 1 98.06 153 GLN B N 1
ATOM 2841 C CA . GLN B 1 153 ? 1.312 -6.855 -14.992 1 98.06 153 GLN B CA 1
ATOM 2842 C C . GLN B 1 153 ? 2.453 -7.379 -14.133 1 98.06 153 GLN B C 1
ATOM 2844 O O . GLN B 1 153 ? 3.209 -8.258 -14.555 1 98.06 153 GLN B O 1
ATOM 2849 N N . MET B 1 154 ? 2.592 -6.875 -12.969 1 98.31 154 MET B N 1
ATOM 2850 C CA . MET B 1 154 ? 3.66 -7.305 -12.07 1 98.31 154 MET B CA 1
ATOM 2851 C C . MET B 1 154 ? 3.459 -8.75 -11.641 1 98.31 154 MET B C 1
ATOM 2853 O O . MET B 1 154 ? 4.402 -9.547 -11.656 1 98.31 154 MET B O 1
ATOM 2857 N N . LEU B 1 155 ? 2.209 -9.086 -11.297 1 98.88 155 LEU B N 1
ATOM 2858 C CA . LEU B 1 155 ? 1.914 -10.453 -10.898 1 98.88 155 LEU B CA 1
ATOM 2859 C C . LEU B 1 155 ? 2.166 -11.422 -12.055 1 98.88 155 LEU B C 1
ATOM 2861 O O . LEU B 1 155 ? 2.715 -12.508 -11.844 1 98.88 155 LEU B O 1
ATOM 2865 N N . GLU B 1 156 ? 1.797 -11 -13.258 1 98.81 156 GLU B N 1
ATOM 2866 C CA . GLU B 1 156 ? 2.025 -11.844 -14.43 1 98.81 156 GLU B CA 1
ATOM 2867 C C . GLU B 1 156 ? 3.518 -12.062 -14.664 1 98.81 156 GLU B C 1
ATOM 2869 O O . GLU B 1 156 ? 3.932 -13.148 -15.07 1 98.81 156 GLU B O 1
ATOM 2874 N N . ARG B 1 157 ? 4.27 -11.109 -14.398 1 98.31 157 ARG B N 1
ATOM 2875 C CA . ARG B 1 157 ? 5.703 -11.156 -14.656 1 98.31 157 ARG B CA 1
ATOM 2876 C C . ARG B 1 157 ? 6.422 -12.016 -13.625 1 98.31 157 ARG B C 1
ATOM 2878 O O . ARG B 1 157 ? 7.371 -12.727 -13.953 1 98.31 157 ARG B O 1
ATOM 2885 N N . PHE B 1 158 ? 5.922 -12 -12.367 1 98.75 158 PHE B N 1
ATOM 2886 C CA . PHE B 1 158 ? 6.781 -12.547 -11.32 1 98.75 158 PHE B CA 1
ATOM 2887 C C . PHE B 1 158 ? 6.102 -13.727 -10.625 1 98.75 158 PHE B C 1
ATOM 2889 O O . PHE B 1 158 ? 6.75 -14.492 -9.906 1 98.75 158 PHE B O 1
ATOM 2896 N N . VAL B 1 159 ? 4.793 -13.922 -10.82 1 98.75 159 VAL B N 1
ATOM 2897 C CA . VAL B 1 159 ? 4.074 -15.016 -10.164 1 98.75 159 VAL B CA 1
ATOM 2898 C C . VAL B 1 159 ? 3.461 -15.93 -11.219 1 98.75 159 VAL B C 1
ATOM 2900 O O . VAL B 1 159 ? 3.625 -17.156 -11.156 1 98.75 159 VAL B O 1
ATOM 2903 N N . GLY B 1 160 ? 2.697 -15.359 -12.156 1 98.69 160 GLY B N 1
ATOM 2904 C CA . GLY B 1 160 ? 2.137 -16.125 -13.258 1 98.69 160 GLY B CA 1
ATOM 2905 C C . GLY B 1 160 ? 0.884 -15.5 -13.844 1 98.69 160 GLY B C 1
ATOM 2906 O O . GLY B 1 160 ? 0.494 -14.398 -13.453 1 98.69 160 GLY B O 1
ATOM 2907 N N . PRO B 1 161 ? 0.254 -16.141 -14.883 1 98.75 161 PRO B N 1
ATOM 2908 C CA . PRO B 1 161 ? -0.928 -15.57 -15.539 1 98.75 161 PRO B CA 1
ATOM 2909 C C . PRO B 1 161 ? -1.994 -15.117 -14.539 1 98.75 161 PRO B C 1
ATOM 2911 O O . PRO B 1 161 ? -2.369 -15.875 -13.648 1 98.75 161 PRO B O 1
ATOM 2914 N N . THR B 1 162 ? -2.465 -13.883 -14.68 1 98.88 162 THR B N 1
ATOM 2915 C CA . THR B 1 162 ? -3.287 -13.258 -13.648 1 98.88 162 THR B CA 1
ATOM 2916 C C . THR B 1 162 ? -4.621 -12.797 -14.234 1 98.88 162 THR B C 1
ATOM 2918 O O . THR B 1 162 ? -4.656 -12.156 -15.281 1 98.88 162 THR B O 1
ATOM 2921 N N . LYS B 1 163 ? -5.648 -13.195 -13.609 1 98.81 163 LYS B N 1
ATOM 2922 C CA . LYS B 1 163 ? -6.992 -12.695 -13.891 1 98.81 163 LYS B CA 1
ATOM 2923 C C . LYS B 1 163 ? -7.496 -11.805 -12.758 1 98.81 163 LYS B C 1
ATOM 2925 O O . LYS B 1 163 ? -7.312 -12.133 -11.578 1 98.81 163 LYS B O 1
ATOM 2930 N N . ILE B 1 164 ? -8.109 -10.711 -13.109 1 98.75 164 ILE B N 1
ATOM 2931 C CA . ILE B 1 164 ? -8.688 -9.805 -12.133 1 98.75 164 ILE B CA 1
ATOM 2932 C C . ILE B 1 164 ? -10.203 -9.969 -12.109 1 98.75 164 ILE B C 1
ATOM 2934 O O . ILE B 1 164 ? -10.844 -10.062 -13.156 1 98.75 164 ILE B O 1
ATOM 2938 N N . MET B 1 165 ? -10.734 -10.094 -10.977 1 98.62 165 MET B N 1
ATOM 2939 C CA . MET B 1 165 ? -12.172 -10.039 -10.75 1 98.62 165 MET B CA 1
ATOM 2940 C C . MET B 1 165 ? -12.539 -8.844 -9.875 1 98.62 165 MET B C 1
ATOM 2942 O O . MET B 1 165 ? -11.969 -8.664 -8.797 1 98.62 165 MET B O 1
ATOM 2946 N N . ILE B 1 166 ? -13.477 -8.094 -10.32 1 98.06 166 ILE B N 1
ATOM 2947 C CA . ILE B 1 166 ? -13.875 -6.887 -9.602 1 98.06 166 ILE B CA 1
ATOM 2948 C C . ILE B 1 166 ? -15.328 -6.996 -9.164 1 98.06 166 ILE B C 1
ATOM 2950 O O . ILE B 1 166 ? -16.172 -7.492 -9.906 1 98.06 166 ILE B O 1
ATOM 2954 N N . CYS B 1 167 ? -15.594 -6.617 -7.98 1 98.19 167 CYS B N 1
ATOM 2955 C CA . CYS B 1 167 ? -16.938 -6.41 -7.473 1 98.19 167 CYS B CA 1
ATOM 2956 C C . CYS B 1 167 ? -17.109 -4.992 -6.934 1 98.19 167 CYS B C 1
ATOM 2958 O O . CYS B 1 167 ? -16.641 -4.68 -5.836 1 98.19 167 CYS B O 1
ATOM 2960 N N . GLY B 1 168 ? -17.781 -4.141 -7.699 1 97.94 168 GLY B N 1
ATOM 2961 C CA . GLY B 1 168 ? -18.016 -2.756 -7.32 1 97.94 168 GLY B CA 1
ATOM 2962 C C . GLY B 1 168 ? -19.375 -2.533 -6.676 1 97.94 168 GLY B C 1
ATOM 2963 O O . GLY B 1 168 ? -20.188 -3.451 -6.609 1 97.94 168 GLY B O 1
ATOM 2964 N N . ASN B 1 169 ? -19.531 -1.336 -6.129 1 97.81 169 ASN B N 1
ATOM 2965 C CA . ASN B 1 169 ? -20.781 -0.873 -5.52 1 97.81 169 ASN B CA 1
ATOM 2966 C C . ASN B 1 169 ? -21.281 -1.84 -4.449 1 97.81 169 ASN B C 1
ATOM 2968 O O . ASN B 1 169 ? -22.453 -2.189 -4.418 1 97.81 169 ASN B O 1
ATOM 2972 N N . THR B 1 170 ? -20.359 -2.295 -3.656 1 98.12 170 THR B N 1
ATOM 2973 C CA . THR B 1 170 ? -20.672 -3.279 -2.627 1 98.12 170 THR B CA 1
ATOM 2974 C C . THR B 1 170 ? -21.453 -2.637 -1.479 1 98.12 170 THR B C 1
ATOM 2976 O O . THR B 1 170 ? -21.469 -1.41 -1.344 1 98.12 170 THR B O 1
ATOM 2979 N N . LEU B 1 171 ? -22.156 -3.449 -0.761 1 97.69 171 LEU B N 1
ATOM 2980 C CA . LEU B 1 171 ? -22.781 -3.062 0.502 1 97.69 171 LEU B CA 1
ATOM 2981 C C . LEU B 1 171 ? -21.75 -3.049 1.629 1 97.69 171 LEU B C 1
ATOM 2983 O O . LEU B 1 171 ? -21.156 -4.078 1.939 1 97.69 171 LEU B O 1
ATOM 2987 N N . GLN B 1 172 ? -21.562 -1.916 2.283 1 95.88 172 GLN B N 1
ATOM 2988 C CA . GLN B 1 172 ? -20.453 -1.753 3.209 1 95.88 172 GLN B CA 1
ATOM 2989 C C . GLN B 1 172 ? -20.875 -2.082 4.641 1 95.88 172 GLN B C 1
ATOM 2991 O O . GLN B 1 172 ? -20.047 -2.484 5.457 1 95.88 172 GLN B O 1
ATOM 2996 N N . VAL B 1 173 ? -22.109 -1.823 4.945 1 96.5 173 VAL B N 1
ATOM 2997 C CA . VAL B 1 173 ? -22.625 -2.061 6.285 1 96.5 173 VAL B CA 1
ATOM 2998 C C . VAL B 1 173 ? -24.062 -2.582 6.199 1 96.5 173 VAL B C 1
ATOM 3000 O O . VAL B 1 173 ? -24.719 -2.424 5.172 1 96.5 173 VAL B O 1
ATOM 3003 N N . ASP B 1 174 ? -24.484 -3.203 7.242 1 94.5 174 ASP B N 1
ATOM 3004 C CA . ASP B 1 174 ? -25.828 -3.754 7.27 1 94.5 174 ASP B CA 1
ATOM 3005 C C . ASP B 1 174 ? -26.859 -2.664 7.543 1 94.5 174 ASP B C 1
ATOM 3007 O O . ASP B 1 174 ? -28.031 -2.795 7.16 1 94.5 174 ASP B O 1
ATOM 3011 N N . ASP B 1 175 ? -26.422 -1.613 8.242 1 95.69 175 ASP B N 1
ATOM 3012 C CA . ASP B 1 175 ? -27.312 -0.537 8.648 1 95.69 175 ASP B CA 1
ATOM 3013 C C . ASP B 1 175 ? -26.656 0.829 8.445 1 95.69 175 ASP B C 1
ATOM 3015 O O . ASP B 1 175 ? -25.953 1.318 9.328 1 95.69 175 ASP B O 1
ATOM 3019 N N . TYR B 1 176 ? -26.984 1.465 7.328 1 96.12 176 TYR B N 1
ATOM 3020 C CA . TYR B 1 176 ? -26.406 2.756 6.977 1 96.12 176 TYR B CA 1
ATOM 3021 C C . TYR B 1 176 ? -26.938 3.857 7.887 1 96.12 176 TYR B C 1
ATOM 3023 O O . TYR B 1 176 ? -26.344 4.934 7.984 1 96.12 176 TYR B O 1
ATOM 3031 N N . SER B 1 177 ? -28.062 3.594 8.555 1 94.25 177 SER B N 1
ATOM 3032 C CA . SER B 1 177 ? -28.703 4.621 9.367 1 94.25 177 SER B CA 1
ATOM 3033 C C . SER B 1 177 ? -27.875 4.945 10.602 1 94.25 177 SER B C 1
ATOM 3035 O O . SER B 1 177 ? -28.078 5.977 11.25 1 94.25 177 SER B O 1
ATOM 3037 N N . LYS B 1 178 ? -26.922 4.102 10.898 1 93.69 178 LYS B N 1
ATOM 3038 C CA . LYS B 1 178 ? -26.062 4.309 12.062 1 93.69 178 LYS B CA 1
ATOM 3039 C C . LYS B 1 178 ? -25.031 5.398 11.797 1 93.69 178 LYS B C 1
ATOM 3041 O O . LYS B 1 178 ? -24.375 5.875 12.727 1 93.69 178 LYS B O 1
ATOM 3046 N N . TYR B 1 179 ? -24.938 5.695 10.461 1 94.69 179 TYR B N 1
ATOM 3047 C CA . TYR B 1 179 ? -23.906 6.629 10.031 1 94.69 179 TYR B CA 1
ATOM 3048 C C . TYR B 1 179 ? -24.516 7.805 9.273 1 94.69 179 TYR B C 1
ATOM 3050 O O . TYR B 1 179 ? -25.656 7.734 8.82 1 94.69 179 TYR B O 1
ATOM 3058 N N . ASN B 1 180 ? -23.906 8.906 9.219 1 93.12 180 ASN B N 1
ATOM 3059 C CA . ASN B 1 180 ? -24.328 10.039 8.406 1 93.12 180 ASN B CA 1
ATOM 3060 C C . ASN B 1 180 ? -23.672 10.031 7.035 1 93.12 180 ASN B C 1
ATOM 3062 O O . ASN B 1 180 ? -23.109 11.047 6.605 1 93.12 180 ASN B O 1
ATOM 3066 N N . TRP B 1 181 ? -23.641 8.891 6.367 1 96.94 181 TRP B N 1
ATOM 3067 C CA . TRP B 1 181 ? -23 8.695 5.066 1 96.94 181 TRP B CA 1
ATOM 3068 C C . TRP B 1 181 ? -23.938 9.109 3.936 1 96.94 181 TRP B C 1
ATOM 3070 O O . TRP B 1 181 ? -24.469 8.258 3.219 1 96.94 181 TRP B O 1
ATOM 3080 N N . THR B 1 182 ? -24.047 10.367 3.609 1 96.88 182 THR B N 1
ATOM 3081 C CA . THR B 1 182 ? -25.078 10.883 2.715 1 96.88 182 THR B CA 1
ATOM 3082 C C . THR B 1 182 ? -24.656 10.734 1.257 1 96.88 182 THR B C 1
ATOM 3084 O O . THR B 1 182 ? -25.453 10.977 0.345 1 96.88 182 THR B O 1
ATOM 3087 N N . ILE B 1 183 ? -23.469 10.281 0.978 1 95.88 183 ILE B N 1
ATOM 3088 C CA . ILE B 1 183 ? -23.031 10.062 -0.401 1 95.88 183 ILE B CA 1
ATOM 3089 C C . ILE B 1 183 ? -23.672 8.781 -0.938 1 95.88 183 ILE B C 1
ATOM 3091 O O . ILE B 1 183 ? -23.672 8.539 -2.146 1 95.88 183 ILE B O 1
ATOM 3095 N N . PHE B 1 184 ? -24.141 7.961 -0.011 1 96.19 184 PHE B N 1
ATOM 3096 C CA . PHE B 1 184 ? -24.719 6.684 -0.407 1 96.19 184 PHE B CA 1
ATOM 3097 C C . PHE B 1 184 ? -26.234 6.719 -0.281 1 96.19 184 PHE B C 1
ATOM 3099 O O . PHE B 1 184 ? -26.781 7.402 0.592 1 96.19 184 PHE B O 1
ATOM 3106 N N . ASP B 1 185 ? -26.875 6.082 -1.167 1 96.56 185 ASP B N 1
ATOM 3107 C CA . ASP B 1 185 ? -28.281 5.727 -1.035 1 96.56 185 ASP B CA 1
ATOM 3108 C C . ASP B 1 185 ? -28.453 4.309 -0.499 1 96.56 185 ASP B C 1
ATOM 3110 O O . ASP B 1 185 ? -28.266 3.336 -1.233 1 96.56 185 ASP B O 1
ATOM 3114 N N . PRO B 1 186 ? -28.859 4.184 0.811 1 97.19 186 PRO B N 1
ATOM 3115 C CA . PRO B 1 186 ? -28.906 2.859 1.438 1 97.19 186 PRO B CA 1
ATOM 3116 C C . PRO B 1 186 ? -29.812 1.882 0.703 1 97.19 186 PRO B C 1
ATOM 3118 O O . PRO B 1 186 ? -29.484 0.701 0.568 1 97.19 186 PRO B O 1
ATOM 3121 N N . ALA B 1 187 ? -30.953 2.377 0.263 1 97.5 187 ALA B N 1
ATOM 3122 C CA . ALA B 1 187 ? -31.891 1.515 -0.454 1 97.5 187 ALA B CA 1
ATOM 3123 C C . ALA B 1 187 ? -31.281 1.009 -1.758 1 97.5 187 ALA B C 1
ATOM 3125 O O . ALA B 1 187 ? -31.406 -0.172 -2.092 1 97.5 187 ALA B O 1
ATOM 3126 N N . GLN B 1 188 ? -30.609 1.84 -2.469 1 97.25 188 GLN B N 1
ATOM 3127 C CA . GLN B 1 188 ? -29.969 1.455 -3.719 1 97.25 188 GLN B CA 1
ATOM 3128 C C . GLN B 1 188 ? -28.812 0.48 -3.465 1 97.25 188 GLN B C 1
ATOM 3130 O O . GLN B 1 188 ? -28.625 -0.479 -4.219 1 97.25 188 GLN B O 1
ATOM 3135 N N . LYS B 1 189 ? -28 0.754 -2.439 1 97.62 189 LYS B N 1
ATOM 3136 C CA . LYS B 1 189 ? -26.906 -0.146 -2.078 1 97.62 189 LYS B CA 1
ATOM 3137 C C . LYS B 1 189 ? -27.422 -1.551 -1.786 1 97.62 189 LYS B C 1
ATOM 3139 O O . LYS B 1 189 ? -26.859 -2.539 -2.268 1 97.62 189 LYS B O 1
ATOM 3144 N N . LYS B 1 190 ? -28.469 -1.609 -0.998 1 97.62 190 LYS B N 1
ATOM 3145 C CA . LYS B 1 190 ? -29.047 -2.895 -0.627 1 97.62 190 LYS B CA 1
ATOM 3146 C C . LYS B 1 190 ? -29.609 -3.617 -1.85 1 97.62 190 LYS B C 1
ATOM 3148 O O . LYS B 1 190 ? -29.359 -4.812 -2.037 1 97.62 190 LYS B O 1
ATOM 3153 N N . ALA B 1 191 ? -30.375 -2.91 -2.656 1 98.06 191 ALA B N 1
ATOM 3154 C CA . ALA B 1 191 ? -30.953 -3.496 -3.857 1 98.06 191 ALA B CA 1
ATOM 3155 C C . ALA B 1 191 ? -29.875 -4.039 -4.789 1 98.06 191 ALA B C 1
ATOM 3157 O O . ALA B 1 191 ? -30 -5.145 -5.32 1 98.06 191 ALA B O 1
ATOM 3158 N N . HIS B 1 192 ? -28.859 -3.236 -4.973 1 97.88 192 HIS B N 1
ATOM 3159 C CA . HIS B 1 192 ? -27.75 -3.67 -5.816 1 97.88 192 HIS B CA 1
ATOM 3160 C C . HIS B 1 192 ? -27.094 -4.926 -5.254 1 97.88 192 HIS B C 1
ATOM 3162 O O . HIS B 1 192 ? -26.797 -5.863 -6 1 97.88 192 HIS B O 1
ATOM 3168 N N . HIS B 1 193 ? -26.812 -4.91 -4.004 1 98.25 193 HIS B N 1
ATOM 3169 C CA . HIS B 1 193 ? -26.188 -6.059 -3.354 1 98.25 193 HIS B CA 1
ATOM 3170 C C . HIS B 1 193 ? -27.016 -7.324 -3.568 1 98.25 193 HIS B C 1
ATOM 3172 O O . HIS B 1 193 ? -26.469 -8.359 -3.953 1 98.25 193 HIS B O 1
ATOM 3178 N N . GLU B 1 194 ? -28.266 -7.277 -3.354 1 98.31 194 GLU B N 1
ATOM 3179 C CA . GLU B 1 194 ? -29.156 -8.43 -3.471 1 98.31 194 GLU B CA 1
ATOM 3180 C C . GLU B 1 194 ? -29.219 -8.938 -4.91 1 98.31 194 GLU B C 1
ATOM 3182 O O . GLU B 1 194 ? -29.344 -10.141 -5.145 1 98.31 194 GLU B O 1
ATOM 3187 N N . ALA B 1 195 ? -29.078 -8.055 -5.836 1 98.38 195 ALA B N 1
ATOM 3188 C CA . ALA B 1 195 ? -29.219 -8.414 -7.246 1 98.38 195 ALA B CA 1
ATOM 3189 C C . ALA B 1 195 ? -27.891 -8.906 -7.809 1 98.38 195 ALA B C 1
ATOM 3191 O O . ALA B 1 195 ? -27.859 -9.828 -8.625 1 98.38 195 ALA B O 1
ATOM 3192 N N . VAL B 1 196 ? -26.797 -8.305 -7.383 1 98.38 196 VAL B N 1
ATOM 3193 C CA . VAL B 1 196 ? -25.531 -8.453 -8.094 1 98.38 196 VAL B CA 1
ATOM 3194 C C . VAL B 1 196 ? -24.609 -9.383 -7.309 1 98.38 196 VAL B C 1
ATOM 3196 O O . VAL B 1 196 ? -23.906 -10.211 -7.895 1 98.38 196 VAL B O 1
ATOM 3199 N N . PHE B 1 197 ? -24.562 -9.297 -6.012 1 98.62 197 PHE B N 1
ATOM 3200 C CA . PHE B 1 197 ? -23.547 -9.961 -5.203 1 98.62 197 PHE B CA 1
ATOM 3201 C C . PHE B 1 197 ? -23.641 -11.477 -5.359 1 98.62 197 PHE B C 1
ATOM 3203 O O . PHE B 1 197 ? -22.625 -12.156 -5.473 1 98.62 197 PHE B O 1
ATOM 3210 N N . PRO B 1 198 ? -24.906 -12.102 -5.402 1 98.75 198 PRO B N 1
ATOM 3211 C CA . PRO B 1 198 ? -24.969 -13.539 -5.637 1 98.75 198 PRO B CA 1
ATOM 3212 C C . PRO B 1 198 ? -24.344 -13.953 -6.973 1 98.75 198 PRO B C 1
ATOM 3214 O O . PRO B 1 198 ? -23.75 -15.023 -7.074 1 98.75 198 PRO B O 1
ATOM 3217 N N . LEU B 1 199 ? -24.469 -13.125 -7.98 1 98.81 199 LEU B N 1
ATOM 3218 C CA . LEU B 1 199 ? -23.859 -13.398 -9.273 1 98.81 199 LEU B CA 1
ATOM 3219 C C . LEU B 1 199 ? -22.344 -13.328 -9.18 1 98.81 199 LEU B C 1
ATOM 3221 O O . LEU B 1 199 ? -21.641 -14.125 -9.805 1 98.81 199 LEU B O 1
ATOM 3225 N N . LYS B 1 200 ? -21.891 -12.391 -8.391 1 98.88 200 LYS B N 1
ATOM 3226 C CA . LYS B 1 200 ? -20.453 -12.242 -8.211 1 98.88 200 LYS B CA 1
ATOM 3227 C C . LYS B 1 200 ? -19.875 -13.406 -7.414 1 98.88 200 LYS B C 1
ATOM 3229 O O . LYS B 1 200 ? -18.75 -13.859 -7.68 1 98.88 200 LYS B O 1
ATOM 3234 N N . LEU B 1 201 ? -20.625 -13.867 -6.469 1 98.94 201 LEU B N 1
ATOM 3235 C CA . LEU B 1 201 ? -20.203 -15.062 -5.742 1 98.94 201 LEU B CA 1
ATOM 3236 C C . LEU B 1 201 ? -20.078 -16.25 -6.684 1 98.94 201 LEU B C 1
ATOM 3238 O O . LEU B 1 201 ? -19.109 -17.016 -6.594 1 98.94 201 LEU B O 1
ATOM 3242 N N . LYS B 1 202 ? -21.047 -16.391 -7.547 1 98.94 202 LYS B N 1
ATOM 3243 C CA . LYS B 1 202 ? -21 -17.469 -8.531 1 98.94 202 LYS B CA 1
ATOM 3244 C C . LYS B 1 202 ? -19.797 -17.297 -9.461 1 98.94 202 LYS B C 1
ATOM 3246 O O . LYS B 1 202 ? -19.109 -18.281 -9.766 1 98.94 202 LYS B O 1
ATOM 3251 N N . GLU B 1 203 ? -19.562 -16.109 -9.914 1 98.94 203 GLU B N 1
ATOM 3252 C CA . GLU B 1 203 ? -18.406 -15.812 -10.75 1 98.94 203 GLU B CA 1
ATOM 3253 C C . GLU B 1 203 ? -17.109 -16.188 -10.047 1 98.94 203 GLU B C 1
ATOM 3255 O O . GLU B 1 203 ? -16.234 -16.844 -10.633 1 98.94 203 GLU B O 1
ATOM 3260 N N . ALA B 1 204 ? -16.953 -15.805 -8.773 1 98.94 204 ALA B N 1
ATOM 3261 C CA . ALA B 1 204 ? -15.773 -16.141 -7.992 1 98.94 204 ALA B CA 1
ATOM 3262 C C . ALA B 1 204 ? -15.586 -17.641 -7.891 1 98.94 204 ALA B C 1
ATOM 3264 O O . ALA B 1 204 ? -14.484 -18.156 -8.07 1 98.94 204 ALA B O 1
ATOM 3265 N N . TYR B 1 205 ? -16.688 -18.281 -7.598 1 98.94 205 TYR B N 1
ATOM 3266 C CA . TYR B 1 205 ? -16.672 -19.734 -7.512 1 98.94 205 TYR B CA 1
ATOM 3267 C C . TYR B 1 205 ? -16.156 -20.359 -8.805 1 98.94 205 TYR B C 1
ATOM 3269 O O . TYR B 1 205 ? -15.266 -21.219 -8.773 1 98.94 205 TYR B O 1
ATOM 3277 N N . GLU B 1 206 ? -16.672 -19.938 -9.914 1 98.94 206 GLU B N 1
ATOM 3278 C CA . GLU B 1 206 ? -16.297 -20.469 -11.219 1 98.94 206 GLU B CA 1
ATOM 3279 C C . GLU B 1 206 ? -14.828 -20.172 -11.531 1 98.94 206 GLU B C 1
ATOM 3281 O O . GLU B 1 206 ? -14.117 -21.031 -12.055 1 98.94 206 GLU B O 1
ATOM 3286 N N . LEU B 1 207 ? -14.398 -18.984 -11.234 1 98.94 207 LEU B N 1
ATOM 3287 C CA . LEU B 1 207 ? -13.008 -18.625 -11.477 1 98.94 207 LEU B CA 1
ATOM 3288 C C . LEU B 1 207 ? -12.07 -19.438 -10.609 1 98.94 207 LEU B C 1
ATOM 3290 O O . LEU B 1 207 ? -10.992 -19.844 -11.055 1 98.94 207 LEU B O 1
ATOM 3294 N N . GLY B 1 208 ? -12.492 -19.641 -9.344 1 98.88 208 GLY B N 1
ATOM 3295 C CA . GLY B 1 208 ? -11.711 -20.516 -8.484 1 98.88 208 GLY B CA 1
ATOM 3296 C C . GLY B 1 208 ? -11.578 -21.922 -9.031 1 98.88 208 GLY B C 1
ATOM 3297 O O . GLY B 1 208 ? -10.492 -22.5 -9 1 98.88 208 GLY B O 1
ATOM 3298 N N . ALA B 1 209 ? -12.672 -22.453 -9.57 1 98.81 209 ALA B N 1
ATOM 3299 C CA . ALA B 1 209 ? -12.672 -23.797 -10.148 1 98.81 209 ALA B CA 1
ATOM 3300 C C . ALA B 1 209 ? -11.719 -23.875 -11.344 1 98.81 209 ALA B C 1
ATOM 3302 O O . ALA B 1 209 ? -11.07 -24.906 -11.555 1 98.81 209 ALA B O 1
ATOM 3303 N N . ARG B 1 210 ? -11.617 -22.875 -12.07 1 98.38 210 ARG B N 1
ATOM 3304 C CA . ARG B 1 210 ? -10.82 -22.844 -13.289 1 98.38 210 ARG B CA 1
ATOM 3305 C C . ARG B 1 210 ? -9.328 -22.859 -12.969 1 98.38 210 ARG B C 1
ATOM 33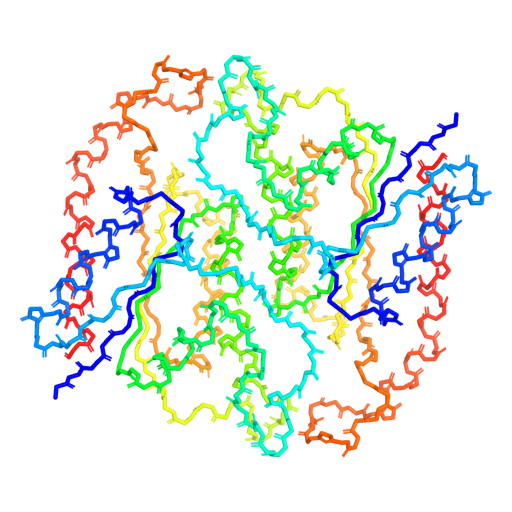07 O O . ARG B 1 210 ? -8.5 -23.094 -13.852 1 98.38 210 ARG B O 1
ATOM 3314 N N . LEU B 1 211 ? -8.969 -22.609 -11.742 1 97.94 211 LEU B N 1
ATOM 3315 C CA . LEU B 1 211 ? -7.562 -22.656 -11.352 1 97.94 211 LEU B CA 1
ATOM 3316 C C . LEU B 1 211 ? -7.07 -24.094 -11.258 1 97.94 211 LEU B C 1
ATOM 3318 O O . LEU B 1 211 ? -5.867 -24.328 -11.164 1 97.94 211 LEU B O 1
ATOM 3322 N N . VAL B 1 212 ? -7.949 -25.062 -11.289 1 96.88 212 VAL B N 1
ATOM 3323 C CA . VAL B 1 212 ? -7.625 -26.469 -11.047 1 96.88 212 VAL B CA 1
ATOM 3324 C C . VAL B 1 212 ? -7.516 -27.203 -12.375 1 96.88 212 VAL B C 1
ATOM 3326 O O . VAL B 1 212 ? -8.375 -27.062 -13.25 1 96.88 212 VAL B O 1
#

Foldseek 3Di:
DFEEEQEEAEPDDPFQQNLLSVLLQLLQVVLPYHYHYYYLNPFWDDFADPPPCPLQDPVNPLHDPDDTRCNVVLVSLLRGQEYEYTAEDDPLAGDRSSRRNLRRNQVSQQHPDPVRRGPNPRAHEYEYEYEELADPVCCVVVCSVVNVVVSQVSCCVHRRHYDYHYHYNADDDPDCVVDPPVVDDNVVSVVCCVPPSVVSSVVSSNNSNVRD/DFEEEQEEAEPDDPFQQNLLSVLLQLLQVVLPYHYHYYYLNPFWDDFADPPPCPCQDPVNPLHDPDDTRCNVVLVSLLRGQEYEYTAEDDPLAGDRSSRRNLRRNQVSQQHPDPVRRGNNPRAHEYEYEYEELADPVCCVVVCSVVNVVVSQVSCCVHRRHYDYHYHYNADDDPDCVVDPPVVDDNVVSVVCCVVPSVVSSVVSSNNSNVRD

Solvent-accessible surface area (backbone atoms only — not comparable to full-atom values): 21802 Å² total; per-residue (Å²): 123,50,34,31,33,32,39,28,31,41,62,50,81,78,38,70,41,37,45,34,46,48,28,13,45,47,23,19,36,76,59,57,27,49,65,50,78,42,54,58,74,73,42,57,69,58,72,32,64,54,83,77,58,49,20,63,32,84,94,36,53,51,33,68,73,70,83,49,40,53,42,62,54,53,56,50,53,72,69,30,50,22,38,37,39,20,22,34,55,50,93,75,35,63,27,25,61,39,41,12,52,48,42,43,60,42,53,18,18,51,49,51,17,74,90,52,46,51,64,54,83,77,65,24,46,30,41,39,38,37,28,30,69,52,55,67,88,46,28,67,82,70,42,38,51,60,51,51,49,50,52,39,52,54,40,36,68,50,40,16,60,56,46,79,44,80,45,50,35,43,60,89,64,96,59,60,83,78,42,72,42,62,71,56,56,63,70,57,30,50,52,44,31,70,66,45,47,64,55,49,32,50,50,28,16,53,56,23,26,67,60,93,124,49,35,32,33,33,38,29,30,40,62,51,82,78,38,71,40,35,46,35,45,49,29,14,46,47,23,18,35,76,59,56,28,49,65,50,79,41,54,57,74,74,43,57,69,57,72,32,64,52,83,76,59,49,20,61,30,86,94,37,53,50,35,69,73,69,82,50,40,53,41,62,54,55,55,50,52,72,67,32,51,23,38,36,40,20,23,34,56,49,94,75,35,64,27,26,62,40,41,12,53,49,42,42,60,42,54,16,19,52,50,52,17,73,91,50,46,51,65,54,84,76,66,25,44,31,40,40,37,37,28,30,68,52,56,67,88,46,28,66,82,72,45,36,50,60,50,53,47,51,52,41,52,52,39,36,69,50,42,17,60,56,45,79,44,79,43,49,35,43,60,88,64,95,59,61,83,78,41,72,43,63,71,56,55,64,68,58,30,51,53,46,30,72,67,44,46,63,55,49,34,50,49,27,17,53,55,23,25,66,60,92

Radius of gyration: 21.63 Å; Cα contacts (8 Å, |Δi|>4): 854; chains: 2; bounding box: 62×61×39 Å

InterPro domains:
  IPR005025 NADPH-dependent FMN reductase-like domain [PF03358] (4-107)
  IPR029039 Flavoprotein-like superfamily [G3DSA:3.40.50.360] (2-195)
  IPR029039 Flavoprotein-like superfamily [SSF52218] (1-156)
  IPR051796 Iron-sulfur flavoprotein SsuE-like [PTHR43278] (4-142)